Protein AF-0000000065962288 (afdb_homodimer)

Nearest PDB structures (foldseek):
  1vpa-assembly1_B  TM=9.932E-01  e=1.302E-38  Thermotoga maritima
  5mrq-assembly1_A-2  TM=8.349E-01  e=9.292E-19  Arabidopsis thaliana
  2ycm-assembly1_A-2  TM=8.277E-01  e=3.302E-18  Arabidopsis thaliana
  4nal-assembly1_A-2  TM=8.279E-01  e=3.038E-17  Arabidopsis thaliana
  5mro-assembly1_A  TM=8.290E-01  e=4.444E-17  Arabidopsis thaliana

Secondary structure (DSSP, 8-state):
-EEEEEEE----GGGT-SS-GGGSEETTEETTHHHHHHHHH-SS--EEEEEE-GGGHHHHHHH---TTEEEEEE--SSHHHHHHHHHHHTTTT--SEEEEEETT-----HHHHHHHHHHHHHHSEEEEEEE--S-EEEEETTEEEEEP-TTEEEEEEEEEEEHHHHHHHTSS----SSSHHHHHTTTPPPEEEE--GGG----SHHHHHHHHHHHTTHHHH-/-EEEEEEE----GGGT-SS-GGGSEETTEETTHHHHHHHHH-SS--EEEEEE-GGGHHHHHHH---TTEEEEEE--SSHHHHHHHHHHHTTTT--SEEEEEETT-----HHHHHHHHHHHHHHSEEEEEEE--S-EEEEETTEEEEEP-TTEEEEEEEEEEEHHHHHHHTSS----SSSHHHHHTTTPPPEEEE--GGG----SHHHHHHHHHHHTTHHHH-

Solvent-accessible surface area (backbone atoms only — not comparable to full-atom values): 23326 Å² total; per-residue (Å²): 94,31,32,32,40,39,45,48,33,67,64,41,72,68,46,71,50,94,58,34,54,39,65,37,72,43,84,89,36,36,31,34,52,46,29,45,50,34,51,70,70,31,90,75,41,63,29,34,35,40,26,24,30,73,92,46,42,65,61,48,60,73,69,58,82,57,93,41,56,73,45,80,40,62,30,41,98,42,70,38,45,24,52,50,42,51,51,58,72,36,58,86,71,58,41,56,30,34,34,42,31,49,21,42,26,31,52,46,46,55,66,58,54,53,52,20,47,56,41,10,72,72,56,42,20,15,27,23,23,31,81,51,81,49,54,34,33,32,54,54,100,84,38,78,42,80,45,86,43,78,50,28,28,34,45,41,59,46,30,17,26,27,35,68,54,50,52,58,38,56,65,56,95,64,83,52,98,51,74,62,58,47,37,40,73,72,71,45,56,67,38,78,37,82,52,55,75,65,39,46,66,57,58,45,60,67,38,50,59,56,50,41,59,49,50,74,48,36,86,78,68,96,95,30,32,31,40,39,44,50,33,64,66,41,72,71,45,72,49,94,58,34,54,40,66,37,71,44,86,89,36,36,30,34,50,47,29,44,50,36,49,71,69,32,91,75,41,64,30,34,34,39,26,23,30,72,92,45,42,64,62,48,59,73,67,59,81,58,91,40,56,75,46,79,40,61,30,43,96,43,70,37,45,25,52,51,43,52,50,58,72,36,58,84,71,57,40,55,30,35,35,42,30,50,20,42,27,31,52,47,45,55,68,57,55,52,51,21,46,55,41,9,72,73,56,40,20,14,28,24,24,30,80,50,82,49,54,33,32,32,55,52,99,85,39,79,41,80,46,87,41,78,49,28,27,34,46,42,58,47,28,17,26,26,35,68,55,50,53,58,37,55,65,56,94,64,83,50,99,51,74,62,58,48,36,40,73,72,72,44,59,68,38,79,37,83,53,54,74,64,40,46,67,58,58,45,59,68,37,49,59,57,50,43,59,49,48,74,48,36,86,78,68,95

InterPro domains:
  IPR001228 2-C-methyl-D-erythritol 4-phosphate cytidylyltransferase [MF_00108] (1-215)
  IPR001228 2-C-methyl-D-erythritol 4-phosphate cytidylyltransferase [TIGR00453] (4-214)
  IPR018294 4-diphosphocytidyl-2C-methyl-D-erythritol synthase, conserved site [PS01295] (98-105)
  IPR029044 Nucleotide-diphospho-sugar transferases [G3DSA:3.90.550.10] (1-222)
  IPR029044 Nucleotide-diphospho-sugar transferases [SSF53448] (2-215)
  IPR034683 Cytidylyltransferase IspD/TarI [PF01128] (3-215)
  IPR034683 Cytidylyltransferase IspD/TarI [cd02516] (2-211)

Structure (mmCIF, N/CA/C/O backbone):
data_AF-0000000065962288-model_v1
#
loop_
_entity.id
_entity.type
_entity.pdbx_description
1 polymer '2-C-methyl-D-erythritol 4-phosphate cytidylyltransferase'
#
loop_
_atom_site.group_PDB
_atom_site.id
_atom_site.type_symbol
_atom_site.label_atom_id
_atom_site.label_alt_id
_atom_site.label_comp_id
_atom_site.label_asym_id
_atom_site.label_entity_id
_atom_site.label_seq_id
_atom_site.pdbx_PDB_ins_code
_atom_site.Cartn_x
_atom_site.Cartn_y
_atom_site.Cartn_z
_atom_site.occupancy
_atom_site.B_iso_or_equiv
_atom_site.auth_seq_id
_atom_site.auth_comp_id
_atom_site.auth_asym_id
_atom_site.auth_atom_id
_atom_site.pdbx_PDB_model_num
ATOM 1 N N . MET A 1 1 ? -0.831 25.578 21.453 1 96.56 1 MET A N 1
ATOM 2 C CA . MET A 1 1 ? -1.935 25.203 20.578 1 96.56 1 MET A CA 1
ATOM 3 C C . MET A 1 1 ? -1.447 24.328 19.422 1 96.56 1 MET A C 1
ATOM 5 O O . MET A 1 1 ? -0.372 24.562 18.875 1 96.56 1 MET A O 1
ATOM 9 N N . ASN A 1 2 ? -2.105 23.156 19.188 1 98.81 2 ASN A N 1
ATOM 10 C CA . ASN A 1 2 ? -1.83 22.312 18.031 1 98.81 2 ASN A CA 1
ATOM 11 C C . ASN A 1 2 ? -2.85 22.531 16.922 1 98.81 2 ASN A C 1
ATOM 13 O O . ASN A 1 2 ? -4.055 22.391 17.141 1 98.81 2 ASN A O 1
ATOM 17 N N . VAL A 1 3 ? -2.357 22.891 15.734 1 98.94 3 VAL A N 1
ATOM 18 C CA . VAL A 1 3 ? -3.25 23.172 14.617 1 98.94 3 VAL A CA 1
ATOM 19 C C . VAL A 1 3 ? -3.025 22.156 13.508 1 98.94 3 VAL A C 1
ATOM 21 O O . VAL A 1 3 ? -1.883 21.844 13.164 1 98.94 3 VAL A O 1
ATOM 24 N N . ALA A 1 4 ? -4.09 21.594 13 1 98.94 4 ALA A N 1
ATOM 25 C CA . ALA A 1 4 ? -3.992 20.719 11.844 1 98.94 4 ALA A CA 1
ATOM 26 C C . ALA A 1 4 ? -4.211 21.469 10.547 1 98.94 4 ALA A C 1
ATOM 28 O O . ALA A 1 4 ? -5.082 22.344 10.469 1 98.94 4 ALA A O 1
ATOM 29 N N . ILE A 1 5 ? -3.398 21.219 9.586 1 98.94 5 ILE A N 1
ATOM 30 C CA . ILE A 1 5 ? -3.564 21.688 8.219 1 98.94 5 ILE A CA 1
ATOM 31 C C . ILE A 1 5 ? -4.02 20.547 7.328 1 98.94 5 ILE A C 1
ATOM 33 O O . ILE A 1 5 ? -3.285 19.578 7.125 1 98.94 5 ILE A O 1
ATOM 37 N N . LEU A 1 6 ? -5.238 20.578 6.859 1 98.94 6 LEU A N 1
ATOM 38 C CA . LEU A 1 6 ? -5.77 19.594 5.926 1 98.94 6 LEU A CA 1
ATOM 39 C C . LEU A 1 6 ? -5.625 20.078 4.484 1 98.94 6 LEU A C 1
ATOM 41 O O . LEU A 1 6 ? -6.289 21.031 4.074 1 98.94 6 LEU A O 1
ATOM 45 N N . LEU A 1 7 ? -4.75 19.438 3.746 1 98.75 7 LEU A N 1
ATOM 46 C CA . LEU A 1 7 ? -4.473 19.812 2.365 1 98.75 7 LEU A CA 1
ATOM 47 C C . LEU A 1 7 ? -5.5 19.203 1.418 1 98.75 7 LEU A C 1
ATOM 49 O O . LEU A 1 7 ? -5.531 17.984 1.236 1 98.75 7 LEU A O 1
ATOM 53 N N . ALA A 1 8 ? -6.309 20.031 0.79 1 98 8 ALA A N 1
ATOM 54 C CA . ALA A 1 8 ? -7.367 19.578 -0.114 1 98 8 ALA A CA 1
ATOM 55 C C . ALA A 1 8 ? -7.414 20.438 -1.373 1 98 8 ALA A C 1
ATOM 57 O O . ALA A 1 8 ? -8.484 20.688 -1.925 1 98 8 ALA A O 1
ATOM 58 N N . ALA A 1 9 ? -6.25 20.906 -1.785 1 96.88 9 ALA A N 1
ATOM 59 C CA . ALA A 1 9 ? -6.234 21.859 -2.895 1 96.88 9 ALA A CA 1
ATOM 60 C C . ALA A 1 9 ? -5.805 21.172 -4.191 1 96.88 9 ALA A C 1
ATOM 62 O O . ALA A 1 9 ? -5.824 21.797 -5.258 1 96.88 9 ALA A O 1
ATOM 63 N N . GLY A 1 10 ? -5.398 19.906 -4.062 1 91.69 10 GLY A N 1
ATOM 64 C CA . GLY A 1 10 ? -4.867 19.219 -5.234 1 91.69 10 GLY A CA 1
ATOM 65 C C . GLY A 1 10 ? -5.898 19.031 -6.332 1 91.69 10 GLY A C 1
ATOM 66 O O . GLY A 1 10 ? -7.078 18.812 -6.055 1 91.69 10 GLY A O 1
ATOM 67 N N . LYS A 1 11 ? -5.453 18.984 -7.59 1 83.62 11 LYS A N 1
ATOM 68 C CA . LYS A 1 11 ? -6.344 18.906 -8.75 1 83.62 11 LYS A CA 1
ATOM 69 C C . LYS A 1 11 ? -6.73 17.469 -9.047 1 83.62 11 LYS A C 1
ATOM 71 O O . LYS A 1 11 ? -7.75 17.203 -9.688 1 83.62 11 LYS A O 1
ATOM 76 N N . GLY A 1 12 ? -5.992 16.547 -8.562 1 77.69 12 GLY A N 1
ATOM 77 C CA . GLY A 1 12 ? -6.309 15.141 -8.773 1 77.69 12 GLY A CA 1
ATOM 78 C C . GLY A 1 12 ? -6.215 14.719 -10.227 1 77.69 12 GLY A C 1
ATOM 79 O O . GLY A 1 12 ? -7.059 13.969 -10.719 1 77.69 12 GLY A O 1
ATOM 80 N N . GLU A 1 13 ? -5.254 15.156 -10.914 1 76.38 13 GLU A N 1
ATOM 81 C CA . GLU A 1 13 ? -5.16 14.961 -12.359 1 76.38 13 GLU A CA 1
ATOM 82 C C . GLU A 1 13 ? -4.988 13.492 -12.711 1 76.38 13 GLU A C 1
ATOM 84 O O . GLU A 1 13 ? -5.484 13.031 -13.742 1 76.38 13 GLU A O 1
ATOM 89 N N . ARG A 1 14 ? -4.539 12.648 -11.883 1 75.12 14 ARG A N 1
ATOM 90 C CA . ARG A 1 14 ? -4.242 11.25 -12.156 1 75.12 14 ARG A CA 1
ATOM 91 C C . ARG A 1 14 ? -5.516 10.406 -12.148 1 75.12 14 ARG A C 1
ATOM 93 O O . ARG A 1 14 ? -5.539 9.305 -12.688 1 75.12 14 ARG A O 1
ATOM 100 N N . LEU A 1 15 ? -6.574 10.867 -11.578 1 79.06 15 LEU A N 1
ATOM 101 C CA . LEU A 1 15 ? -7.824 10.117 -11.508 1 79.06 15 LEU A CA 1
ATOM 102 C C . LEU A 1 15 ? -8.672 10.359 -12.75 1 79.06 15 LEU A C 1
ATOM 104 O O . LEU A 1 15 ? -9.609 9.602 -13.031 1 79.06 15 LEU A O 1
ATOM 108 N N . GLY A 1 16 ? -8.344 11.414 -13.477 1 73.19 16 GLY A N 1
ATOM 109 C CA . GLY A 1 16 ? -9.055 11.719 -14.703 1 73.19 16 GLY A CA 1
ATOM 110 C C . GLY A 1 16 ? -10.5 12.125 -14.477 1 73.19 16 GLY A C 1
ATOM 111 O O . GLY A 1 16 ? -11.32 12.07 -15.391 1 73.19 16 GLY A O 1
ATOM 112 N N . GLU A 1 17 ? -10.828 12.43 -13.25 1 76.06 17 GLU A N 1
ATOM 113 C CA . GLU A 1 17 ? -12.203 12.836 -12.945 1 76.06 17 GLU A CA 1
ATOM 114 C C . GLU A 1 17 ? -12.398 14.328 -13.172 1 76.06 17 GLU A C 1
ATOM 116 O O . GLU A 1 17 ? -11.438 15.102 -13.133 1 76.06 17 GLU A O 1
ATOM 121 N N . LYS A 1 18 ? -13.578 14.703 -13.492 1 78.94 18 LYS A N 1
ATOM 122 C CA . LYS A 1 18 ? -13.93 16.109 -13.656 1 78.94 18 LYS A CA 1
ATOM 123 C C . LYS A 1 18 ? -13.828 16.859 -12.328 1 78.94 18 LYS A C 1
ATOM 125 O O . LYS A 1 18 ? -13.391 18.016 -12.297 1 78.94 18 LYS A O 1
ATOM 130 N N . VAL A 1 19 ? -14.164 16.188 -11.273 1 87.88 19 VAL A N 1
ATOM 131 C CA . VAL A 1 19 ? -14.117 16.703 -9.906 1 87.88 19 VAL A CA 1
ATOM 132 C C . VAL A 1 19 ? -12.836 16.234 -9.219 1 87.88 19 VAL A C 1
ATOM 134 O O . VAL A 1 19 ? -12.469 15.062 -9.305 1 87.88 19 VAL A O 1
ATOM 137 N N . PRO A 1 20 ? -12.156 17.25 -8.609 1 91.62 20 PRO A N 1
ATOM 138 C CA . PRO A 1 20 ? -10.992 16.812 -7.832 1 91.62 20 PRO A CA 1
ATOM 139 C C . PRO A 1 20 ? -11.328 15.703 -6.836 1 91.62 20 PRO A C 1
ATOM 141 O O . PRO A 1 20 ? -12.414 15.703 -6.246 1 91.62 20 PRO A O 1
ATOM 144 N N . LYS A 1 21 ? -10.391 14.812 -6.586 1 92.31 21 LYS A N 1
ATOM 145 C CA . LYS A 1 21 ? -10.688 13.57 -5.883 1 92.31 21 LYS A CA 1
ATOM 146 C C . LYS A 1 21 ? -11.156 13.844 -4.453 1 92.31 21 LYS A C 1
ATOM 148 O O . LYS A 1 21 ? -12.023 13.141 -3.936 1 92.31 21 LYS A O 1
ATOM 153 N N . GLN A 1 22 ? -10.562 14.859 -3.799 1 93.94 22 GLN A N 1
ATOM 154 C CA . GLN A 1 22 ? -10.891 15.141 -2.404 1 93.94 22 GLN A CA 1
ATOM 155 C C . GLN A 1 22 ? -12.344 15.586 -2.256 1 93.94 22 GLN A C 1
ATOM 157 O O . GLN A 1 22 ? -12.875 15.609 -1.146 1 93.94 22 GLN A O 1
ATOM 162 N N . PHE A 1 23 ? -13.008 15.859 -3.404 1 94.69 23 PHE A N 1
ATOM 163 C CA . PHE A 1 23 ? -14.391 16.328 -3.354 1 94.69 23 PHE A CA 1
ATOM 164 C C . PHE A 1 23 ? -15.336 15.289 -3.957 1 94.69 23 PHE A C 1
ATOM 166 O O . PHE A 1 23 ? -16.531 15.531 -4.07 1 94.69 23 PHE A O 1
ATOM 173 N N . LEU A 1 24 ? -14.789 14.156 -4.336 1 94.25 24 LEU A N 1
ATOM 174 C CA . LEU A 1 24 ? -15.625 13.047 -4.777 1 94.25 24 LEU A CA 1
ATOM 175 C C . LEU A 1 24 ? -16.422 12.469 -3.609 1 94.25 24 LEU A C 1
ATOM 177 O O . LEU A 1 24 ? -15.891 12.32 -2.504 1 94.25 24 LEU A O 1
ATOM 181 N N . GLU A 1 25 ? -17.641 12.172 -3.898 1 94.19 25 GLU A N 1
ATOM 182 C CA . GLU A 1 25 ? -18.469 11.547 -2.877 1 94.19 25 GLU A CA 1
ATOM 183 C C . GLU A 1 25 ? -18.203 10.039 -2.791 1 94.19 25 GLU A C 1
ATOM 185 O O . GLU A 1 25 ? -18.281 9.336 -3.799 1 94.19 25 GLU A O 1
ATOM 190 N N . VAL A 1 26 ? -17.891 9.648 -1.606 1 94.81 26 VAL A N 1
ATOM 191 C CA . VAL A 1 26 ? -17.656 8.242 -1.29 1 94.81 26 VAL A CA 1
ATOM 192 C C . VAL A 1 26 ? -18.531 7.824 -0.106 1 94.81 26 VAL A C 1
ATOM 194 O O . VAL A 1 26 ? -18.25 8.188 1.039 1 94.81 26 VAL A O 1
ATOM 197 N N . GLU A 1 27 ? -19.516 7.02 -0.35 1 95.44 27 GLU A N 1
ATOM 198 C CA . GLU A 1 27 ? -20.469 6.527 0.647 1 95.44 27 GLU A CA 1
ATOM 199 C C . GLU A 1 27 ? -21.078 7.68 1.438 1 95.44 27 GLU A C 1
ATOM 201 O O . GLU A 1 27 ? -21.062 7.672 2.67 1 95.44 27 GLU A O 1
ATOM 206 N N . GLY A 1 28 ? -21.469 8.766 0.765 1 94.5 28 GLY A N 1
ATOM 207 C CA . GLY A 1 28 ? -22.281 9.82 1.338 1 94.5 28 GLY A CA 1
ATOM 208 C C . GLY A 1 28 ? -21.469 10.992 1.86 1 94.5 28 GLY A C 1
ATOM 209 O O . GLY A 1 28 ? -22.031 11.977 2.342 1 94.5 28 GLY A O 1
ATOM 210 N N . ARG A 1 29 ? -20.172 10.914 1.775 1 95.75 29 ARG A N 1
ATOM 211 C CA . ARG A 1 29 ? -19.297 11.992 2.217 1 95.75 29 ARG A CA 1
ATOM 212 C C . ARG A 1 29 ? -18.219 12.289 1.172 1 95.75 29 ARG A C 1
ATOM 214 O O . ARG A 1 29 ? -17.797 11.391 0.447 1 95.75 29 ARG A O 1
ATOM 221 N N . MET A 1 30 ? -17.922 13.508 1.105 1 96.56 30 MET A N 1
ATOM 222 C CA . MET A 1 30 ? -16.766 13.828 0.27 1 96.56 30 MET A CA 1
ATOM 223 C C . MET A 1 30 ? -15.477 13.266 0.879 1 96.56 30 MET A C 1
ATOM 225 O O . MET A 1 30 ? -15.359 13.164 2.102 1 96.56 30 MET A O 1
ATOM 229 N N . LEU A 1 31 ? -14.586 12.922 0.06 1 96.88 31 LEU A N 1
ATOM 230 C CA . LEU A 1 31 ? -13.367 12.242 0.486 1 96.88 31 LEU A CA 1
ATOM 231 C C . LEU A 1 31 ? -12.664 13.023 1.588 1 96.88 31 LEU A C 1
ATOM 233 O O . LEU A 1 31 ? -12.156 12.438 2.549 1 96.88 31 LEU A O 1
ATOM 237 N N . PHE A 1 32 ? -12.555 14.414 1.52 1 97.88 32 PHE A N 1
ATOM 238 C CA . PHE A 1 32 ? -11.812 15.219 2.482 1 97.88 32 PHE A CA 1
ATOM 239 C C . PHE A 1 32 ? -12.523 15.242 3.83 1 97.88 32 PHE A C 1
ATOM 241 O O . PHE A 1 32 ? -11.93 15.594 4.848 1 97.88 32 PHE A O 1
ATOM 248 N N . GLU A 1 33 ? -13.797 14.844 3.889 1 97.5 33 GLU A N 1
ATOM 249 C CA . GLU A 1 33 ? -14.578 14.906 5.121 1 97.5 33 GLU A CA 1
ATOM 250 C C . GLU A 1 33 ? -14.172 13.805 6.094 1 97.5 33 GLU A C 1
ATOM 252 O O . GLU A 1 33 ? -14.344 13.945 7.305 1 97.5 33 GLU A O 1
ATOM 257 N N . TYR A 1 34 ? -13.648 12.734 5.566 1 97.75 34 TYR A N 1
ATOM 258 C CA . TYR A 1 34 ? -13.266 11.617 6.418 1 97.75 34 TYR A CA 1
ATOM 259 C C . TYR A 1 34 ? -12.102 11.992 7.328 1 97.75 34 TYR A C 1
ATOM 261 O O . TYR A 1 34 ? -12.227 11.93 8.555 1 97.75 34 TYR A O 1
ATOM 269 N N . PRO A 1 35 ? -11.016 12.453 6.762 1 98.19 35 PRO A N 1
ATOM 270 C CA . PRO A 1 35 ? -9.938 12.867 7.664 1 98.19 35 PRO A CA 1
ATOM 271 C C . PRO A 1 35 ? -10.281 14.117 8.469 1 98.19 35 PRO A C 1
ATOM 273 O O . PRO A 1 35 ? -9.797 14.281 9.594 1 98.19 35 PRO A O 1
ATOM 276 N N . LEU A 1 36 ? -11.133 14.984 7.918 1 98.38 36 LEU A N 1
ATOM 277 C CA . LEU A 1 36 ? -11.578 16.156 8.672 1 98.38 36 LEU A CA 1
ATOM 278 C C . LEU A 1 36 ? -12.273 15.734 9.961 1 98.38 36 LEU A C 1
ATOM 280 O O . LEU A 1 36 ? -12.016 16.297 11.023 1 98.38 36 LEU A O 1
ATOM 284 N N . LYS A 1 37 ? -13.156 14.781 9.844 1 97.56 37 LYS A N 1
ATOM 285 C CA . LYS A 1 37 ? -13.859 14.305 11.031 1 97.56 37 LYS A CA 1
ATOM 286 C C . LYS A 1 37 ? -12.883 13.812 12.094 1 97.56 37 LYS A C 1
ATOM 288 O O . LYS A 1 37 ? -13.047 14.109 13.273 1 97.56 37 LYS A O 1
ATOM 293 N N . ALA A 1 38 ? -11.891 13.039 11.68 1 97.75 38 ALA A N 1
ATOM 294 C CA . ALA A 1 38 ? -10.883 12.539 12.617 1 97.75 38 ALA A CA 1
ATOM 295 C C . ALA A 1 38 ? -10.156 13.68 13.312 1 97.75 38 ALA A C 1
ATOM 297 O O . ALA A 1 38 ? -9.898 13.625 14.516 1 97.75 38 ALA A O 1
ATOM 298 N N . LEU A 1 39 ? -9.828 14.727 12.547 1 98.62 39 LEU A N 1
ATOM 299 C CA . LEU A 1 39 ? -9.125 15.883 13.086 1 98.62 39 LEU A CA 1
ATOM 300 C C . LEU A 1 39 ? -10.008 16.656 14.055 1 98.62 39 LEU A C 1
ATOM 302 O O . LEU A 1 39 ? -9.562 17.047 15.133 1 98.62 39 LEU A O 1
ATOM 306 N N . LEU A 1 40 ? -11.273 16.797 13.688 1 98.31 40 LEU A N 1
ATOM 307 C CA . LEU A 1 40 ? -12.211 17.562 14.516 1 98.31 40 LEU A CA 1
ATOM 308 C C . LEU A 1 40 ? -12.523 16.797 15.805 1 98.31 40 LEU A C 1
ATOM 310 O O . LEU A 1 40 ? -12.75 17.422 16.844 1 98.31 40 LEU A O 1
ATOM 314 N N . ASP A 1 41 ? -12.508 15.5 15.742 1 97 41 ASP A N 1
ATOM 315 C CA . ASP A 1 41 ? -12.844 14.664 16.891 1 97 41 ASP A CA 1
ATOM 316 C C . ASP A 1 41 ? -11.625 14.477 17.797 1 97 41 ASP A C 1
ATOM 318 O O . ASP A 1 41 ? -11.75 13.961 18.906 1 97 41 ASP A O 1
ATOM 322 N N . SER A 1 42 ? -10.5 14.875 17.312 1 97.81 42 SER A N 1
ATOM 323 C CA . SER A 1 42 ? -9.266 14.648 18.062 1 97.81 42 SER A CA 1
ATOM 324 C C . SER A 1 42 ? -9.188 15.555 19.297 1 97.81 42 SER A C 1
ATOM 326 O O . SER A 1 42 ? -9.516 16.734 19.219 1 97.81 42 SER A O 1
ATOM 328 N N . ASN A 1 43 ? -8.633 14.984 20.406 1 97.25 43 ASN A N 1
ATOM 329 C CA . ASN A 1 43 ? -8.484 15.75 21.641 1 97.25 43 ASN A CA 1
ATOM 330 C C . ASN A 1 43 ? -7.16 16.516 21.672 1 97.25 43 ASN A C 1
ATOM 332 O O . ASN A 1 43 ? -6.969 17.406 22.5 1 97.25 43 ASN A O 1
ATOM 336 N N . VAL A 1 44 ? -6.312 16.219 20.703 1 98.44 44 VAL A N 1
ATOM 337 C CA . VAL A 1 44 ? -4.988 16.844 20.766 1 98.44 44 VAL A CA 1
ATOM 338 C C . VAL A 1 44 ? -4.852 17.891 19.656 1 98.44 44 VAL A C 1
ATOM 340 O O . VAL A 1 44 ? -3.812 18.547 19.547 1 98.44 44 VAL A O 1
ATOM 343 N N . ILE A 1 45 ? -5.859 18.016 18.859 1 98.75 45 ILE A N 1
ATOM 344 C CA . ILE A 1 45 ? -5.922 19.078 17.844 1 98.75 45 ILE A CA 1
ATOM 345 C C . ILE A 1 45 ? -6.859 20.188 18.328 1 98.75 45 ILE A C 1
ATOM 347 O O . ILE A 1 45 ? -8.039 19.938 18.594 1 98.75 45 ILE A O 1
ATOM 351 N N . ASP A 1 46 ? -6.324 21.328 18.375 1 98.81 46 ASP A N 1
ATOM 352 C CA . ASP A 1 46 ? -7.098 22.438 18.906 1 98.81 46 ASP A CA 1
ATOM 353 C C . ASP A 1 46 ? -7.875 23.156 17.812 1 98.81 46 ASP A C 1
ATOM 355 O O . ASP A 1 46 ? -8.938 23.734 18.062 1 98.81 46 ASP A O 1
ATOM 359 N N . ALA A 1 47 ? -7.332 23.172 16.641 1 98.81 47 ALA A N 1
ATOM 360 C CA . ALA A 1 47 ? -7.945 23.875 15.516 1 98.81 47 ALA A CA 1
ATOM 361 C C . ALA A 1 47 ? -7.523 23.266 14.188 1 98.81 47 ALA A C 1
ATOM 363 O O . ALA A 1 47 ? -6.523 22.547 14.117 1 98.81 47 ALA A O 1
ATOM 364 N N . VAL A 1 48 ? -8.328 23.516 13.125 1 98.88 48 VAL A N 1
ATOM 365 C CA . VAL A 1 48 ? -8.086 22.953 11.805 1 98.88 48 VAL A CA 1
ATOM 366 C C . VAL A 1 48 ? -8.133 24.062 10.75 1 98.88 48 VAL A C 1
ATOM 368 O O . VAL A 1 48 ? -9.023 24.906 10.781 1 98.88 48 VAL A O 1
ATOM 371 N N . VAL A 1 49 ? -7.152 24.125 9.93 1 98.88 49 VAL A N 1
ATOM 372 C CA . VAL A 1 49 ? -7.137 24.938 8.719 1 98.88 49 VAL A CA 1
ATOM 373 C C . VAL A 1 49 ? -7.301 24.031 7.496 1 98.88 49 VAL A C 1
ATOM 375 O O . VAL A 1 49 ? -6.562 23.062 7.328 1 98.88 49 VAL A O 1
ATOM 378 N N . ILE A 1 50 ? -8.273 24.297 6.668 1 98.81 50 ILE A N 1
ATOM 379 C CA . ILE A 1 50 ? -8.492 23.531 5.438 1 98.81 50 ILE A CA 1
ATOM 380 C C . ILE A 1 50 ? -7.949 24.328 4.246 1 98.81 50 ILE A C 1
ATOM 382 O O . ILE A 1 50 ? -8.281 25.5 4.07 1 98.81 50 ILE A O 1
ATOM 386 N N . VAL A 1 51 ? -7.09 23.734 3.482 1 98.88 51 VAL A N 1
ATOM 387 C CA . VAL A 1 51 ? -6.527 24.359 2.295 1 98.88 51 VAL A CA 1
ATOM 388 C C . VAL A 1 51 ? -7.219 23.828 1.044 1 98.88 51 VAL A C 1
ATOM 390 O O . VAL A 1 51 ? -7.191 22.625 0.779 1 98.88 51 VAL A O 1
ATOM 393 N N . VAL A 1 52 ? -7.852 24.688 0.294 1 98.12 52 VAL A N 1
ATOM 394 C CA . VAL A 1 52 ? -8.641 24.25 -0.856 1 98.12 52 VAL A CA 1
ATOM 395 C C . VAL A 1 52 ? -8.328 25.141 -2.057 1 98.12 52 VAL A C 1
ATOM 397 O O . VAL A 1 52 ? -7.812 26.25 -1.896 1 98.12 52 VAL A O 1
ATOM 400 N N . SER A 1 53 ? -8.594 24.609 -3.227 1 96.5 53 SER A N 1
ATOM 401 C CA . SER A 1 53 ? -8.453 25.438 -4.414 1 96.5 53 SER A CA 1
ATOM 402 C C . SER A 1 53 ? -9.531 26.516 -4.457 1 96.5 53 SER A C 1
ATOM 404 O O . SER A 1 53 ? -10.602 26.359 -3.865 1 96.5 53 SER A O 1
ATOM 406 N N . ARG A 1 54 ? -9.258 27.531 -5.152 1 95.62 54 ARG A N 1
ATOM 407 C CA . ARG A 1 54 ? -10.156 28.688 -5.234 1 95.62 54 ARG A CA 1
ATOM 408 C C . ARG A 1 54 ? -11.547 28.266 -5.703 1 95.62 54 ARG A C 1
ATOM 410 O O . ARG A 1 54 ? -12.547 28.703 -5.133 1 95.62 54 ARG A O 1
ATOM 417 N N . ASP A 1 55 ? -11.617 27.391 -6.617 1 93.94 55 ASP A N 1
ATOM 418 C CA . ASP A 1 55 ? -12.859 27 -7.266 1 93.94 55 ASP A CA 1
ATOM 419 C C . ASP A 1 55 ? -13.773 26.25 -6.293 1 93.94 55 ASP A C 1
ATOM 421 O O . ASP A 1 55 ? -14.984 26.156 -6.512 1 93.94 55 ASP A O 1
ATOM 425 N N . TRP A 1 56 ? -13.211 25.828 -5.199 1 94.88 56 TRP A N 1
ATOM 426 C CA . TRP A 1 56 ? -13.992 24.984 -4.301 1 94.88 56 TRP A CA 1
ATOM 427 C C . TRP A 1 56 ? -14.164 25.656 -2.939 1 94.88 56 TRP A C 1
ATOM 429 O O . TRP A 1 56 ? -14.781 25.078 -2.037 1 94.88 56 TRP A O 1
ATOM 439 N N . MET A 1 57 ? -13.695 26.828 -2.752 1 96.06 57 MET A N 1
ATOM 440 C CA . MET A 1 57 ? -13.695 27.516 -1.469 1 96.06 57 MET A CA 1
ATOM 441 C C . MET A 1 57 ? -15.117 27.703 -0.948 1 96.06 57 MET A C 1
ATOM 443 O O . MET A 1 57 ? -15.406 27.375 0.2 1 96.06 57 MET A O 1
ATOM 447 N N . ASP A 1 58 ? -15.977 28.141 -1.823 1 95.56 58 ASP A N 1
ATOM 448 C CA . ASP A 1 58 ? -17.344 28.422 -1.409 1 95.56 58 ASP A CA 1
ATOM 449 C C . ASP A 1 58 ? -18.062 27.156 -0.955 1 95.56 58 ASP A C 1
ATOM 451 O O . ASP A 1 58 ? -18.781 27.156 0.049 1 95.56 58 ASP A O 1
ATOM 455 N N . ARG A 1 59 ? -17.828 26.156 -1.68 1 94.19 59 ARG A N 1
ATOM 456 C CA . ARG A 1 59 ? -18.469 24.875 -1.355 1 94.19 59 ARG A CA 1
ATOM 457 C C . ARG A 1 59 ? -18.016 24.375 0.008 1 94.19 59 ARG A C 1
ATOM 459 O O . ARG A 1 59 ? -18.828 23.891 0.802 1 94.19 59 ARG A O 1
ATOM 466 N N . VAL A 1 60 ? -16.75 24.5 0.272 1 96.81 60 VAL A N 1
ATOM 467 C CA . VAL A 1 60 ? -16.203 24 1.525 1 96.81 60 VAL A CA 1
ATOM 468 C C . VAL A 1 60 ? -16.656 24.875 2.684 1 96.81 60 VAL A C 1
ATOM 470 O O . VAL A 1 60 ? -17.031 24.375 3.748 1 96.81 60 VAL A O 1
ATOM 473 N N . VAL A 1 61 ? -16.703 26.172 2.498 1 95.56 61 VAL A N 1
ATOM 474 C CA . VAL A 1 61 ? -17.141 27.109 3.521 1 95.56 61 VAL A CA 1
ATOM 475 C C . VAL A 1 61 ? -18.594 26.797 3.92 1 95.56 61 VAL A C 1
ATOM 477 O O . VAL A 1 61 ? -18.938 26.828 5.105 1 95.56 61 VAL A O 1
ATOM 480 N N . GLU A 1 62 ? -19.359 26.422 2.938 1 94.31 62 GLU A N 1
ATOM 481 C CA . GLU A 1 62 ? -20.766 26.141 3.178 1 94.31 62 GLU A CA 1
ATOM 482 C C . GLU A 1 62 ? -20.938 24.797 3.898 1 94.31 62 GLU A C 1
ATOM 484 O O . GLU A 1 62 ? -21.859 24.641 4.699 1 94.31 62 GLU A O 1
ATOM 489 N N . LYS A 1 63 ? -20.062 23.953 3.688 1 93.12 63 LYS A N 1
ATOM 490 C CA . LYS A 1 63 ? -20.234 22.578 4.137 1 93.12 63 LYS A CA 1
ATOM 491 C C . LYS A 1 63 ? -19.641 22.391 5.535 1 93.12 63 LYS A C 1
ATOM 493 O O . LYS A 1 63 ? -20.156 21.578 6.32 1 93.12 63 LYS A O 1
ATOM 498 N N . VAL A 1 64 ? -18.641 23.125 5.785 1 94.69 64 VAL A N 1
ATOM 499 C CA . VAL A 1 64 ? -17.875 22.859 7 1 94.69 64 VAL A CA 1
ATOM 500 C C . VAL A 1 64 ? -18.219 23.906 8.062 1 94.69 64 VAL A C 1
ATOM 502 O O . VAL A 1 64 ? -17.953 25.094 7.867 1 94.69 64 VAL A O 1
ATOM 505 N N . LYS A 1 65 ? -18.812 23.469 9.094 1 93.19 65 LYS A N 1
ATOM 506 C CA . LYS A 1 65 ? -19.141 24.312 10.242 1 93.19 65 LYS A CA 1
ATOM 507 C C . LYS A 1 65 ? -18.781 23.609 11.555 1 93.19 65 LYS A C 1
ATOM 509 O O . LYS A 1 65 ? -19.438 22.625 11.93 1 93.19 65 LYS A O 1
ATOM 514 N N . HIS A 1 66 ? -17.875 24.078 12.156 1 96.06 66 HIS A N 1
ATOM 515 C CA . HIS A 1 66 ? -17.406 23.516 13.414 1 96.06 66 HIS A CA 1
ATOM 516 C C . HIS A 1 66 ? -16.562 24.531 14.188 1 96.06 66 HIS A C 1
ATOM 518 O O . HIS A 1 66 ? -15.867 25.359 13.586 1 96.06 66 HIS A O 1
ATOM 524 N N . GLU A 1 67 ? -16.547 24.484 15.453 1 96.88 67 GLU A N 1
ATOM 525 C CA . GLU A 1 67 ? -15.867 25.453 16.297 1 96.88 67 GLU A CA 1
ATOM 526 C C . GLU A 1 67 ? -14.352 25.375 16.141 1 96.88 67 GLU A C 1
ATOM 528 O O . GLU A 1 67 ? -13.648 26.375 16.312 1 96.88 67 GLU A O 1
ATOM 533 N N . LYS A 1 68 ? -13.844 24.219 15.711 1 98.19 68 LYS A N 1
ATOM 534 C CA . LYS A 1 68 ? -12.406 24.031 15.602 1 98.19 68 LYS A CA 1
ATOM 535 C C . LYS A 1 68 ? -11.883 24.547 14.266 1 98.19 68 LYS A C 1
ATOM 537 O O . LYS A 1 68 ? -10.672 24.625 14.047 1 98.19 68 LYS A O 1
ATOM 542 N N . ILE A 1 69 ? -12.797 24.938 13.383 1 98.44 69 ILE A N 1
ATOM 543 C CA . ILE A 1 69 ? -12.336 25.422 12.094 1 98.44 69 ILE A CA 1
ATOM 544 C C . ILE A 1 69 ? -11.797 26.844 12.25 1 98.44 69 ILE A C 1
ATOM 546 O O . ILE A 1 69 ? -12.57 27.781 12.484 1 98.44 69 ILE A O 1
ATOM 550 N N . LEU A 1 70 ? -10.57 26.984 12.078 1 97.62 70 LEU A N 1
ATOM 551 C CA . LEU A 1 70 ? -9.898 28.266 12.219 1 97.62 70 LEU A CA 1
ATOM 552 C C . LEU A 1 70 ? -10.016 29.094 10.945 1 97.62 70 LEU A C 1
ATOM 554 O O . LEU A 1 70 ? -10.047 30.312 10.992 1 97.62 70 LEU A O 1
ATOM 558 N N . GLY A 1 71 ? -9.961 28.359 9.789 1 97.19 71 GLY A N 1
ATOM 559 C CA . GLY A 1 71 ? -10.094 29.047 8.516 1 97.19 71 GLY A CA 1
ATOM 560 C C . GLY A 1 71 ? -9.984 28.109 7.324 1 97.19 71 GLY A C 1
ATOM 561 O O . GLY A 1 71 ? -9.586 26.953 7.465 1 97.19 71 GLY A O 1
ATOM 562 N N . ILE A 1 72 ? -10.484 28.609 6.207 1 98.19 72 ILE A N 1
ATOM 563 C CA . ILE A 1 72 ? -10.336 28 4.895 1 98.19 72 ILE A CA 1
ATOM 564 C C . ILE A 1 72 ? -9.438 28.859 4.012 1 98.19 72 ILE A C 1
ATOM 566 O O . ILE A 1 72 ? -9.734 30.047 3.785 1 98.19 72 ILE A O 1
ATOM 570 N N . VAL A 1 73 ? -8.336 28.266 3.625 1 98.31 73 VAL A N 1
ATOM 571 C CA . VAL A 1 73 ? -7.273 29.016 2.959 1 98.31 73 VAL A CA 1
ATOM 572 C C . VAL A 1 73 ? -7.145 28.547 1.511 1 98.31 73 VAL A C 1
ATOM 574 O O . VAL A 1 73 ? -7.312 27.359 1.217 1 98.31 73 VAL A O 1
ATOM 577 N N . GLU A 1 74 ? -6.879 29.5 0.62 1 98.19 74 GLU A N 1
ATOM 578 C CA . GLU A 1 74 ? -6.633 29.141 -0.774 1 98.19 74 GLU A CA 1
ATOM 579 C C . GLU A 1 74 ? -5.273 28.469 -0.941 1 98.19 74 GLU A C 1
ATOM 581 O O . GLU A 1 74 ? -4.262 28.984 -0.45 1 98.19 74 GLU A O 1
ATOM 586 N N . GLY A 1 75 ? -5.32 27.297 -1.562 1 97.88 75 GLY A N 1
ATOM 587 C CA . GLY A 1 75 ? -4.078 26.609 -1.841 1 97.88 75 GLY A CA 1
ATOM 588 C C . GLY A 1 75 ? -3.322 27.172 -3.025 1 97.88 75 GLY A C 1
ATOM 589 O O . GLY A 1 75 ? -3.793 28.125 -3.67 1 97.88 75 GLY A O 1
ATOM 590 N N . GLY A 1 76 ? -2.078 26.719 -3.188 1 96.38 76 GLY A N 1
ATOM 591 C CA . GLY A 1 76 ? -1.273 27.094 -4.336 1 96.38 76 GLY A CA 1
ATOM 592 C C . GLY A 1 76 ? -1.334 26.094 -5.469 1 96.38 76 GLY A C 1
ATOM 593 O O . GLY A 1 76 ? -2.217 25.234 -5.496 1 96.38 76 GLY A O 1
ATOM 594 N N . LYS A 1 77 ? -0.437 26.281 -6.445 1 94.31 77 LYS A N 1
ATOM 595 C CA . LYS A 1 77 ? -0.356 25.406 -7.609 1 94.31 77 LYS A CA 1
ATOM 596 C C . LYS A 1 77 ? 0.246 24.062 -7.242 1 94.31 77 LYS A C 1
ATOM 598 O O . LYS A 1 77 ? 0.04 23.062 -7.949 1 94.31 77 LYS A O 1
ATOM 603 N N . THR A 1 78 ? 0.979 24.047 -6.168 1 95.69 78 THR A N 1
ATOM 604 C CA . THR A 1 78 ? 1.656 22.844 -5.727 1 95.69 78 THR A CA 1
ATOM 605 C C . THR A 1 78 ? 1.34 22.547 -4.262 1 95.69 78 THR A C 1
ATOM 607 O O . THR A 1 78 ? 0.796 23.391 -3.557 1 95.69 78 THR A O 1
ATOM 610 N N . ARG A 1 79 ? 1.657 21.344 -3.873 1 96.25 79 ARG A N 1
ATOM 611 C CA . ARG A 1 79 ? 1.472 20.953 -2.479 1 96.25 79 ARG A CA 1
ATOM 612 C C . ARG A 1 79 ? 2.256 21.875 -1.548 1 96.25 79 ARG A C 1
ATOM 614 O O . ARG A 1 79 ? 1.73 22.328 -0.531 1 96.25 79 ARG A O 1
ATOM 621 N N . SER A 1 80 ? 3.492 22.156 -1.933 1 97.88 80 SER A N 1
ATOM 622 C CA . SER A 1 80 ? 4.359 23 -1.114 1 97.88 80 SER A CA 1
ATOM 623 C C . SER A 1 80 ? 3.799 24.406 -0.986 1 97.88 80 SER A C 1
ATOM 625 O O . SER A 1 80 ? 3.814 24.984 0.1 1 97.88 80 SER A O 1
ATOM 627 N N . GLN A 1 81 ? 3.311 24.891 -2.072 1 97.81 81 GLN A N 1
ATOM 628 C CA . GLN A 1 81 ? 2.717 26.219 -2.035 1 97.81 81 GLN A CA 1
ATOM 629 C C . GLN A 1 81 ? 1.482 26.234 -1.137 1 97.81 81 GLN A C 1
ATOM 631 O O . GLN A 1 81 ? 1.238 27.234 -0.438 1 97.81 81 GLN A O 1
ATOM 636 N N . SER A 1 82 ? 0.719 25.172 -1.166 1 98.38 82 SER A N 1
ATOM 637 C CA . SER A 1 82 ? -0.449 25.078 -0.299 1 98.38 82 SER A CA 1
ATOM 638 C C . SER A 1 82 ? -0.048 25.078 1.173 1 98.38 82 SER A C 1
ATOM 640 O O . SER A 1 82 ? -0.669 25.766 1.987 1 98.38 82 SER A O 1
ATOM 642 N N . VAL A 1 83 ? 1.003 24.344 1.484 1 98.69 83 VAL A N 1
ATOM 643 C CA . VAL A 1 83 ? 1.504 24.312 2.855 1 98.69 83 VAL A CA 1
ATOM 644 C C . VAL A 1 83 ? 1.974 25.703 3.258 1 98.69 83 VAL A C 1
ATOM 646 O O . VAL A 1 83 ? 1.643 26.188 4.344 1 98.69 83 VAL A O 1
ATOM 649 N N . ARG A 1 84 ? 2.697 26.406 2.373 1 98.56 84 ARG A N 1
ATOM 650 C CA . ARG A 1 84 ? 3.201 27.734 2.648 1 98.56 84 ARG A CA 1
ATOM 651 C C . ARG A 1 84 ? 2.053 28.719 2.891 1 98.56 84 ARG A C 1
ATOM 653 O O . ARG A 1 84 ? 2.125 29.562 3.791 1 98.56 84 ARG A O 1
ATOM 660 N N . ASN A 1 85 ? 1.005 28.609 2.109 1 98.44 85 ASN A N 1
ATOM 661 C CA . ASN A 1 85 ? -0.151 29.469 2.289 1 98.44 85 ASN A CA 1
ATOM 662 C C . ASN A 1 85 ? -0.802 29.266 3.654 1 98.44 85 ASN A C 1
ATOM 664 O O . ASN A 1 85 ? -1.207 30.234 4.309 1 98.44 85 ASN A O 1
ATOM 668 N N . ALA A 1 86 ? -0.903 28.031 4.059 1 98.81 86 ALA A N 1
ATOM 669 C CA . ALA A 1 86 ? -1.464 27.734 5.371 1 98.81 86 ALA A CA 1
ATOM 670 C C . ALA A 1 86 ? -0.579 28.281 6.488 1 98.81 86 ALA A C 1
ATOM 672 O O . ALA A 1 86 ? -1.078 28.828 7.469 1 98.81 86 ALA A O 1
ATOM 673 N N . LEU A 1 87 ? 0.738 28.109 6.309 1 98.69 87 LEU A N 1
ATOM 674 C CA . LEU A 1 87 ? 1.675 28.609 7.309 1 98.69 87 LEU A CA 1
ATOM 675 C C . LEU A 1 87 ? 1.593 30.125 7.418 1 98.69 87 LEU A C 1
ATOM 677 O O . LEU A 1 87 ? 1.667 30.688 8.516 1 98.69 87 LEU A O 1
ATOM 681 N N . LYS A 1 88 ? 1.458 30.781 6.309 1 98.38 88 LYS A N 1
ATOM 682 C CA . LYS A 1 88 ? 1.303 32.219 6.297 1 98.38 88 LYS A CA 1
ATOM 683 C C . LYS A 1 88 ? 0.036 32.656 7.035 1 98.38 88 LYS A C 1
ATOM 685 O O . LYS A 1 88 ? 0.055 33.594 7.812 1 98.38 88 LYS A O 1
ATOM 690 N N . PHE A 1 89 ? -1.032 31.953 6.785 1 98.56 89 PHE A N 1
ATOM 691 C CA . PHE A 1 89 ? -2.299 32.219 7.457 1 98.56 89 PHE A CA 1
ATOM 692 C C . PHE A 1 89 ? -2.139 32.094 8.969 1 98.56 89 PHE A C 1
ATOM 694 O O . PHE A 1 89 ? -2.775 32.844 9.727 1 98.56 89 PHE A O 1
ATOM 701 N N . LEU A 1 90 ? -1.215 31.219 9.438 1 98.62 90 LEU A N 1
ATOM 702 C CA . LEU A 1 90 ? -1.05 30.922 10.852 1 98.62 90 LEU A CA 1
ATOM 703 C C . LEU A 1 90 ? 0.006 31.812 11.484 1 98.62 90 LEU A C 1
ATOM 705 O O . LEU A 1 90 ? 0.33 31.672 12.664 1 98.62 90 LEU A O 1
ATOM 709 N N . GLU A 1 91 ? 0.502 32.719 10.758 1 97.75 91 GLU A N 1
ATOM 710 C CA . GLU A 1 91 ? 1.652 33.531 11.18 1 97.75 91 GLU A CA 1
ATOM 711 C C . GLU A 1 91 ? 1.357 34.281 12.477 1 97.75 91 GLU A C 1
ATOM 713 O O . GLU A 1 91 ? 2.236 34.438 13.328 1 97.75 91 GLU A O 1
ATOM 718 N N . ASN A 1 92 ? 0.166 34.75 12.617 1 96.62 92 ASN A N 1
ATOM 719 C CA . ASN A 1 92 ? -0.183 35.531 13.797 1 96.62 92 ASN A CA 1
ATOM 720 C C . ASN A 1 92 ? -0.593 34.625 14.961 1 96.62 92 ASN A C 1
ATOM 722 O O . ASN A 1 92 ? -0.558 35.062 16.109 1 96.62 92 ASN A O 1
ATOM 726 N N . ILE A 1 93 ? -1.04 33.469 14.672 1 96.44 93 ILE A N 1
ATOM 727 C CA . ILE A 1 93 ? -1.446 32.5 15.695 1 96.44 93 ILE A CA 1
ATOM 728 C C . ILE A 1 93 ? -0.214 31.797 16.266 1 96.44 93 ILE A C 1
ATOM 730 O O . ILE A 1 93 ? -0.13 31.578 17.469 1 96.44 93 ILE A O 1
ATOM 734 N N . LYS A 1 94 ? 0.797 31.484 15.398 1 96.81 94 LYS A N 1
ATOM 735 C CA . LYS A 1 94 ? 2.059 30.828 15.742 1 96.81 94 LYS A CA 1
ATOM 736 C C . LYS A 1 94 ? 1.826 29.625 16.656 1 96.81 94 LYS A C 1
ATOM 738 O O . LYS A 1 94 ? 2.316 29.594 17.781 1 96.81 94 LYS A O 1
ATOM 743 N N . PRO A 1 95 ? 1.082 28.656 16.188 1 98.56 95 PRO A N 1
ATOM 744 C CA . PRO A 1 95 ? 0.852 27.453 17 1 98.56 95 PRO A CA 1
ATOM 745 C C . PRO A 1 95 ? 2.148 26.766 17.406 1 98.56 95 PRO A C 1
ATOM 747 O O . PRO A 1 95 ? 3.184 26.953 16.766 1 98.56 95 PRO A O 1
ATOM 750 N N . SER A 1 96 ? 2.117 26.047 18.547 1 98.69 96 SER A N 1
ATOM 751 C CA . SER A 1 96 ? 3.281 25.281 18.969 1 98.69 96 SER A CA 1
ATOM 752 C C . SER A 1 96 ? 3.629 24.203 17.953 1 98.69 96 SER A C 1
ATOM 754 O O . SER A 1 96 ? 4.789 24.062 17.562 1 98.69 96 SER A O 1
ATOM 756 N N . TYR A 1 97 ? 2.635 23.453 17.516 1 98.88 97 TYR A N 1
ATOM 757 C CA . TYR A 1 97 ? 2.822 22.406 16.531 1 98.88 97 TYR A CA 1
ATOM 758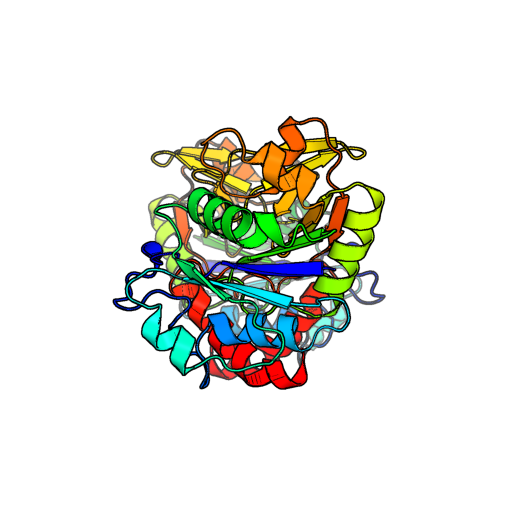 C C . TYR A 1 97 ? 1.766 22.484 15.43 1 98.88 97 TYR A C 1
ATOM 760 O O . TYR A 1 97 ? 0.645 22.938 15.672 1 98.88 97 TYR A O 1
ATOM 768 N N . VAL A 1 98 ? 2.191 22.094 14.242 1 98.88 98 VAL A N 1
ATOM 769 C CA . VAL A 1 98 ? 1.283 21.938 13.109 1 98.88 98 VAL A CA 1
ATOM 770 C C . VAL A 1 98 ? 1.284 20.484 12.648 1 98.88 98 VAL A C 1
ATOM 772 O O . VAL A 1 98 ? 2.336 19.844 12.602 1 98.88 98 VAL A O 1
ATOM 775 N N . LEU A 1 99 ? 0.136 19.953 12.477 1 98.94 99 LEU A N 1
ATOM 776 C CA . LEU A 1 99 ? -0.048 18.625 11.883 1 98.94 99 LEU A CA 1
ATOM 777 C C . LEU A 1 99 ? -0.561 18.75 10.445 1 98.94 99 LEU A C 1
ATOM 779 O O . LEU A 1 99 ? -1.643 19.297 10.211 1 98.94 99 LEU A O 1
ATOM 783 N N . VAL A 1 100 ? 0.242 18.297 9.477 1 98.94 100 VAL A N 1
ATOM 784 C CA . VAL A 1 100 ? -0.12 18.375 8.062 1 98.94 100 VAL A CA 1
ATOM 785 C C . VAL A 1 100 ? -0.664 17.031 7.59 1 98.94 100 VAL A C 1
ATOM 787 O O . VAL A 1 100 ? -0.012 15.992 7.758 1 98.94 100 VAL A O 1
ATOM 790 N N . HIS A 1 101 ? -1.815 17 7.023 1 98.88 101 HIS A N 1
ATOM 791 C CA . HIS A 1 101 ? -2.422 15.766 6.527 1 98.88 101 HIS A CA 1
ATOM 792 C C . HIS A 1 101 ? -3.008 15.961 5.133 1 98.88 101 HIS A C 1
ATOM 794 O O . HIS A 1 101 ? -3.611 17 4.852 1 98.88 101 HIS A O 1
ATOM 800 N N . ASP A 1 102 ? -2.793 15.031 4.277 1 98.31 102 ASP A N 1
ATOM 801 C CA . ASP A 1 102 ? -3.363 15.016 2.932 1 98.31 102 ASP A CA 1
ATOM 802 C C . ASP A 1 102 ? -4.816 14.547 2.955 1 98.31 102 ASP A C 1
ATOM 804 O O . ASP A 1 102 ? -5.102 13.422 3.377 1 98.31 102 ASP A O 1
ATOM 808 N N . ALA A 1 103 ? -5.688 15.328 2.373 1 98.12 103 ALA A N 1
ATOM 809 C CA . ALA A 1 103 ? -7.086 14.922 2.275 1 98.12 103 ALA A CA 1
ATOM 810 C C . ALA A 1 103 ? -7.238 13.672 1.414 1 98.12 103 ALA A C 1
ATOM 812 O O . ALA A 1 103 ? -8.227 12.953 1.529 1 98.12 103 ALA A O 1
ATOM 813 N N . ALA A 1 104 ? -6.254 13.414 0.649 1 97 104 ALA A N 1
ATOM 814 C CA . ALA A 1 104 ? -6.258 12.25 -0.233 1 97 104 ALA A CA 1
ATOM 815 C C . ALA A 1 104 ? -6.023 10.961 0.556 1 97 104 ALA A C 1
ATOM 817 O O . ALA A 1 104 ? -6.16 9.867 0.017 1 97 104 ALA A O 1
ATOM 818 N N . ARG A 1 105 ? -5.645 11.055 1.787 1 98 105 ARG A N 1
ATOM 819 C CA . ARG A 1 105 ? -5.578 9.938 2.719 1 98 105 ARG A CA 1
ATOM 820 C C . ARG A 1 105 ? -6.762 9.953 3.68 1 98 105 ARG A C 1
ATOM 822 O O . ARG A 1 105 ? -6.621 10.344 4.84 1 98 105 ARG A O 1
ATOM 829 N N . PRO A 1 106 ? -7.902 9.461 3.262 1 98.06 106 PRO A N 1
ATOM 830 C CA . PRO A 1 106 ? -9.164 9.742 3.951 1 98.06 106 PRO A CA 1
ATOM 831 C C . PRO A 1 106 ? -9.266 9.031 5.297 1 98.06 106 PRO A C 1
ATOM 833 O O . PRO A 1 106 ? -9.953 9.516 6.203 1 98.06 106 PRO A O 1
ATOM 836 N N . PHE A 1 107 ? -8.57 7.938 5.5 1 97.75 107 PHE A N 1
ATOM 837 C CA . PHE A 1 107 ? -8.891 7.102 6.652 1 97.75 107 PHE A CA 1
ATOM 838 C C . PHE A 1 107 ? -7.824 7.246 7.734 1 97.75 107 PHE A C 1
ATOM 840 O O . PHE A 1 107 ? -7.152 6.273 8.086 1 97.75 107 PHE A O 1
ATOM 847 N N . LEU A 1 108 ? -7.805 8.453 8.203 1 97.44 108 LEU A N 1
ATOM 848 C CA . LEU A 1 108 ? -6.898 8.852 9.273 1 97.44 108 LEU A CA 1
ATOM 849 C C . LEU A 1 108 ? -7.406 8.359 10.625 1 97.44 108 LEU A C 1
ATOM 851 O O . LEU A 1 108 ? -8.547 8.641 11.008 1 97.44 108 LEU A O 1
ATOM 855 N N . ARG A 1 109 ? -6.586 7.617 11.281 1 96 109 ARG A N 1
ATOM 856 C CA . ARG A 1 109 ? -6.957 7.113 12.602 1 96 109 ARG A CA 1
ATOM 857 C C . ARG A 1 109 ? -6.508 8.07 13.703 1 96 109 ARG A C 1
ATOM 859 O O . ARG A 1 109 ? -5.422 8.648 13.625 1 96 109 ARG A O 1
ATOM 866 N N . LYS A 1 110 ? -7.316 8.203 14.742 1 96.12 110 LYS A N 1
ATOM 867 C CA . LYS A 1 110 ? -7.043 9.109 15.859 1 96.12 110 LYS A CA 1
ATOM 868 C C . LYS A 1 110 ? -5.719 8.758 16.531 1 96.12 110 LYS A C 1
ATOM 870 O O . LYS A 1 110 ? -4.957 9.648 16.922 1 96.12 110 LYS A O 1
ATOM 875 N N . LYS A 1 111 ? -5.449 7.465 16.641 1 96.19 111 LYS A N 1
ATOM 876 C CA . LYS A 1 111 ? -4.223 7.043 17.312 1 96.19 111 LYS A CA 1
ATOM 877 C C . LYS A 1 111 ? -2.99 7.574 16.578 1 96.19 111 LYS A C 1
ATOM 879 O O . LYS A 1 111 ? -1.992 7.926 17.219 1 96.19 111 LYS A O 1
ATOM 884 N N . HIS A 1 112 ? -3.064 7.648 15.266 1 97.81 112 HIS A N 1
ATOM 885 C CA . HIS A 1 112 ? -1.934 8.125 14.477 1 97.81 112 HIS A CA 1
ATOM 886 C C . HIS A 1 112 ? -1.71 9.625 14.688 1 97.81 112 HIS A C 1
ATOM 888 O O . HIS A 1 112 ? -0.568 10.086 14.695 1 97.81 112 HIS A O 1
ATOM 894 N N . ILE A 1 113 ? -2.803 10.398 14.906 1 98.69 113 ILE A N 1
ATOM 895 C CA . ILE A 1 113 ? -2.711 11.82 15.211 1 98.69 113 ILE A CA 1
ATOM 896 C C . ILE A 1 113 ? -1.95 12.023 16.516 1 98.69 113 ILE A C 1
ATOM 898 O O . ILE A 1 113 ? -0.982 12.781 16.578 1 98.69 113 ILE A O 1
ATOM 902 N N . GLU A 1 114 ? -2.354 11.242 17.516 1 98.56 114 GLU A N 1
ATOM 903 C CA . GLU A 1 114 ? -1.771 11.359 18.844 1 98.56 114 GLU A CA 1
ATOM 904 C C . GLU A 1 114 ? -0.302 10.945 18.844 1 98.56 114 GLU A C 1
ATOM 906 O O . GLU A 1 114 ? 0.545 11.641 19.406 1 98.56 114 GLU A O 1
ATOM 911 N N . GLU A 1 115 ? -0.003 9.867 18.203 1 98.56 115 GLU A N 1
ATOM 912 C CA . GLU A 1 115 ? 1.351 9.32 18.219 1 98.56 115 GLU A CA 1
ATOM 913 C C . GLU A 1 115 ? 2.318 10.227 17.469 1 98.56 115 GLU A C 1
ATOM 915 O O . GLU A 1 115 ? 3.436 10.477 17.922 1 98.56 115 GLU A O 1
ATOM 920 N N . VAL A 1 116 ? 1.887 10.734 16.328 1 98.81 116 VAL A N 1
ATOM 921 C CA . VAL A 1 116 ? 2.75 11.586 15.516 1 98.81 116 VAL A CA 1
ATOM 922 C C . VAL A 1 116 ? 3.021 12.898 16.25 1 98.81 116 VAL A C 1
ATOM 924 O O . VAL A 1 116 ? 4.156 13.375 16.281 1 98.81 116 VAL A O 1
ATOM 927 N N . LEU A 1 117 ? 2.002 13.469 16.891 1 98.75 117 LEU A N 1
ATOM 928 C CA . LEU A 1 117 ? 2.178 14.703 17.641 1 98.75 117 LEU A CA 1
ATOM 929 C C . LEU A 1 117 ? 3.107 14.484 18.828 1 98.75 117 LEU A C 1
ATOM 931 O O . LEU A 1 117 ? 3.986 15.312 19.094 1 98.75 117 LEU A O 1
ATOM 935 N N . LYS A 1 118 ? 2.865 13.391 19.531 1 98.56 118 LYS A N 1
ATOM 936 C CA . LYS A 1 118 ? 3.705 13.07 20.672 1 98.56 118 LYS A CA 1
ATOM 937 C C . LYS A 1 118 ? 5.172 12.961 20.281 1 98.56 118 LYS A C 1
ATOM 939 O O . LYS A 1 118 ? 6.047 13.531 20.938 1 98.56 118 LYS A O 1
ATOM 944 N N . LYS A 1 119 ? 5.449 12.297 19.203 1 98.44 119 LYS A N 1
ATOM 945 C CA . LYS A 1 119 ? 6.824 12.117 18.75 1 98.44 119 LYS A CA 1
ATOM 946 C C . LYS A 1 119 ? 7.418 13.438 18.266 1 98.44 119 LYS A C 1
ATOM 948 O O . LYS A 1 119 ? 8.609 13.695 18.453 1 98.44 119 LYS A O 1
ATOM 953 N N . ALA A 1 120 ? 6.582 14.227 17.594 1 98.44 120 ALA A N 1
ATOM 954 C CA . ALA A 1 120 ? 7.047 15.539 17.156 1 98.44 120 ALA A CA 1
ATOM 955 C C . ALA A 1 120 ? 7.453 16.406 18.344 1 98.44 120 ALA A C 1
ATOM 957 O O . ALA A 1 120 ? 8.367 17.234 18.234 1 98.44 120 ALA A O 1
ATOM 958 N N . GLN A 1 121 ? 6.762 16.234 19.438 1 97.12 121 GLN A N 1
ATOM 959 C CA . GLN A 1 121 ? 7.078 17 20.625 1 97.12 121 GLN A CA 1
ATOM 960 C C . GLN A 1 121 ? 8.445 16.609 21.188 1 97.12 121 GLN A C 1
ATOM 962 O O . GLN A 1 121 ? 9.086 17.406 21.875 1 97.12 121 GLN A O 1
ATOM 967 N N . GLU A 1 122 ? 8.922 15.461 20.797 1 95.5 122 GLU A N 1
ATOM 968 C CA . GLU A 1 122 ? 10.227 14.992 21.25 1 95.5 122 GLU A CA 1
ATOM 969 C C . GLU A 1 122 ? 11.344 15.523 20.359 1 95.5 122 GLU A C 1
ATOM 971 O O . GLU A 1 122 ? 12.398 15.93 20.844 1 95.5 122 GLU A O 1
ATOM 976 N N . THR A 1 123 ? 11.18 15.547 19.062 1 93.81 123 THR A N 1
ATOM 977 C CA . THR A 1 123 ? 12.281 15.812 18.141 1 93.81 123 THR A CA 1
ATOM 978 C C . THR A 1 123 ? 12.023 17.078 17.344 1 93.81 123 THR A C 1
ATOM 980 O O . THR A 1 123 ? 12.93 17.594 16.688 1 93.81 123 THR A O 1
ATOM 983 N N . GLY A 1 124 ? 10.797 17.562 17.406 1 97.56 124 GLY A N 1
ATOM 984 C CA . GLY A 1 124 ? 10.398 18.719 16.609 1 97.56 124 GLY A CA 1
ATOM 985 C C . GLY A 1 124 ? 9.727 18.328 15.297 1 97.56 124 GLY A C 1
ATOM 986 O O . GLY A 1 124 ? 9.133 19.172 14.633 1 97.56 124 GLY A O 1
ATOM 987 N N . ALA A 1 125 ? 9.898 17.062 14.922 1 98.5 125 ALA A N 1
ATOM 988 C CA . ALA A 1 125 ? 9.375 16.594 13.641 1 98.5 125 ALA A CA 1
ATOM 989 C C . ALA A 1 125 ? 9.086 15.102 13.672 1 98.5 125 ALA A C 1
ATOM 991 O O . ALA A 1 125 ? 9.898 14.312 14.164 1 98.5 125 ALA A O 1
ATOM 992 N N . ALA A 1 126 ? 7.934 14.742 13.148 1 98.75 126 ALA A N 1
ATOM 993 C CA . ALA A 1 126 ? 7.555 13.336 13.086 1 98.75 126 ALA A CA 1
ATOM 994 C C . ALA A 1 126 ? 6.652 13.062 11.883 1 98.75 126 ALA A C 1
ATOM 996 O O . ALA A 1 126 ? 5.941 13.953 11.422 1 98.75 126 ALA A O 1
ATOM 997 N N . THR A 1 127 ? 6.742 11.883 11.398 1 98.75 127 THR A N 1
ATOM 998 C CA . THR A 1 127 ? 5.906 11.484 10.266 1 98.75 127 THR A CA 1
ATOM 999 C C . THR A 1 127 ? 5.34 10.086 10.477 1 98.75 127 THR A C 1
ATOM 1001 O O . THR A 1 127 ? 5.949 9.258 11.156 1 98.75 127 THR A O 1
ATOM 1004 N N . LEU A 1 128 ? 4.16 9.914 10 1 98.69 128 LEU A N 1
ATOM 1005 C CA . LEU A 1 128 ? 3.635 8.57 9.805 1 98.69 128 LEU A CA 1
ATOM 1006 C C . LEU A 1 128 ? 4.297 7.898 8.609 1 98.69 128 LEU A C 1
ATOM 1008 O O . LEU A 1 128 ? 4.551 8.539 7.586 1 98.69 128 LEU A O 1
ATOM 1012 N N . ALA A 1 129 ? 4.668 6.645 8.703 1 98.31 129 ALA A N 1
ATOM 1013 C CA . ALA A 1 129 ? 5.246 5.898 7.586 1 98.31 129 ALA A CA 1
ATOM 1014 C C . ALA A 1 129 ? 4.926 4.41 7.699 1 98.31 129 ALA A C 1
ATOM 1016 O O . ALA A 1 129 ? 4.742 3.889 8.805 1 98.31 129 ALA A O 1
ATOM 1017 N N . LEU A 1 130 ? 4.84 3.797 6.566 1 97.62 130 LEU A N 1
ATOM 1018 C CA . LEU A 1 130 ? 4.535 2.373 6.492 1 97.62 130 LEU A CA 1
ATOM 1019 C C . LEU A 1 130 ? 5.754 1.58 6.035 1 97.62 130 LEU A C 1
ATOM 1021 O O . LEU A 1 130 ? 6.348 1.885 4.996 1 97.62 130 LEU A O 1
ATOM 1025 N N . LYS A 1 131 ? 6.129 0.554 6.828 1 95.81 131 LYS A N 1
ATOM 1026 C CA . LYS A 1 131 ? 7.246 -0.297 6.43 1 95.81 131 LYS A CA 1
ATOM 1027 C C . LYS A 1 131 ? 6.953 -1.003 5.109 1 95.81 131 LYS A C 1
ATOM 1029 O O . LYS A 1 131 ? 5.867 -1.559 4.922 1 95.81 131 LYS A O 1
ATOM 1034 N N . ASN A 1 132 ? 7.891 -0.969 4.188 1 95.81 132 ASN A N 1
ATOM 1035 C CA . ASN A 1 132 ? 7.719 -1.585 2.875 1 95.81 132 ASN A CA 1
ATOM 1036 C C . ASN A 1 132 ? 8.227 -3.023 2.861 1 95.81 132 ASN A C 1
ATOM 1038 O O . ASN A 1 132 ? 9.344 -3.295 3.303 1 95.81 132 ASN A O 1
ATOM 1042 N N . SER A 1 133 ? 7.402 -3.902 2.363 1 92.38 133 SER A N 1
ATOM 1043 C CA . SER A 1 133 ? 7.828 -5.297 2.264 1 92.38 133 SER A CA 1
ATOM 1044 C C . SER A 1 133 ? 7.898 -5.746 0.808 1 92.38 133 SER A C 1
ATOM 1046 O O . SER A 1 133 ? 8.453 -6.805 0.507 1 92.38 133 SER A O 1
ATOM 1048 N N . ASP A 1 134 ? 7.398 -4.984 -0.067 1 96.19 134 ASP A N 1
ATOM 1049 C CA . ASP A 1 134 ? 7.363 -5.34 -1.482 1 96.19 134 ASP A CA 1
ATOM 1050 C C . ASP A 1 134 ? 8.727 -5.125 -2.137 1 96.19 134 ASP A C 1
ATOM 1052 O O . ASP A 1 134 ? 9.484 -4.234 -1.735 1 96.19 134 ASP A O 1
ATOM 1056 N N . THR A 1 135 ? 9.047 -5.938 -3.068 1 97 135 THR A N 1
ATOM 1057 C CA . THR A 1 135 ? 10.141 -5.613 -3.975 1 97 135 THR A CA 1
ATOM 1058 C C . THR A 1 135 ? 9.867 -4.301 -4.703 1 97 135 THR A C 1
ATOM 1060 O O . THR A 1 135 ? 8.742 -4.039 -5.121 1 97 135 THR A O 1
ATOM 1063 N N . LEU A 1 136 ? 10.906 -3.479 -4.812 1 97.75 136 LEU A N 1
ATOM 1064 C CA . LEU A 1 136 ? 10.781 -2.201 -5.504 1 97.75 136 LEU A CA 1
ATOM 1065 C C . LEU A 1 136 ? 11.547 -2.219 -6.824 1 97.75 136 LEU A C 1
ATOM 1067 O O . LEU A 1 136 ? 12.695 -2.668 -6.871 1 97.75 136 LEU A O 1
ATOM 1071 N N . ILE A 1 137 ? 10.859 -1.772 -7.859 1 97.81 137 ILE A N 1
ATOM 1072 C CA . ILE A 1 137 ? 11.539 -1.626 -9.141 1 97.81 137 ILE A CA 1
ATOM 1073 C C . ILE A 1 137 ? 11.328 -0.213 -9.68 1 97.81 137 ILE A C 1
ATOM 1075 O O . ILE A 1 137 ? 10.312 0.425 -9.383 1 97.81 137 ILE A O 1
ATOM 1079 N N . ARG A 1 138 ? 12.297 0.284 -10.32 1 97.25 138 ARG A N 1
ATOM 1080 C CA . ARG A 1 138 ? 12.18 1.517 -11.094 1 97.25 138 ARG A CA 1
ATOM 1081 C C . ARG A 1 138 ? 12.016 1.219 -12.578 1 97.25 138 ARG A C 1
ATOM 1083 O O . ARG A 1 138 ? 12.82 0.486 -13.164 1 97.25 138 ARG A O 1
ATOM 1090 N N . LEU A 1 139 ? 10.938 1.633 -13.117 1 96 139 LEU A N 1
ATOM 1091 C CA . LEU A 1 139 ? 10.664 1.442 -14.539 1 96 139 LEU A CA 1
ATOM 1092 C C . LEU A 1 139 ? 10.977 2.709 -15.328 1 96 139 LEU A C 1
ATOM 1094 O O . LEU A 1 139 ? 10.43 3.777 -15.039 1 96 139 LEU A O 1
ATOM 1098 N N . ASP A 1 140 ? 12 2.617 -16.203 1 90.69 140 ASP A N 1
ATOM 1099 C CA . ASP A 1 140 ? 12.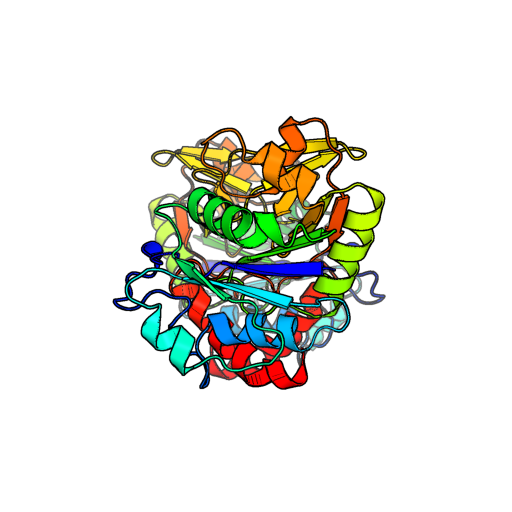359 3.682 -17.141 1 90.69 140 ASP A CA 1
ATOM 1100 C C . ASP A 1 140 ? 12.352 3.18 -18.578 1 90.69 140 ASP A C 1
ATOM 1102 O O . ASP A 1 140 ? 13.25 2.449 -19 1 90.69 140 ASP A O 1
ATOM 1106 N N . ASP A 1 141 ? 11.523 3.711 -19.469 1 84.38 141 ASP A N 1
ATOM 1107 C CA . ASP A 1 141 ? 11.422 3.328 -20.859 1 84.38 141 ASP A CA 1
ATOM 1108 C C . ASP A 1 141 ? 11.547 1.815 -21.031 1 84.38 141 ASP A C 1
ATOM 1110 O O . ASP A 1 141 ? 12.375 1.341 -21.812 1 84.38 141 ASP A O 1
ATOM 1114 N N . SER A 1 142 ? 11.055 0.876 -20.281 1 79.69 142 SER A N 1
ATOM 1115 C CA . SER A 1 142 ? 10.938 -0.577 -20.344 1 79.69 142 SER A CA 1
ATOM 1116 C C . SER A 1 142 ? 12.117 -1.255 -19.656 1 79.69 142 SER A C 1
ATOM 1118 O O . SER A 1 142 ? 12.227 -2.482 -19.656 1 79.69 142 SER A O 1
ATOM 1120 N N . ARG A 1 143 ? 12.953 -0.395 -19.203 1 91.25 143 ARG A N 1
ATOM 1121 C CA . ARG A 1 143 ? 14.047 -0.96 -18.422 1 91.25 143 ARG A CA 1
ATOM 1122 C C . ARG A 1 143 ? 13.695 -1.003 -16.938 1 91.25 143 ARG A C 1
ATOM 1124 O O . ARG A 1 143 ? 13.094 -0.068 -16.406 1 91.25 143 ARG A O 1
ATOM 1131 N N . ILE A 1 144 ? 14.062 -2.143 -16.328 1 95.75 144 ILE A N 1
ATOM 1132 C CA . ILE A 1 144 ? 13.75 -2.342 -14.914 1 95.75 144 ILE A CA 1
ATOM 1133 C C . ILE A 1 144 ? 15.039 -2.289 -14.094 1 95.75 144 ILE A C 1
ATOM 1135 O O . ILE A 1 144 ? 16.047 -2.9 -14.461 1 95.75 144 ILE A O 1
ATOM 1139 N N . GLU A 1 145 ? 15.008 -1.449 -13.117 1 96.06 145 GLU A N 1
ATOM 1140 C CA . GLU A 1 145 ? 16.047 -1.421 -12.094 1 96.06 145 GLU A CA 1
ATOM 1141 C C . GLU A 1 145 ? 15.484 -1.82 -10.727 1 96.06 145 GLU A C 1
ATOM 1143 O O . GLU A 1 145 ? 14.469 -1.282 -10.289 1 96.06 145 GLU A O 1
ATOM 1148 N N . TYR A 1 146 ? 16.125 -2.793 -10.148 1 95.94 146 TYR A N 1
ATOM 1149 C CA . TYR A 1 146 ? 15.695 -3.217 -8.82 1 95.94 146 TYR A CA 1
ATOM 1150 C C . TYR A 1 146 ? 16.281 -2.303 -7.746 1 95.94 146 TYR A C 1
ATOM 1152 O O . TYR A 1 146 ? 17.484 -2.033 -7.738 1 95.94 146 TYR A O 1
ATOM 1160 N N . VAL A 1 147 ? 15.438 -1.79 -6.875 1 95.25 147 VAL A N 1
ATOM 1161 C CA . VAL A 1 147 ? 15.82 -0.9 -5.781 1 95.25 147 VAL A CA 1
ATOM 1162 C C . VAL A 1 147 ? 15.898 -1.688 -4.477 1 95.25 147 VAL A C 1
ATOM 1164 O O . VAL A 1 147 ? 14.969 -2.414 -4.121 1 95.25 147 VAL A O 1
ATOM 1167 N N . PRO A 1 148 ? 17.062 -1.607 -3.766 1 93.06 148 PRO A N 1
ATOM 1168 C CA . PRO A 1 148 ? 17.156 -2.303 -2.48 1 93.06 148 PRO A CA 1
ATOM 1169 C C . PRO A 1 148 ? 16.016 -1.922 -1.522 1 93.06 148 PRO A C 1
ATOM 1171 O O . PRO A 1 148 ? 15.773 -0.735 -1.298 1 93.06 148 PRO A O 1
ATOM 1174 N N . ARG A 1 149 ? 15.391 -2.879 -0.97 1 91 149 ARG A N 1
ATOM 1175 C CA . ARG A 1 149 ? 14.172 -2.617 -0.217 1 91 149 ARG A CA 1
ATOM 1176 C C . ARG A 1 149 ? 14.438 -2.627 1.284 1 91 149 ARG A C 1
ATOM 1178 O O . ARG A 1 149 ? 13.531 -2.379 2.084 1 91 149 ARG A O 1
ATOM 1185 N N . GLU A 1 150 ? 15.617 -2.934 1.667 1 91.62 150 GLU A N 1
ATOM 1186 C CA . GLU A 1 150 ? 15.93 -3.037 3.088 1 91.62 150 GLU A CA 1
ATOM 1187 C C . GLU A 1 150 ? 15.805 -1.683 3.781 1 91.62 150 GLU A C 1
ATOM 1189 O O . GLU A 1 150 ? 16.422 -0.702 3.35 1 91.62 150 GLU A O 1
ATOM 1194 N N . GLY A 1 151 ? 14.977 -1.624 4.859 1 95.19 151 GLY A N 1
ATOM 1195 C CA . GLY A 1 151 ? 14.859 -0.416 5.66 1 95.19 151 GLY A CA 1
ATOM 1196 C C . GLY A 1 151 ? 13.984 0.643 5.016 1 95.19 151 GLY A C 1
ATOM 1197 O O . GLY A 1 151 ? 13.953 1.788 5.473 1 95.19 151 GLY A O 1
ATOM 1198 N N . ILE A 1 152 ? 13.32 0.234 3.924 1 97.25 152 ILE A N 1
ATOM 1199 C CA . ILE A 1 152 ? 12.523 1.215 3.191 1 97.25 152 ILE A CA 1
ATOM 1200 C C . ILE A 1 152 ? 11.156 1.372 3.855 1 97.25 152 ILE A C 1
ATOM 1202 O O . ILE A 1 152 ? 10.539 0.384 4.25 1 97.25 152 ILE A O 1
ATOM 1206 N N . TYR A 1 153 ? 10.781 2.633 4 1 97.75 153 TYR A N 1
ATOM 1207 C CA . TYR A 1 153 ? 9.453 3.02 4.453 1 97.75 153 TYR A CA 1
ATOM 1208 C C . TYR A 1 153 ? 8.758 3.896 3.418 1 97.75 153 TYR A C 1
ATOM 1210 O O . TYR A 1 153 ? 9.414 4.633 2.68 1 97.75 153 TYR A O 1
ATOM 1218 N N . ARG A 1 154 ? 7.488 3.76 3.342 1 97.88 154 ARG A N 1
ATOM 1219 C CA . ARG A 1 154 ? 6.645 4.648 2.553 1 97.88 154 ARG A CA 1
ATOM 1220 C C . ARG A 1 154 ? 6.031 5.738 3.426 1 97.88 154 ARG A C 1
ATOM 1222 O O . ARG A 1 154 ? 5.219 5.453 4.309 1 97.88 154 ARG A O 1
ATOM 1229 N N . VAL A 1 155 ? 6.371 6.926 3.162 1 98.44 155 VAL A N 1
ATOM 1230 C CA . VAL A 1 155 ? 5.949 8.039 4.008 1 98.44 155 VAL A CA 1
ATOM 1231 C C . VAL A 1 155 ? 4.457 8.305 3.807 1 98.44 155 VAL A C 1
ATOM 1233 O O . VAL A 1 155 ? 3.967 8.289 2.674 1 98.44 155 VAL A O 1
ATOM 1236 N N . GLN A 1 156 ? 3.762 8.398 4.883 1 98.5 156 GLN A N 1
ATOM 1237 C CA . GLN A 1 156 ? 2.35 8.766 4.918 1 98.5 156 GLN A CA 1
ATOM 1238 C C . GLN A 1 156 ? 2.143 10.094 5.633 1 98.5 156 GLN A C 1
ATOM 1240 O O . GLN A 1 156 ? 3.105 10.812 5.906 1 98.5 156 GLN A O 1
ATOM 1245 N N . THR A 1 157 ? 0.993 10.562 5.668 1 98.62 157 THR A N 1
ATOM 1246 C CA . THR A 1 157 ? 0.542 11.625 6.562 1 98.62 157 THR A CA 1
ATOM 1247 C C . THR A 1 157 ? -0.502 11.094 7.543 1 98.62 157 THR A C 1
ATOM 1249 O O . THR A 1 157 ? -1.143 10.07 7.285 1 98.62 157 THR A O 1
ATOM 1252 N N . PRO A 1 158 ? -0.525 11.734 8.719 1 98.75 158 PRO A N 1
ATOM 1253 C CA . PRO A 1 158 ? -0.102 13.086 9.094 1 98.75 158 PRO A CA 1
ATOM 1254 C C . PRO A 1 158 ? 1.394 13.172 9.391 1 98.75 158 PRO A C 1
ATOM 1256 O O . PRO A 1 158 ? 2.051 12.148 9.586 1 98.75 158 PRO A O 1
ATOM 1259 N N . GLN A 1 159 ? 1.827 14.312 9.25 1 98.94 159 GLN A N 1
ATOM 1260 C CA . GLN A 1 159 ? 3.154 14.734 9.688 1 98.94 159 GLN A CA 1
ATOM 1261 C C . GLN A 1 159 ? 3.068 15.914 10.648 1 98.94 159 GLN A C 1
ATOM 1263 O O . GLN A 1 159 ? 2.236 16.812 10.477 1 98.94 159 GLN A O 1
ATOM 1268 N N . ALA A 1 160 ? 3.848 15.891 11.633 1 98.94 160 ALA A N 1
ATOM 1269 C CA . ALA A 1 160 ? 3.785 16.953 12.633 1 98.94 160 ALA A CA 1
ATOM 1270 C C . ALA A 1 160 ? 5.141 17.641 12.797 1 98.94 160 ALA A C 1
ATOM 1272 O O . ALA A 1 160 ? 6.18 16.984 12.781 1 98.94 160 ALA A O 1
ATOM 1273 N N . PHE A 1 161 ? 5.047 18.922 12.984 1 98.88 161 PHE A N 1
ATOM 1274 C CA . PHE A 1 161 ? 6.238 19.75 13.117 1 98.88 161 PHE A CA 1
ATOM 1275 C C . PHE A 1 161 ? 5.996 20.891 14.109 1 98.88 161 PHE A C 1
ATOM 1277 O O . PHE A 1 161 ? 4.875 21.375 14.227 1 98.88 161 PHE A O 1
ATOM 1284 N N . SER A 1 162 ? 7.066 21.297 14.828 1 98.75 162 SER A N 1
ATOM 1285 C CA . SER A 1 162 ? 6.949 22.641 15.398 1 98.75 162 SER A CA 1
ATOM 1286 C C . SER A 1 162 ? 6.695 23.672 14.32 1 98.75 162 SER A C 1
ATOM 1288 O O . SER A 1 162 ? 7.27 23.609 13.227 1 98.75 162 SER A O 1
ATOM 1290 N N . TYR A 1 163 ? 5.836 24.625 14.664 1 98.69 163 TYR A N 1
ATOM 1291 C CA . TYR A 1 163 ? 5.465 25.656 13.688 1 98.69 163 TYR A CA 1
ATOM 1292 C C . TYR A 1 163 ? 6.699 26.359 13.141 1 98.69 163 TYR A C 1
ATOM 1294 O O . TYR A 1 163 ? 6.867 26.469 11.922 1 98.69 163 TYR A O 1
ATOM 1302 N N . ASP A 1 164 ? 7.562 26.719 14.016 1 98.19 164 ASP A N 1
ATOM 1303 C CA . ASP A 1 164 ? 8.75 27.469 13.633 1 98.19 164 ASP A CA 1
ATOM 1304 C C . ASP A 1 164 ? 9.656 26.656 12.711 1 98.19 164 ASP A C 1
ATOM 1306 O O . ASP A 1 164 ? 10.211 27.188 11.75 1 98.19 164 ASP A O 1
ATOM 1310 N N . LEU A 1 165 ? 9.766 25.422 13.023 1 98.19 165 LEU A N 1
ATOM 1311 C CA . LEU A 1 165 ? 10.617 24.531 12.234 1 98.19 165 LEU A CA 1
ATOM 1312 C C . LEU A 1 165 ? 10.086 24.391 10.812 1 98.19 165 LEU A C 1
ATOM 1314 O O . LEU A 1 165 ? 10.836 24.5 9.844 1 98.19 165 LEU A O 1
ATOM 1318 N N . LEU A 1 166 ? 8.773 24.141 10.688 1 98.69 166 LEU A N 1
ATOM 1319 C CA . LEU A 1 166 ? 8.195 23.953 9.359 1 98.69 166 LEU A CA 1
ATOM 1320 C C . LEU A 1 166 ? 8.25 25.266 8.562 1 98.69 166 LEU A C 1
ATOM 1322 O O . LEU A 1 166 ? 8.531 25.25 7.359 1 98.69 166 LEU A O 1
ATOM 1326 N N . LYS A 1 167 ? 7.98 26.359 9.242 1 98.38 167 LYS A N 1
ATOM 1327 C CA . LYS A 1 167 ? 8.062 27.656 8.586 1 98.38 167 LYS A CA 1
ATOM 1328 C C . LYS A 1 167 ? 9.461 27.906 8.031 1 98.38 167 LYS A C 1
ATOM 1330 O O . LYS A 1 167 ? 9.617 28.328 6.883 1 98.38 167 LYS A O 1
ATOM 1335 N N . ARG A 1 168 ? 10.43 27.609 8.812 1 97.88 168 ARG A N 1
ATOM 1336 C CA . ARG A 1 168 ? 11.82 27.766 8.375 1 97.88 168 ARG A CA 1
ATOM 1337 C C . ARG A 1 168 ? 12.125 26.859 7.195 1 97.88 168 ARG A C 1
ATOM 1339 O O . ARG A 1 168 ? 12.797 27.266 6.242 1 97.88 168 ARG A O 1
ATOM 1346 N N . ALA A 1 169 ? 11.656 25.625 7.266 1 98.12 169 ALA A N 1
ATOM 1347 C CA . ALA A 1 169 ? 11.922 24.656 6.215 1 98.12 169 ALA A CA 1
ATOM 1348 C C . ALA A 1 169 ? 11.328 25.109 4.883 1 98.12 169 ALA A C 1
ATOM 1350 O O . ALA A 1 169 ? 11.836 24.75 3.816 1 98.12 169 ALA A O 1
ATOM 1351 N N . HIS A 1 170 ? 10.25 25.891 4.945 1 97.69 170 HIS A N 1
ATOM 1352 C CA . HIS A 1 170 ? 9.562 26.328 3.734 1 97.69 170 HIS A CA 1
ATOM 1353 C C . HIS A 1 170 ? 9.961 27.75 3.357 1 97.69 170 HIS A C 1
ATOM 1355 O O . HIS A 1 170 ? 9.32 28.359 2.502 1 97.69 170 HIS A O 1
ATOM 1361 N N . SER A 1 171 ? 10.961 28.234 4.012 1 95.06 171 SER A N 1
ATOM 1362 C CA . SER A 1 171 ? 11.398 29.594 3.73 1 95.06 171 SER A CA 1
ATOM 1363 C C . SER A 1 171 ? 11.953 29.719 2.316 1 95.06 171 SER A C 1
ATOM 1365 O O . SER A 1 171 ? 11.805 30.75 1.669 1 95.06 171 SER A O 1
ATOM 1367 N N . GLU A 1 172 ? 12.586 28.531 1.939 1 86.75 172 GLU A N 1
ATOM 1368 C CA . GLU A 1 172 ? 13 28.484 0.542 1 86.75 172 GLU A CA 1
ATOM 1369 C C . GLU A 1 172 ? 11.867 28 -0.36 1 86.75 172 GLU A C 1
ATOM 1371 O O . GLU A 1 172 ? 11.18 27.031 -0.036 1 86.75 172 GLU A O 1
ATOM 1376 N N . GLU A 1 173 ? 11.516 28.797 -1.339 1 90.62 173 GLU A N 1
ATOM 1377 C CA . GLU A 1 173 ? 10.398 28.484 -2.221 1 90.62 173 GLU A CA 1
ATOM 1378 C C . GLU A 1 173 ? 10.758 27.359 -3.188 1 90.62 173 GLU A C 1
ATOM 1380 O O . GLU A 1 173 ? 10.82 27.578 -4.398 1 90.62 173 GLU A O 1
ATOM 1385 N N . LYS A 1 174 ? 10.922 26.172 -2.615 1 94.31 174 LYS A N 1
ATOM 1386 C CA . LYS A 1 174 ? 11.133 24.953 -3.373 1 94.31 174 LYS A CA 1
ATOM 1387 C C . LYS A 1 174 ? 9.938 24.016 -3.24 1 94.31 174 LYS A C 1
ATOM 1389 O O . LYS A 1 174 ? 9.102 24.188 -2.35 1 94.31 174 LYS A O 1
ATOM 1394 N N . GLU A 1 175 ? 9.844 23.141 -4.16 1 95.75 175 GLU A N 1
ATOM 1395 C CA . GLU A 1 175 ? 8.734 22.203 -4.184 1 95.75 175 GLU A CA 1
ATOM 1396 C C . GLU A 1 175 ? 9.156 20.844 -3.643 1 95.75 175 GLU A C 1
ATOM 1398 O O . GLU A 1 175 ? 10.25 20.359 -3.951 1 95.75 175 GLU A O 1
ATOM 1403 N N . TRP A 1 176 ? 8.344 20.328 -2.777 1 94.12 176 TRP A N 1
ATOM 1404 C CA . TRP A 1 176 ? 8.625 19.062 -2.121 1 94.12 176 TRP A CA 1
ATOM 1405 C C . TRP A 1 176 ? 7.414 18.141 -2.197 1 94.12 176 TRP A C 1
ATOM 1407 O O . TRP A 1 176 ? 6.27 18.594 -2.17 1 94.12 176 TRP A O 1
ATOM 1417 N N . ALA A 1 177 ? 7.637 16.781 -2.277 1 90.44 177 ALA A N 1
ATOM 1418 C CA . ALA A 1 177 ? 6.562 15.789 -2.287 1 90.44 177 ALA A CA 1
ATOM 1419 C C . ALA A 1 177 ? 6.004 15.57 -0.884 1 90.44 177 ALA A C 1
ATOM 1421 O O . ALA A 1 177 ? 4.863 15.133 -0.726 1 90.44 177 ALA A O 1
ATOM 1422 N N . ASP A 1 178 ? 6.816 15.883 0.064 1 92.31 178 ASP A N 1
ATOM 1423 C CA . ASP A 1 178 ? 6.473 15.742 1.476 1 92.31 178 ASP A CA 1
ATOM 1424 C C . ASP A 1 178 ? 7.207 16.781 2.324 1 92.31 178 ASP A C 1
ATOM 1426 O O . ASP A 1 178 ? 8.234 17.312 1.908 1 92.31 178 ASP A O 1
ATOM 1430 N N . ASP A 1 179 ? 6.691 16.953 3.496 1 98.06 179 ASP A N 1
ATOM 1431 C CA . ASP A 1 179 ? 7.227 18.062 4.281 1 98.06 179 ASP A CA 1
ATOM 1432 C C . ASP A 1 179 ? 8.43 17.609 5.113 1 98.06 179 ASP A C 1
ATOM 1434 O O . ASP A 1 179 ? 9.164 18.438 5.652 1 98.06 179 ASP A O 1
ATOM 1438 N N . THR A 1 180 ? 8.664 16.312 5.242 1 97.75 180 THR A N 1
ATOM 1439 C CA . THR A 1 180 ? 9.766 15.852 6.082 1 97.75 180 THR A CA 1
ATOM 1440 C C . THR A 1 180 ? 11.109 16.156 5.426 1 97.75 180 THR A C 1
ATOM 1442 O O . THR A 1 180 ? 12.102 16.406 6.113 1 97.75 180 THR A O 1
ATOM 1445 N N . GLU A 1 181 ? 11.148 16.172 4.082 1 96.44 181 GLU A N 1
ATOM 1446 C CA . GLU A 1 181 ? 12.414 16.312 3.377 1 96.44 181 GLU A CA 1
ATOM 1447 C C . GLU A 1 181 ? 13.031 17.688 3.617 1 96.44 181 GLU A C 1
ATOM 1449 O O . GLU A 1 181 ? 14.195 17.797 4.02 1 96.44 181 GLU A O 1
ATOM 1454 N N . PRO A 1 182 ? 12.281 18.812 3.398 1 97.25 182 PRO A N 1
ATOM 1455 C CA . PRO A 1 182 ? 12.875 20.109 3.678 1 97.25 182 PRO A CA 1
ATOM 1456 C C . PRO A 1 182 ? 13.25 20.281 5.148 1 97.25 182 PRO A C 1
ATOM 1458 O O . PRO A 1 182 ? 14.227 20.969 5.465 1 97.25 182 PRO A O 1
ATOM 1461 N N . VAL A 1 183 ? 12.523 19.703 6.098 1 97.88 183 VAL A N 1
ATOM 1462 C CA . VAL A 1 183 ? 12.852 19.781 7.52 1 97.88 183 VAL A CA 1
ATOM 1463 C C . VAL A 1 183 ? 14.125 18.984 7.801 1 97.88 183 VAL A C 1
ATOM 1465 O O . VAL A 1 183 ? 15 19.453 8.531 1 97.88 183 VAL A O 1
ATOM 1468 N N . HIS A 1 184 ? 14.18 17.812 7.203 1 96.81 184 HIS A N 1
ATOM 1469 C CA . HIS A 1 184 ? 15.359 16.969 7.336 1 96.81 184 HIS A CA 1
ATOM 1470 C C . HIS A 1 184 ? 16.609 17.688 6.84 1 96.81 184 HIS A C 1
ATOM 1472 O O . HIS A 1 184 ? 17.688 17.562 7.426 1 96.81 184 HIS A O 1
ATOM 1478 N N . ARG A 1 185 ? 16.516 18.453 5.824 1 94.88 185 ARG A N 1
ATOM 1479 C CA . ARG A 1 185 ? 17.641 19.156 5.215 1 94.88 185 ARG A CA 1
ATOM 1480 C C . ARG A 1 185 ? 18.172 20.25 6.152 1 94.88 185 ARG A C 1
ATOM 1482 O O . ARG A 1 185 ? 19.297 20.719 5.988 1 94.88 185 ARG A O 1
ATOM 1489 N N . LEU A 1 186 ? 17.391 20.641 7.129 1 95.81 186 LEU A N 1
ATOM 1490 C CA . LEU A 1 186 ? 17.812 21.609 8.133 1 95.81 186 LEU A CA 1
ATOM 1491 C C . LEU A 1 186 ? 18.641 20.922 9.219 1 95.81 186 LEU A C 1
ATOM 1493 O O . LEU A 1 186 ? 19.078 21.578 10.172 1 95.81 186 LEU A O 1
ATOM 1497 N N . GLY A 1 187 ? 18.781 19.641 9.133 1 94.81 187 GLY A N 1
ATOM 1498 C CA . GLY A 1 187 ? 19.562 18.891 10.109 1 94.81 187 GLY A CA 1
ATOM 1499 C C . GLY A 1 187 ? 18.719 18.375 11.266 1 94.81 187 GLY A C 1
ATOM 1500 O O . GLY A 1 187 ? 19.266 17.922 12.273 1 94.81 187 GLY A O 1
ATOM 1501 N N . VAL A 1 188 ? 17.422 18.422 11.102 1 95.25 188 VAL A N 1
ATOM 1502 C CA . VAL A 1 188 ? 16.516 18 12.164 1 95.25 188 VAL A CA 1
ATOM 1503 C C . VAL A 1 188 ? 16.234 16.5 12.031 1 95.25 188 VAL A C 1
ATOM 1505 O O . VAL A 1 188 ? 16 16 10.93 1 95.25 188 VAL A O 1
ATOM 1508 N N . LYS A 1 189 ? 16.281 15.82 13.164 1 95.25 189 LYS A N 1
ATOM 1509 C CA . LYS A 1 189 ? 15.906 14.414 13.195 1 95.25 189 LYS A CA 1
ATOM 1510 C C . LYS A 1 189 ? 14.398 14.242 13.023 1 95.25 189 LYS A C 1
ATOM 1512 O O . LYS A 1 189 ? 13.609 14.898 13.711 1 95.25 189 LYS A O 1
ATOM 1517 N N . ILE A 1 190 ? 14.031 13.391 12.078 1 97.62 190 ILE A N 1
ATOM 1518 C CA . ILE A 1 190 ? 12.625 13.094 11.859 1 97.62 190 ILE A CA 1
ATOM 1519 C C . ILE A 1 190 ? 12.242 11.805 12.578 1 97.62 190 ILE A C 1
ATOM 1521 O O . ILE A 1 190 ? 12.797 10.742 12.297 1 97.62 190 ILE A O 1
ATOM 1525 N N . SER A 1 191 ? 11.367 11.867 13.523 1 97.62 191 SER A N 1
ATOM 1526 C CA . SER A 1 191 ? 10.828 10.664 14.148 1 97.62 191 SER A CA 1
ATOM 1527 C C . SER A 1 191 ? 9.836 9.961 13.234 1 97.62 191 SER A C 1
ATOM 1529 O O . SER A 1 191 ? 9.031 10.609 12.562 1 97.62 191 SER A O 1
ATOM 1531 N N . VAL A 1 192 ? 9.945 8.641 13.188 1 97.81 192 VAL A N 1
ATOM 1532 C CA . VAL A 1 192 ? 9.062 7.867 12.328 1 97.81 192 VAL A CA 1
ATOM 1533 C C . VAL A 1 192 ? 8.094 7.055 13.188 1 97.81 192 VAL A C 1
ATOM 1535 O O . VAL A 1 192 ? 8.516 6.285 14.055 1 97.81 192 VAL A O 1
ATOM 1538 N N . VAL A 1 193 ? 6.828 7.32 13 1 98 193 VAL A N 1
ATOM 1539 C CA . VAL A 1 193 ? 5.754 6.57 13.641 1 98 193 VAL A CA 1
ATOM 1540 C C . VAL A 1 193 ? 5.184 5.543 12.664 1 98 193 VAL A C 1
ATOM 1542 O O . VAL A 1 193 ? 4.91 5.863 11.508 1 98 193 VAL A O 1
ATOM 1545 N N . GLU A 1 194 ? 5.016 4.328 13.094 1 96.75 194 GLU A N 1
ATOM 1546 C CA . GLU A 1 194 ? 4.52 3.268 12.227 1 96.75 194 GLU A CA 1
ATOM 1547 C C . GLU A 1 194 ? 3.043 3.469 11.891 1 96.75 194 GLU A C 1
ATOM 1549 O O . GLU A 1 194 ? 2.209 3.586 12.797 1 96.75 194 GLU A O 1
ATOM 1554 N N . GLY A 1 195 ? 2.756 3.586 10.594 1 97.25 195 GLY A N 1
ATOM 1555 C CA . GLY A 1 195 ? 1.387 3.682 10.109 1 97.25 195 GLY A CA 1
ATOM 1556 C C . GLY A 1 195 ? 0.792 2.34 9.734 1 97.25 195 GLY A C 1
ATOM 1557 O O . GLY A 1 195 ? 1.233 1.298 10.219 1 97.25 195 GLY A O 1
ATOM 1558 N N . ASP A 1 196 ? -0.308 2.387 9.023 1 96 196 ASP A N 1
ATOM 1559 C CA . ASP A 1 196 ? -0.951 1.153 8.578 1 96 196 ASP A CA 1
ATOM 1560 C C . ASP A 1 196 ? -1.545 1.314 7.184 1 96 196 ASP A C 1
ATOM 1562 O O . ASP A 1 196 ? -1.454 2.389 6.586 1 96 196 ASP A O 1
ATOM 1566 N N . LEU A 1 197 ? -2.127 0.271 6.707 1 96.81 197 LEU A N 1
ATOM 1567 C CA . LEU A 1 197 ? -2.557 0.206 5.312 1 96.81 197 LEU A CA 1
ATOM 1568 C C . LEU A 1 197 ? -3.826 1.024 5.098 1 96.81 197 LEU A C 1
ATOM 1570 O O . LEU A 1 197 ? -4.184 1.333 3.959 1 96.81 197 LEU A O 1
ATOM 1574 N N . PHE A 1 198 ? -4.527 1.413 6.152 1 96.31 198 PHE A N 1
ATOM 1575 C CA . PHE A 1 198 ? -5.723 2.236 5.996 1 96.31 198 PHE A CA 1
ATOM 1576 C C . PHE A 1 198 ? -5.355 3.629 5.496 1 96.31 198 PHE A C 1
ATOM 1578 O O . PHE A 1 198 ? -6.121 4.25 4.754 1 96.31 198 PHE A O 1
ATOM 1585 N N . CYS A 1 199 ? -4.188 4.035 5.848 1 96.94 199 CYS A N 1
ATOM 1586 C CA . CYS A 1 199 ? -3.799 5.418 5.586 1 96.94 199 CYS A CA 1
ATOM 1587 C C . CYS A 1 199 ? -3.154 5.551 4.211 1 96.94 199 CYS A C 1
ATOM 1589 O O . CYS A 1 199 ? -2.18 6.289 4.047 1 96.94 199 CYS A O 1
ATOM 1591 N N . PHE A 1 200 ? -3.635 4.73 3.221 1 97.25 200 PHE A N 1
ATOM 1592 C CA . PHE A 1 200 ? -3.145 4.855 1.854 1 97.25 200 PHE A CA 1
ATOM 1593 C C . PHE A 1 200 ? -3.631 6.152 1.22 1 97.25 200 PHE A C 1
ATOM 1595 O O . PHE A 1 200 ? -4.594 6.762 1.696 1 97.25 200 PHE A O 1
ATOM 1602 N N . LYS A 1 201 ? -2.938 6.672 0.263 1 97 201 LYS A N 1
ATOM 1603 C CA . LYS A 1 201 ? -3.314 7.852 -0.507 1 97 201 LYS A CA 1
ATOM 1604 C C . LYS A 1 201 ? -4.16 7.473 -1.721 1 97 201 LYS A C 1
ATOM 1606 O O . LYS A 1 201 ? -3.781 6.586 -2.492 1 97 201 LYS A O 1
ATOM 1611 N N . VAL A 1 202 ? -5.332 7.992 -1.868 1 96.94 202 VAL A N 1
ATOM 1612 C CA . VAL A 1 202 ? -6.094 7.84 -3.104 1 96.94 202 VAL A CA 1
ATOM 1613 C C . VAL A 1 202 ? -5.441 8.656 -4.215 1 96.94 202 VAL A C 1
ATOM 1615 O O . VAL A 1 202 ? -5.512 9.891 -4.211 1 96.94 202 VAL A O 1
ATOM 1618 N N . THR A 1 203 ? -4.797 7.992 -5.129 1 93.44 203 THR A N 1
ATOM 1619 C CA . THR A 1 203 ? -4.039 8.664 -6.18 1 93.44 203 THR A CA 1
ATOM 1620 C C . THR A 1 203 ? -4.547 8.25 -7.559 1 93.44 203 THR A C 1
ATOM 1622 O O . THR A 1 203 ? -4.66 9.086 -8.461 1 93.44 203 THR A O 1
ATOM 1625 N N . PHE A 1 204 ? -4.859 6.945 -7.676 1 90.56 204 PHE A N 1
ATOM 1626 C CA . PHE A 1 204 ? -5.309 6.398 -8.953 1 90.56 204 PHE A CA 1
ATOM 1627 C C . PHE A 1 204 ? -6.766 5.965 -8.867 1 90.56 204 PHE A C 1
ATOM 1629 O O . PHE A 1 204 ? -7.301 5.766 -7.777 1 90.56 204 PHE A O 1
ATOM 1636 N N . LYS A 1 205 ? -7.375 5.859 -10.031 1 89.69 205 LYS A N 1
ATOM 1637 C CA . LYS A 1 205 ? -8.789 5.52 -10.102 1 89.69 205 LYS A CA 1
ATOM 1638 C C . LYS A 1 205 ? -9.078 4.203 -9.383 1 89.69 205 LYS A C 1
ATOM 1640 O O . LYS A 1 205 ? -10.086 4.074 -8.68 1 89.69 205 LYS A O 1
ATOM 1645 N N . SER A 1 206 ? -8.172 3.316 -9.492 1 90.81 206 SER A N 1
ATOM 1646 C CA . SER A 1 206 ? -8.344 1.995 -8.898 1 90.81 206 SER A CA 1
ATOM 1647 C C . SER A 1 206 ? -8.367 2.07 -7.375 1 90.81 206 SER A C 1
ATOM 1649 O O . SER A 1 206 ? -8.914 1.189 -6.711 1 90.81 206 SER A O 1
ATOM 1651 N N . ASP A 1 207 ? -7.82 3.119 -6.809 1 95.19 207 ASP A N 1
ATOM 1652 C CA . ASP A 1 207 ? -7.754 3.26 -5.355 1 95.19 207 ASP A CA 1
ATOM 1653 C C . ASP A 1 207 ? -9.141 3.514 -4.766 1 95.19 207 ASP A C 1
ATOM 1655 O O . ASP A 1 207 ? -9.383 3.227 -3.592 1 95.19 207 ASP A O 1
ATOM 1659 N N . LEU A 1 208 ? -10.031 4.078 -5.629 1 95 208 LEU A N 1
ATOM 1660 C CA . LEU A 1 208 ? -11.344 4.492 -5.16 1 95 208 LEU A CA 1
ATOM 1661 C C . LEU A 1 208 ? -12.195 3.285 -4.777 1 95 208 LEU A C 1
ATOM 1663 O O . LEU A 1 208 ? -13.039 3.373 -3.883 1 95 208 LEU A O 1
ATOM 1667 N N . GLU A 1 209 ? -11.93 2.213 -5.434 1 94.31 209 GLU A N 1
ATOM 1668 C CA . GLU A 1 209 ? -12.695 1.014 -5.117 1 94.31 209 GLU A CA 1
ATOM 1669 C C . GLU A 1 209 ? -12.461 0.57 -3.676 1 94.31 209 GLU A C 1
ATOM 1671 O O . GLU A 1 209 ? -13.414 0.285 -2.943 1 94.31 209 GLU A O 1
ATOM 1676 N N . LEU A 1 210 ? -11.234 0.555 -3.301 1 96.44 210 LEU A N 1
ATOM 1677 C CA . LEU A 1 210 ? -10.914 0.194 -1.923 1 96.44 210 LEU A CA 1
ATOM 1678 C C . LEU A 1 210 ? -11.43 1.25 -0.951 1 96.44 210 LEU A C 1
ATOM 1680 O O . LEU A 1 210 ? -11.969 0.916 0.107 1 96.44 210 LEU A O 1
ATOM 1684 N N . ALA A 1 211 ? -11.297 2.51 -1.326 1 96.88 211 ALA A N 1
ATOM 1685 C CA . ALA A 1 211 ? -11.773 3.598 -0.478 1 96.88 211 ALA A CA 1
ATOM 1686 C C . ALA A 1 211 ? -13.266 3.465 -0.202 1 96.88 211 ALA A C 1
ATOM 1688 O O . ALA A 1 211 ? -13.719 3.646 0.933 1 96.88 211 ALA A O 1
ATOM 1689 N N . ARG A 1 212 ? -14.016 3.123 -1.239 1 95.81 212 ARG A N 1
ATOM 1690 C CA . ARG A 1 212 ? -15.453 2.959 -1.095 1 95.81 212 ARG A CA 1
ATOM 1691 C C . ARG A 1 212 ? -15.781 1.809 -0.148 1 95.81 212 ARG A C 1
ATOM 1693 O O . ARG A 1 212 ? -16.688 1.923 0.685 1 95.81 212 ARG A O 1
ATOM 1700 N N . LEU A 1 213 ? -15.062 0.792 -0.278 1 95.56 213 LEU A N 1
ATOM 1701 C CA . LEU A 1 213 ? -15.289 -0.37 0.574 1 95.56 213 LEU A CA 1
ATOM 1702 C C . LEU A 1 213 ? -15.023 -0.031 2.037 1 95.56 213 LEU A C 1
ATOM 1704 O O . LEU A 1 213 ? -15.828 -0.371 2.91 1 95.56 213 LEU A O 1
ATOM 1708 N N . ILE A 1 214 ? -13.898 0.625 2.326 1 96.75 214 ILE A N 1
ATOM 1709 C CA . ILE A 1 214 ? -13.523 0.98 3.689 1 96.75 214 ILE A CA 1
ATOM 1710 C C . ILE A 1 214 ? -14.531 1.98 4.258 1 96.75 214 ILE A C 1
ATOM 1712 O O . ILE A 1 214 ? -14.938 1.87 5.414 1 96.75 214 ILE A O 1
ATOM 1716 N N . ALA A 1 215 ? -14.953 2.908 3.416 1 96.81 215 ALA A N 1
ATOM 1717 C CA . ALA A 1 215 ? -15.859 3.977 3.83 1 96.81 215 ALA A CA 1
ATOM 1718 C C . ALA A 1 215 ? -17.172 3.406 4.375 1 96.81 215 ALA A C 1
ATOM 1720 O O . ALA A 1 215 ? -17.75 3.957 5.312 1 96.81 215 ALA A O 1
ATOM 1721 N N . LYS A 1 216 ? -17.547 2.281 3.85 1 93.75 216 LYS A N 1
ATOM 1722 C CA . LYS A 1 216 ? -18.797 1.647 4.27 1 93.75 216 LYS A CA 1
ATOM 1723 C C . LYS A 1 216 ? -18.734 1.257 5.746 1 93.75 216 LYS A C 1
ATOM 1725 O O . LYS A 1 216 ? -19.766 1.23 6.426 1 93.75 216 LYS A O 1
ATOM 1730 N N . GLU A 1 217 ? -17.516 1.008 6.25 1 92.56 217 GLU A N 1
ATOM 1731 C CA . GLU A 1 217 ? -17.359 0.48 7.602 1 92.56 217 GLU A CA 1
ATOM 1732 C C . GLU A 1 217 ? -16.594 1.454 8.484 1 92.56 217 GLU A C 1
ATOM 1734 O O . GLU A 1 217 ? -16.312 1.162 9.648 1 92.56 217 GLU A O 1
ATOM 1739 N N . TRP A 1 218 ? -16.219 2.6 7.988 1 90.94 218 TRP A N 1
ATOM 1740 C CA . TRP A 1 218 ? -15.242 3.473 8.625 1 90.94 218 TRP A CA 1
ATOM 1741 C C . TRP A 1 218 ? -15.773 4.016 9.945 1 90.94 218 TRP A C 1
ATOM 1743 O O . TRP A 1 218 ? -15.023 4.148 10.922 1 90.94 218 TRP A O 1
ATOM 1753 N N . GLU A 1 219 ? -17.062 4.238 10.031 1 84.94 219 GLU A N 1
ATOM 1754 C CA . GLU A 1 219 ? -17.641 4.75 11.273 1 84.94 219 GLU A CA 1
ATOM 1755 C C . GLU A 1 219 ? -17.469 3.742 12.414 1 84.94 219 GLU A C 1
ATOM 1757 O O . GLU A 1 219 ? -17.359 4.129 13.578 1 84.94 219 GLU A O 1
ATOM 1762 N N . ARG A 1 220 ? -17.297 2.494 11.969 1 80.75 220 ARG A N 1
ATOM 1763 C CA . ARG A 1 220 ? -17.188 1.432 12.961 1 80.75 220 ARG A CA 1
ATOM 1764 C C . ARG A 1 220 ? -15.734 1.201 13.352 1 80.75 220 ARG A C 1
ATOM 1766 O O . ARG A 1 220 ? -15.453 0.693 14.445 1 80.75 220 ARG A O 1
ATOM 1773 N N . ILE A 1 221 ? -14.844 1.597 12.531 1 78.12 221 ILE A N 1
ATOM 1774 C CA . ILE A 1 221 ? -13.445 1.239 12.703 1 78.12 221 ILE A CA 1
ATOM 1775 C C . ILE A 1 221 ? -12.664 2.443 13.227 1 78.12 221 ILE A C 1
ATOM 1777 O O . ILE A 1 221 ? -11.688 2.287 13.961 1 78.12 221 ILE A O 1
ATOM 1781 N N . ALA A 1 222 ? -13.008 3.645 12.891 1 73.94 222 ALA A N 1
ATOM 1782 C CA . ALA A 1 222 ? -12.258 4.875 13.141 1 73.94 222 ALA A CA 1
ATOM 1783 C C . ALA A 1 222 ? -12.133 5.141 14.641 1 73.94 222 ALA A C 1
ATOM 1785 O O . ALA A 1 222 ? -13.023 4.789 15.414 1 73.94 222 ALA A O 1
ATOM 1786 N N . MET B 1 1 ? -0.423 -26 -21.172 1 96.56 1 MET B N 1
ATOM 1787 C CA . MET B 1 1 ? -1.043 -26 -19.844 1 96.56 1 MET B CA 1
ATOM 1788 C C . MET B 1 1 ? -0.477 -24.891 -18.984 1 96.56 1 MET B C 1
ATOM 1790 O O . MET B 1 1 ? 0.726 -24.625 -19 1 96.56 1 MET B O 1
ATOM 1794 N N . ASN B 1 2 ? -1.347 -24.062 -18.344 1 98.81 2 ASN B N 1
ATOM 1795 C CA . ASN B 1 2 ? -0.932 -23.062 -17.375 1 98.81 2 ASN B CA 1
ATOM 1796 C C . ASN B 1 2 ? -1.148 -23.562 -15.945 1 98.81 2 ASN B C 1
ATOM 1798 O O . ASN B 1 2 ? -2.264 -23.922 -15.57 1 98.81 2 ASN B O 1
ATOM 1802 N N . VAL B 1 3 ? -0.07 -23.562 -15.156 1 98.94 3 VAL B N 1
ATOM 1803 C CA . VAL B 1 3 ? -0.159 -24.062 -13.781 1 98.94 3 VAL B CA 1
ATOM 1804 C C . VAL B 1 3 ? 0.126 -22.922 -12.805 1 98.94 3 VAL B C 1
ATOM 1806 O O . VAL B 1 3 ? 1.074 -22.156 -12.992 1 98.94 3 VAL B O 1
ATOM 1809 N N . ALA B 1 4 ? -0.711 -22.781 -11.82 1 98.94 4 ALA B N 1
ATOM 1810 C CA . ALA B 1 4 ? -0.458 -21.812 -10.758 1 98.94 4 ALA B CA 1
ATOM 1811 C C . ALA B 1 4 ? 0.263 -22.469 -9.578 1 98.94 4 ALA B C 1
ATOM 1813 O O . ALA B 1 4 ? -0.049 -23.609 -9.203 1 98.94 4 ALA B O 1
ATOM 1814 N N . ILE B 1 5 ? 1.252 -21.812 -9.078 1 98.94 5 ILE B N 1
ATOM 1815 C CA . ILE B 1 5 ? 1.935 -22.172 -7.84 1 98.94 5 ILE B CA 1
ATOM 1816 C C . ILE B 1 5 ? 1.527 -21.203 -6.727 1 98.94 5 ILE B C 1
ATOM 1818 O O . ILE B 1 5 ? 1.825 -20.016 -6.789 1 98.94 5 ILE B O 1
ATOM 1822 N N . LEU B 1 6 ? 0.779 -21.672 -5.766 1 98.94 6 LEU B N 1
ATOM 1823 C CA . LEU B 1 6 ? 0.392 -20.891 -4.602 1 98.94 6 LEU B CA 1
ATOM 1824 C C . LEU B 1 6 ? 1.355 -21.125 -3.441 1 98.94 6 LEU B C 1
ATOM 1826 O O . LEU B 1 6 ? 1.39 -22.219 -2.867 1 98.94 6 LEU B O 1
ATOM 1830 N N . LEU B 1 7 ? 2.137 -20.109 -3.117 1 98.75 7 LEU B N 1
ATOM 1831 C CA . LEU B 1 7 ? 3.139 -20.203 -2.061 1 98.75 7 LEU B CA 1
ATOM 1832 C C . LEU B 1 7 ? 2.512 -19.953 -0.693 1 98.75 7 LEU B C 1
ATOM 1834 O O . LEU B 1 7 ? 2.08 -18.844 -0.4 1 98.75 7 LEU B O 1
ATOM 1838 N N . ALA B 1 8 ? 2.482 -20.969 0.15 1 98 8 ALA B N 1
ATOM 1839 C CA . ALA B 1 8 ? 1.877 -20.891 1.477 1 98 8 ALA B CA 1
ATOM 1840 C C . ALA B 1 8 ? 2.756 -21.562 2.523 1 98 8 ALA B C 1
ATOM 1842 O O . ALA B 1 8 ? 2.248 -22.156 3.479 1 98 8 ALA B O 1
ATOM 1843 N N . ALA B 1 9 ? 4.059 -21.484 2.307 1 96.88 9 ALA B N 1
ATOM 1844 C CA . ALA B 1 9 ? 4.953 -22.234 3.186 1 96.88 9 ALA B CA 1
ATOM 1845 C C . ALA B 1 9 ? 5.621 -21.312 4.207 1 96.88 9 ALA B C 1
ATOM 1847 O O . ALA B 1 9 ? 6.34 -21.781 5.094 1 96.88 9 ALA B O 1
ATOM 1848 N N . GLY B 1 10 ? 5.379 -20.016 4.035 1 91.75 10 GLY B N 1
ATOM 1849 C CA . GLY B 1 10 ? 6.066 -19.062 4.898 1 91.75 10 GLY B CA 1
ATOM 1850 C C . GLY B 1 10 ? 5.676 -19.188 6.359 1 91.75 10 GLY B C 1
ATOM 1851 O O . GLY B 1 10 ? 4.523 -19.5 6.676 1 91.75 10 GLY B O 1
ATOM 1852 N N . LYS B 1 11 ? 6.59 -18.828 7.266 1 83.62 11 LYS B N 1
ATOM 1853 C CA . LYS B 1 11 ? 6.379 -18.984 8.703 1 83.62 11 LYS B CA 1
ATOM 1854 C C . LYS B 1 11 ? 5.633 -17.797 9.281 1 83.62 11 LYS B C 1
ATOM 1856 O O . LYS B 1 11 ? 5.004 -17.906 10.336 1 83.62 11 LYS B O 1
ATOM 1861 N N . GLY B 1 12 ? 5.641 -16.703 8.609 1 77.62 12 GLY B N 1
ATOM 1862 C CA . GLY B 1 12 ? 4.93 -15.531 9.078 1 77.62 12 GLY B CA 1
ATOM 1863 C C . GLY B 1 12 ? 5.504 -14.953 10.359 1 77.62 12 GLY B C 1
ATOM 1864 O O . GLY B 1 12 ? 4.754 -14.555 11.258 1 77.62 12 GLY B O 1
ATOM 1865 N N . GLU B 1 13 ? 6.746 -14.891 10.492 1 76.25 13 GLU B N 1
ATOM 1866 C CA . GLU B 1 13 ? 7.406 -14.531 11.742 1 76.25 13 GLU B CA 1
ATOM 1867 C C . GLU B 1 13 ? 7.117 -13.086 12.125 1 76.25 13 GLU B C 1
ATOM 1869 O O . GLU B 1 13 ? 7.008 -12.758 13.305 1 76.25 13 GLU B O 1
ATOM 1874 N N . ARG B 1 14 ? 6.773 -12.227 11.273 1 75 14 ARG B N 1
ATOM 1875 C CA . ARG B 1 14 ? 6.582 -10.797 11.516 1 75 14 ARG B CA 1
ATOM 1876 C C . ARG B 1 14 ? 5.23 -10.531 12.172 1 75 14 ARG B C 1
ATOM 1878 O O . ARG B 1 14 ? 5.02 -9.477 12.766 1 75 14 ARG B O 1
ATOM 1885 N N . LEU B 1 15 ? 4.301 -11.422 12.094 1 78.75 15 LEU B N 1
ATOM 1886 C CA . LEU B 1 15 ? 2.975 -11.242 12.672 1 78.75 15 LEU B CA 1
ATOM 1887 C C . LEU B 1 15 ? 2.953 -11.664 14.133 1 78.75 15 LEU B C 1
ATOM 1889 O O . LEU B 1 15 ? 2.033 -11.312 14.875 1 78.75 15 LEU B O 1
ATOM 1893 N N . GLY B 1 16 ? 3.967 -12.422 14.523 1 73.25 16 GLY B N 1
ATOM 1894 C CA . GLY B 1 16 ? 4.074 -12.852 15.914 1 73.25 16 GLY B CA 1
ATOM 1895 C C . GLY B 1 16 ? 2.975 -13.805 16.328 1 73.25 16 GLY B C 1
ATOM 1896 O O . GLY B 1 16 ? 2.715 -13.977 17.516 1 73.25 16 GLY B O 1
ATOM 1897 N N . GLU B 1 17 ? 2.268 -14.359 15.367 1 76.12 17 GLU B N 1
ATOM 1898 C CA . GLU B 1 17 ? 1.193 -15.297 15.688 1 76.12 17 GLU B CA 1
ATOM 1899 C C . GLU B 1 17 ? 1.727 -16.719 15.828 1 76.12 17 GLU B C 1
ATOM 1901 O O . GLU B 1 17 ? 2.777 -17.047 15.281 1 76.12 17 GLU B O 1
ATOM 1906 N N . LYS B 1 18 ? 1.086 -17.484 16.625 1 78.75 18 LYS B N 1
ATOM 1907 C CA . LYS B 1 18 ? 1.429 -18.891 16.781 1 78.75 18 LYS B CA 1
ATOM 1908 C C . LYS B 1 18 ? 1.2 -19.656 15.492 1 78.75 18 LYS B C 1
ATOM 1910 O O . LYS B 1 18 ? 1.987 -20.547 15.148 1 78.75 18 LYS B O 1
ATOM 1915 N N . VAL B 1 19 ? 0.189 -19.297 14.789 1 87.94 19 VAL B N 1
ATOM 1916 C CA . VAL B 1 19 ? -0.189 -19.891 13.516 1 87.94 19 VAL B CA 1
ATOM 1917 C C . VAL B 1 19 ? 0.335 -19.031 12.367 1 87.94 19 VAL B C 1
ATOM 1919 O O . VAL B 1 19 ? 0.205 -17.812 12.391 1 87.94 19 VAL B O 1
ATOM 1922 N N . PRO B 1 20 ? 1 -19.75 11.422 1 91.62 20 PRO B N 1
ATOM 1923 C CA . PRO B 1 20 ? 1.407 -18.984 10.242 1 91.62 20 PRO B CA 1
ATOM 1924 C C . PRO B 1 20 ? 0.253 -18.188 9.617 1 91.62 20 PRO B C 1
ATOM 1926 O O . PRO B 1 20 ? -0.882 -18.672 9.594 1 91.62 20 PRO B O 1
ATOM 1929 N N . LYS B 1 21 ? 0.539 -17.031 9.055 1 92.38 21 LYS B N 1
ATOM 1930 C CA . LYS B 1 21 ? -0.506 -16.078 8.688 1 92.38 21 LYS B CA 1
ATOM 1931 C C . LYS B 1 21 ? -1.422 -16.656 7.613 1 92.38 21 LYS B C 1
ATOM 1933 O O . LYS B 1 21 ? -2.629 -16.406 7.613 1 92.38 21 LYS B O 1
ATOM 1938 N N . GLN B 1 22 ? -0.849 -17.438 6.668 1 93.94 22 GLN B N 1
ATOM 1939 C CA . GLN B 1 22 ? -1.635 -17.953 5.555 1 93.94 22 GLN B CA 1
ATOM 1940 C C . GLN B 1 22 ? -2.688 -18.938 6.043 1 93.94 22 GLN B C 1
ATOM 1942 O O . GLN B 1 22 ? -3.611 -19.297 5.305 1 93.94 22 GLN B O 1
ATOM 1947 N N . PHE B 1 23 ? -2.588 -19.344 7.328 1 94.75 23 PHE B N 1
ATOM 1948 C CA . PHE B 1 23 ? -3.531 -20.312 7.867 1 94.75 23 PHE B CA 1
ATOM 1949 C C . PHE B 1 23 ? -4.414 -19.672 8.93 1 94.75 23 PHE B C 1
ATOM 1951 O O . PHE B 1 23 ? -5.23 -20.359 9.555 1 94.75 23 PHE B O 1
ATOM 1958 N N . LEU B 1 24 ? -4.254 -18.391 9.133 1 94.31 24 LEU B N 1
ATOM 1959 C CA . LEU B 1 24 ? -5.156 -17.656 10.016 1 94.31 24 LEU B CA 1
ATOM 1960 C C . LEU B 1 24 ? -6.551 -17.562 9.406 1 94.31 24 LEU B C 1
ATOM 1962 O O . LEU B 1 24 ? -6.688 -17.328 8.195 1 94.31 24 LEU B O 1
ATOM 1966 N N . GLU B 1 25 ? -7.508 -17.719 10.234 1 94.25 25 GLU B N 1
ATOM 1967 C CA . GLU B 1 25 ? -8.891 -17.578 9.781 1 94.25 25 GLU B CA 1
ATOM 1968 C C . GLU B 1 25 ? -9.312 -16.125 9.727 1 94.25 25 GLU B C 1
ATOM 1970 O O . GLU B 1 25 ? -9.188 -15.398 10.719 1 94.25 25 GLU B O 1
ATOM 1975 N N . VAL B 1 26 ? -9.766 -15.75 8.586 1 94.88 26 VAL B N 1
ATOM 1976 C CA . VAL B 1 26 ? -10.273 -14.414 8.336 1 94.88 26 VAL B CA 1
ATOM 1977 C C . VAL B 1 26 ? -11.672 -14.5 7.723 1 94.88 26 VAL B C 1
ATOM 1979 O O . VAL B 1 26 ? -11.828 -14.836 6.547 1 94.88 26 VAL B O 1
ATOM 1982 N N . GLU B 1 27 ? -12.68 -14.109 8.469 1 95.5 27 GLU B N 1
ATOM 1983 C CA . GLU B 1 27 ? -14.078 -14.141 8.07 1 95.5 27 GLU B CA 1
ATOM 1984 C C . GLU B 1 27 ? -14.477 -15.516 7.543 1 95.5 27 GLU B C 1
ATOM 1986 O O . GLU B 1 27 ? -15.031 -15.633 6.445 1 95.5 27 GLU B O 1
ATOM 1991 N N . GLY B 1 28 ? -14.031 -16.578 8.203 1 94.69 28 GLY B N 1
ATOM 1992 C CA . GLY B 1 28 ? -14.531 -17.922 7.973 1 94.69 28 GLY B CA 1
ATOM 1993 C C . GLY B 1 28 ? -13.664 -18.734 7.027 1 94.69 28 GLY B C 1
ATOM 1994 O O . GLY B 1 28 ? -13.938 -19.906 6.766 1 94.69 28 GLY B O 1
ATOM 1995 N N . ARG B 1 29 ? -12.625 -18.156 6.52 1 95.88 29 ARG B N 1
ATOM 1996 C CA . ARG B 1 29 ? -11.703 -18.844 5.625 1 95.88 29 ARG B CA 1
ATOM 1997 C C . ARG B 1 29 ? -10.258 -18.594 6.031 1 95.88 29 ARG B C 1
ATOM 1999 O O . ARG B 1 29 ? -9.93 -17.516 6.559 1 95.88 29 ARG B O 1
ATOM 2006 N N . MET B 1 30 ? -9.484 -19.578 5.816 1 96.62 30 MET B N 1
ATOM 2007 C CA . MET B 1 30 ? -8.055 -19.328 5.996 1 96.62 30 MET B CA 1
ATOM 2008 C C . MET B 1 30 ? -7.531 -18.375 4.926 1 96.62 30 MET B C 1
ATOM 2010 O O . MET B 1 30 ? -8.039 -18.359 3.801 1 96.62 30 MET B O 1
ATOM 2014 N N . LEU B 1 31 ? -6.574 -17.625 5.277 1 96.94 31 LEU B N 1
ATOM 2015 C CA . LEU B 1 31 ? -6.066 -16.578 4.406 1 96.94 31 LEU B CA 1
ATOM 2016 C C . LEU B 1 31 ? -5.699 -17.141 3.035 1 96.94 31 LEU B C 1
ATOM 2018 O O . LEU B 1 31 ? -5.965 -16.5 2.012 1 96.94 31 LEU B O 1
ATOM 2022 N N . PHE B 1 32 ? -5.043 -18.359 2.918 1 97.88 32 PHE B N 1
ATOM 2023 C CA . PHE B 1 32 ? -4.574 -18.891 1.649 1 97.88 32 PHE B CA 1
ATOM 2024 C C . PHE B 1 32 ? -5.746 -19.344 0.781 1 97.88 32 PHE B C 1
ATOM 2026 O O . PHE B 1 32 ? -5.594 -19.531 -0.427 1 97.88 32 PHE B O 1
ATOM 2033 N N . GLU B 1 33 ? -6.941 -19.484 1.353 1 97.62 33 GLU B N 1
ATOM 2034 C CA . GLU B 1 33 ? -8.102 -19.969 0.615 1 97.62 33 GLU B CA 1
ATOM 2035 C C . GLU B 1 33 ? -8.648 -18.906 -0.326 1 97.62 33 GLU B C 1
ATOM 2037 O O . GLU B 1 33 ? -9.289 -19.219 -1.33 1 97.62 33 GLU B O 1
ATOM 2042 N N . TYR B 1 34 ? -8.414 -17.656 0.005 1 97.88 34 TYR B N 1
ATOM 2043 C CA . TYR B 1 34 ? -8.938 -16.578 -0.811 1 97.88 34 TYR B CA 1
ATOM 2044 C C . TYR B 1 34 ? -8.281 -16.562 -2.186 1 97.88 34 TYR B C 1
ATOM 2046 O O . TYR B 1 34 ? -8.969 -16.672 -3.207 1 97.88 34 TYR B O 1
ATOM 2054 N N . PRO B 1 35 ? -6.98 -16.5 -2.23 1 98.25 35 PRO B N 1
ATOM 2055 C CA . PRO B 1 35 ? -6.371 -16.547 -3.562 1 98.25 35 PRO B CA 1
ATOM 2056 C C . PRO B 1 35 ? -6.523 -17.906 -4.234 1 98.25 35 PRO B C 1
ATOM 2058 O O . PRO B 1 35 ? -6.586 -17.984 -5.465 1 98.25 35 PRO B O 1
ATOM 2061 N N . LEU B 1 36 ? -6.605 -18.969 -3.441 1 98.5 36 LEU B N 1
ATOM 2062 C CA . LEU B 1 36 ? -6.844 -20.297 -4.016 1 98.5 36 LEU B CA 1
ATOM 2063 C C . LEU B 1 36 ? -8.156 -20.328 -4.793 1 98.5 36 LEU B C 1
ATOM 2065 O O . LEU B 1 36 ? -8.211 -20.844 -5.91 1 98.5 36 LEU B O 1
ATOM 2069 N N . LYS B 1 37 ? -9.18 -19.781 -4.195 1 97.69 37 LYS B N 1
ATOM 2070 C CA . LYS B 1 37 ? -10.477 -19.75 -4.867 1 97.69 37 LYS B CA 1
ATOM 2071 C C . LYS B 1 37 ? -10.375 -19.031 -6.207 1 97.69 37 LYS B C 1
ATOM 2073 O O . LYS B 1 37 ? -10.93 -19.484 -7.211 1 97.69 37 LYS B O 1
ATOM 2078 N N . ALA B 1 38 ? -9.695 -17.891 -6.227 1 97.94 38 ALA B N 1
ATOM 2079 C CA . ALA B 1 38 ? -9.523 -17.125 -7.465 1 97.94 38 ALA B CA 1
ATOM 2080 C C . ALA B 1 38 ? -8.812 -17.969 -8.523 1 97.94 38 ALA B C 1
ATOM 2082 O O . ALA B 1 38 ? -9.188 -17.938 -9.695 1 97.94 38 ALA B O 1
ATOM 2083 N N . LEU B 1 39 ? -7.785 -18.703 -8.102 1 98.69 39 LEU B N 1
ATOM 2084 C CA . LEU B 1 39 ? -7.016 -19.547 -9.016 1 98.69 39 LEU B CA 1
ATOM 2085 C C . LEU B 1 39 ? -7.859 -20.703 -9.539 1 98.69 39 LEU B C 1
ATOM 2087 O O . LEU B 1 39 ? -7.844 -21 -10.734 1 98.69 39 LEU B O 1
ATOM 2091 N N . LEU B 1 40 ? -8.648 -21.297 -8.648 1 98.38 40 LEU B N 1
ATOM 2092 C CA . LEU B 1 40 ? -9.477 -22.438 -9.023 1 98.38 40 LEU B CA 1
ATOM 2093 C C . LEU B 1 40 ? -10.609 -22 -9.938 1 98.38 40 LEU B C 1
ATOM 2095 O O . LEU B 1 40 ? -11.031 -22.75 -10.82 1 98.38 40 LEU B O 1
ATOM 2099 N N . ASP B 1 41 ? -11.078 -20.797 -9.766 1 97.19 41 ASP B N 1
ATOM 2100 C CA . ASP B 1 41 ? -12.195 -20.281 -10.555 1 97.19 41 ASP B CA 1
ATOM 2101 C C . ASP B 1 41 ? -11.719 -19.719 -11.891 1 97.19 41 ASP B C 1
ATOM 2103 O O . ASP B 1 41 ? -12.531 -19.406 -12.766 1 97.19 41 ASP B O 1
ATOM 2107 N N . SER B 1 42 ? -10.445 -19.594 -12.031 1 97.94 42 SER B N 1
ATOM 2108 C CA . SER B 1 42 ? -9.898 -18.969 -13.234 1 97.94 42 SER B CA 1
ATOM 2109 C C . SER B 1 42 ? -10.047 -19.891 -14.438 1 97.94 42 SER B C 1
ATOM 2111 O O . SER B 1 42 ? -9.82 -21.094 -14.336 1 97.94 42 SER B O 1
ATOM 2113 N N . ASN B 1 43 ? -10.328 -19.266 -15.617 1 97.31 43 ASN B N 1
ATOM 2114 C CA . ASN B 1 43 ? -10.477 -20.031 -16.859 1 97.31 43 ASN B CA 1
ATOM 2115 C C . ASN B 1 43 ? -9.133 -20.203 -17.562 1 97.31 43 ASN B C 1
ATOM 2117 O O . ASN B 1 43 ? -9.016 -21.031 -18.484 1 97.31 43 ASN B O 1
ATOM 2121 N N . VAL B 1 44 ? -8.125 -19.531 -17.062 1 98.44 44 VAL B N 1
ATOM 2122 C CA . VAL B 1 44 ? -6.859 -19.562 -17.781 1 98.44 44 VAL B CA 1
ATOM 2123 C C . VAL B 1 44 ? -5.832 -20.359 -16.984 1 98.44 44 VAL B C 1
ATOM 2125 O O . VAL B 1 44 ? -4.691 -20.531 -17.422 1 98.44 44 VAL B O 1
ATOM 2128 N N . ILE B 1 45 ? -6.203 -20.812 -15.82 1 98.75 45 ILE B N 1
ATOM 2129 C CA . ILE B 1 45 ? -5.375 -21.703 -15.016 1 98.75 45 ILE B CA 1
ATOM 2130 C C . ILE B 1 45 ? -5.902 -23.125 -15.109 1 98.75 45 ILE B C 1
ATOM 2132 O O . ILE B 1 45 ? -7.059 -23.391 -14.781 1 98.75 45 ILE B O 1
ATOM 2136 N N . ASP B 1 46 ? -5.059 -23.953 -15.508 1 98.75 46 ASP B N 1
ATOM 2137 C CA . ASP B 1 46 ? -5.48 -25.328 -15.742 1 98.75 46 ASP B CA 1
ATOM 2138 C C . ASP B 1 46 ? -5.312 -26.188 -14.477 1 98.75 46 ASP B C 1
ATOM 2140 O O . ASP B 1 46 ? -6.047 -27.156 -14.273 1 98.75 46 ASP B O 1
ATOM 2144 N N . ALA B 1 47 ? -4.344 -25.875 -13.703 1 98.81 47 ALA B N 1
ATOM 2145 C CA . ALA B 1 47 ? -4.039 -26.641 -12.5 1 98.81 47 ALA B CA 1
ATOM 2146 C C . ALA B 1 47 ? -3.338 -25.781 -11.461 1 98.81 47 ALA B C 1
ATOM 2148 O O . ALA B 1 47 ? -2.791 -24.719 -11.781 1 98.81 47 ALA B O 1
ATOM 2149 N N . VAL B 1 48 ? -3.393 -26.219 -10.18 1 98.88 48 VAL B N 1
ATOM 2150 C CA . VAL B 1 48 ? -2.812 -25.469 -9.07 1 98.88 48 VAL B CA 1
ATOM 2151 C C . VAL B 1 48 ? -1.936 -26.391 -8.227 1 98.88 48 VAL B C 1
ATOM 2153 O O . VAL B 1 48 ? -2.322 -27.531 -7.926 1 98.88 48 VAL B O 1
ATOM 2156 N N . VAL B 1 49 ? -0.755 -25.969 -7.957 1 98.88 49 VAL B N 1
ATOM 2157 C CA . VAL B 1 49 ? 0.13 -26.578 -6.969 1 98.88 49 VAL B CA 1
ATOM 2158 C C . VAL B 1 49 ? 0.198 -25.703 -5.723 1 98.88 49 VAL B C 1
ATOM 2160 O O . VAL B 1 49 ? 0.478 -24.5 -5.816 1 98.88 49 VAL B O 1
ATOM 2163 N N . ILE B 1 50 ? -0.088 -26.234 -4.574 1 98.81 50 ILE B N 1
ATOM 2164 C CA . ILE B 1 50 ? 0 -25.516 -3.316 1 98.81 50 ILE B CA 1
ATOM 2165 C C . ILE B 1 50 ? 1.284 -25.891 -2.586 1 98.81 50 ILE B C 1
ATOM 2167 O O . ILE B 1 50 ? 1.567 -27.078 -2.395 1 98.81 50 ILE B O 1
ATOM 2171 N N . VAL B 1 51 ? 2.092 -24.922 -2.244 1 98.88 51 VAL B N 1
ATOM 2172 C CA . VAL B 1 51 ? 3.334 -25.156 -1.516 1 98.88 51 VAL B CA 1
ATOM 2173 C C . VAL B 1 51 ? 3.143 -24.828 -0.04 1 98.88 51 VAL B C 1
ATOM 2175 O O . VAL B 1 51 ? 2.811 -23.688 0.301 1 98.88 51 VAL B O 1
ATOM 2178 N N . VAL B 1 52 ? 3.316 -25.781 0.83 1 98.12 52 VAL B N 1
ATOM 2179 C CA . VAL B 1 52 ? 3.041 -25.594 2.248 1 98.12 52 VAL B CA 1
ATOM 2180 C C . VAL B 1 52 ? 4.188 -26.156 3.082 1 98.12 52 VAL B C 1
ATOM 2182 O O . VAL B 1 52 ? 4.965 -26.984 2.596 1 98.12 52 VAL B O 1
ATOM 2185 N N . SER B 1 53 ? 4.305 -25.641 4.289 1 96.5 53 SER B N 1
ATOM 2186 C CA . SER B 1 53 ? 5.285 -26.234 5.195 1 96.5 53 SER B CA 1
ATOM 2187 C C . SER B 1 53 ? 4.867 -27.641 5.625 1 96.5 53 SER B C 1
ATOM 2189 O O . SER B 1 53 ? 3.682 -27.969 5.609 1 96.5 53 SER B O 1
ATOM 2191 N N . ARG B 1 54 ? 5.801 -28.375 6.016 1 95.56 54 ARG B N 1
ATOM 2192 C CA . ARG B 1 54 ? 5.578 -29.766 6.387 1 95.56 54 ARG B CA 1
ATOM 2193 C C . ARG B 1 54 ? 4.52 -29.891 7.477 1 95.56 54 ARG B C 1
ATOM 2195 O O . ARG B 1 54 ? 3.625 -30.734 7.391 1 95.56 54 ARG B O 1
ATOM 2202 N N . ASP B 1 55 ? 4.539 -29.016 8.406 1 93.94 55 ASP B N 1
ATOM 2203 C CA . ASP B 1 55 ? 3.682 -29.078 9.586 1 93.94 55 ASP B CA 1
ATOM 2204 C C . ASP B 1 55 ? 2.219 -28.859 9.219 1 93.94 55 ASP B C 1
ATOM 2206 O O . ASP B 1 55 ? 1.316 -29.219 9.969 1 93.94 55 ASP B O 1
ATOM 2210 N N . TRP B 1 56 ? 1.998 -28.359 8.031 1 94.94 56 TRP B N 1
ATOM 2211 C CA . TRP B 1 56 ? 0.633 -27.984 7.684 1 94.94 56 TRP B CA 1
ATOM 2212 C C . TRP B 1 56 ? 0.134 -28.797 6.492 1 94.94 56 TRP B C 1
ATOM 2214 O O . TRP B 1 56 ? -0.997 -28.609 6.035 1 94.94 56 TRP B O 1
ATOM 2224 N N . MET B 1 57 ? 0.885 -29.703 6 1 96 57 MET B N 1
ATOM 2225 C CA . MET B 1 57 ? 0.574 -30.469 4.797 1 96 57 MET B CA 1
ATOM 2226 C C . MET B 1 57 ? -0.723 -31.25 4.973 1 96 57 MET B C 1
ATOM 2228 O O . MET B 1 57 ? -1.619 -31.172 4.129 1 96 57 MET B O 1
ATOM 2232 N N . ASP B 1 58 ? -0.846 -31.891 6.086 1 95.5 58 ASP B N 1
ATOM 2233 C CA . ASP B 1 58 ? -2.012 -32.75 6.32 1 95.5 58 ASP B CA 1
ATOM 2234 C C . ASP B 1 58 ? -3.293 -31.906 6.371 1 95.5 58 ASP B C 1
ATOM 2236 O O . ASP B 1 58 ? -4.316 -32.312 5.805 1 95.5 58 ASP B O 1
ATOM 2240 N N . ARG B 1 59 ? -3.174 -30.828 7.004 1 94.19 59 ARG B N 1
ATOM 2241 C CA . ARG B 1 59 ? -4.336 -29.953 7.137 1 94.19 59 ARG B CA 1
ATOM 2242 C C . ARG B 1 59 ? -4.793 -29.438 5.773 1 94.19 59 ARG B C 1
ATOM 2244 O O . ARG B 1 59 ? -5.992 -29.406 5.488 1 94.19 59 ARG B O 1
ATOM 2251 N N . VAL B 1 60 ? -3.85 -29.094 4.957 1 96.75 60 VAL B N 1
ATOM 2252 C CA . VAL B 1 60 ? -4.18 -28.547 3.646 1 96.75 60 VAL B CA 1
ATOM 2253 C C . VAL B 1 60 ? -4.727 -29.641 2.744 1 96.75 60 VAL B C 1
ATOM 2255 O O . VAL B 1 60 ? -5.703 -29.438 2.023 1 96.75 60 VAL B O 1
ATOM 2258 N N . VAL B 1 61 ? -4.164 -30.812 2.809 1 95.44 61 VAL B N 1
ATOM 2259 C CA . VAL B 1 61 ? -4.617 -31.953 2.014 1 95.44 61 VAL B CA 1
ATOM 2260 C C . VAL B 1 61 ? -6.074 -32.281 2.348 1 95.44 61 VAL B C 1
ATOM 2262 O O . VAL B 1 61 ? -6.875 -32.562 1.452 1 95.44 61 VAL B O 1
ATOM 2265 N N . GLU B 1 62 ? -6.387 -32.156 3.602 1 94.19 62 GLU B N 1
ATOM 2266 C CA . GLU B 1 62 ? -7.738 -32.469 4.059 1 94.19 62 GLU B CA 1
ATOM 2267 C C . GLU B 1 62 ? -8.727 -31.375 3.637 1 94.19 62 GLU B C 1
ATOM 2269 O O . GLU B 1 62 ? -9.898 -31.672 3.371 1 94.19 62 GLU B O 1
ATOM 2274 N N . LYS B 1 63 ? -8.266 -30.25 3.504 1 93.06 63 LYS B N 1
ATOM 2275 C CA . LYS B 1 63 ? -9.141 -29.094 3.318 1 93.06 63 LYS B CA 1
ATOM 2276 C C . LYS B 1 63 ? -9.391 -28.828 1.838 1 93.06 63 LYS B C 1
ATOM 2278 O O . LYS B 1 63 ? -10.477 -28.375 1.461 1 93.06 63 LYS B O 1
ATOM 2283 N N . VAL B 1 64 ? -8.414 -29.141 1.072 1 94.5 64 VAL B N 1
ATOM 2284 C CA . VAL B 1 64 ? -8.477 -28.734 -0.324 1 94.5 64 VAL B CA 1
ATOM 2285 C C . VAL B 1 64 ? -8.82 -29.922 -1.207 1 94.5 64 VAL B C 1
ATOM 2287 O O . VAL B 1 64 ? -8.062 -30.891 -1.268 1 94.5 64 VAL B O 1
ATOM 2290 N N . LYS B 1 65 ? -9.945 -29.875 -1.792 1 92.94 65 LYS B N 1
ATOM 2291 C CA . LYS B 1 65 ? -10.383 -30.875 -2.748 1 92.94 65 LYS B CA 1
ATOM 2292 C C . LYS B 1 65 ? -10.992 -30.234 -3.992 1 92.94 65 LYS B C 1
ATOM 2294 O O . LYS B 1 65 ? -12.07 -29.641 -3.928 1 92.94 65 LYS B O 1
ATOM 2299 N N . HIS B 1 66 ? -10.336 -30.359 -4.992 1 96 66 HIS B N 1
ATOM 2300 C CA . HIS B 1 66 ? -10.758 -29.797 -6.27 1 96 66 HIS B CA 1
ATOM 2301 C C . HIS B 1 66 ? -10.047 -30.469 -7.434 1 96 66 HIS B C 1
ATOM 2303 O O . HIS B 1 66 ? -8.891 -30.891 -7.305 1 96 66 HIS B O 1
ATOM 2309 N N . GLU B 1 67 ? -10.641 -30.547 -8.555 1 96.81 67 GLU B N 1
ATOM 2310 C CA . GLU B 1 67 ? -10.102 -31.266 -9.711 1 96.81 67 GLU B CA 1
ATOM 2311 C C . GLU B 1 67 ? -8.852 -30.578 -10.242 1 96.81 67 GLU B C 1
ATOM 2313 O O . GLU B 1 67 ? -7.977 -31.234 -10.828 1 96.81 67 GLU B O 1
ATOM 2318 N N . LYS B 1 68 ? -8.703 -29.281 -9.992 1 98.19 68 LYS B N 1
ATOM 2319 C CA . LYS B 1 68 ? -7.57 -28.531 -10.531 1 98.19 68 LYS B CA 1
ATOM 2320 C C . LYS B 1 68 ? -6.34 -28.672 -9.641 1 98.19 68 LYS B C 1
ATOM 2322 O O . LYS B 1 68 ? -5.246 -28.234 -10.008 1 98.19 68 LYS B O 1
ATOM 2327 N N . ILE B 1 69 ? -6.512 -29.297 -8.484 1 98.44 69 ILE B N 1
ATOM 2328 C CA . ILE B 1 69 ? -5.359 -29.438 -7.602 1 98.44 69 ILE B CA 1
ATOM 2329 C C . ILE B 1 69 ? -4.445 -30.531 -8.125 1 98.44 69 ILE B C 1
ATOM 2331 O O . ILE B 1 69 ? -4.793 -31.719 -8.062 1 98.44 69 ILE B O 1
ATOM 2335 N N . LEU B 1 70 ? -3.334 -30.141 -8.555 1 97.62 70 LEU B N 1
ATOM 2336 C CA . LEU B 1 70 ? -2.357 -31.062 -9.117 1 97.62 70 LEU B CA 1
ATOM 2337 C C . LEU B 1 70 ? -1.543 -31.734 -8.016 1 97.62 70 LEU B C 1
ATOM 2339 O O . LEU B 1 70 ? -1.104 -32.875 -8.164 1 97.62 70 LEU B O 1
ATOM 2343 N N . GLY B 1 71 ? -1.269 -30.938 -6.953 1 97.19 71 GLY B N 1
ATOM 2344 C CA . GLY B 1 71 ? -0.519 -31.484 -5.836 1 97.19 71 GLY B CA 1
ATOM 2345 C C . GLY B 1 71 ? -0.243 -30.469 -4.742 1 97.19 71 GLY B C 1
ATOM 2346 O O . GLY B 1 71 ? -0.442 -29.266 -4.938 1 97.19 71 GLY B O 1
ATOM 2347 N N . ILE B 1 72 ? 0.065 -31.016 -3.574 1 98.12 72 ILE B N 1
ATOM 2348 C CA . ILE B 1 72 ? 0.544 -30.25 -2.426 1 98.12 72 ILE B CA 1
ATOM 2349 C C . ILE B 1 72 ? 2.004 -30.609 -2.146 1 98.12 72 ILE B C 1
ATOM 2351 O O . ILE B 1 72 ? 2.338 -31.766 -1.933 1 98.12 72 ILE B O 1
ATOM 2355 N N . VAL B 1 73 ? 2.832 -29.594 -2.25 1 98.31 73 VAL B N 1
ATOM 2356 C CA . VAL B 1 73 ? 4.277 -29.781 -2.227 1 98.31 73 VAL B CA 1
ATOM 2357 C C . VAL B 1 73 ? 4.859 -29.156 -0.959 1 98.31 73 VAL B C 1
ATOM 2359 O O . VAL B 1 73 ? 4.395 -28.109 -0.505 1 98.31 73 VAL B O 1
ATOM 2362 N N . GLU B 1 74 ? 5.844 -29.828 -0.381 1 98.19 74 GLU B N 1
ATOM 2363 C CA . GLU B 1 74 ? 6.535 -29.266 0.773 1 98.19 74 GLU B CA 1
ATOM 2364 C C . GLU B 1 74 ? 7.43 -28.094 0.364 1 98.19 74 GLU B C 1
ATOM 2366 O O . GLU B 1 74 ? 8.211 -28.219 -0.583 1 98.19 74 GLU B O 1
ATOM 2371 N N . GLY B 1 75 ? 7.219 -26.984 1.053 1 97.88 75 GLY B N 1
ATOM 2372 C CA . GLY B 1 75 ? 8.062 -25.828 0.799 1 97.88 75 GLY B CA 1
ATOM 2373 C C . GLY B 1 75 ? 9.43 -25.938 1.442 1 97.88 75 GLY B C 1
ATOM 2374 O O . GLY B 1 75 ? 9.719 -26.922 2.141 1 97.88 75 GLY B O 1
ATOM 2375 N N . GLY B 1 76 ? 10.32 -25 1.06 1 96.38 76 GLY B N 1
ATOM 2376 C CA . GLY B 1 76 ? 11.641 -24.922 1.669 1 96.38 76 GLY B CA 1
ATOM 2377 C C . GLY B 1 76 ? 11.711 -23.906 2.795 1 96.38 76 GLY B C 1
ATOM 2378 O O . GLY B 1 76 ? 10.68 -23.469 3.309 1 96.38 76 GLY B O 1
ATOM 2379 N N . LYS B 1 77 ? 12.938 -23.625 3.227 1 94.31 77 LYS B N 1
ATOM 2380 C CA . LYS B 1 77 ? 13.188 -22.672 4.305 1 94.31 77 LYS B CA 1
ATOM 2381 C C . LYS B 1 77 ? 12.969 -21.234 3.836 1 94.31 77 LYS B C 1
ATOM 2383 O O . LYS B 1 77 ? 12.734 -20.344 4.648 1 94.31 77 LYS B O 1
ATOM 2388 N N . THR B 1 78 ? 13.062 -21.062 2.551 1 95.69 78 THR B N 1
ATOM 2389 C CA . THR B 1 78 ? 12.93 -19.719 1.969 1 95.69 78 THR B CA 1
ATOM 2390 C C . THR B 1 78 ? 11.891 -19.734 0.85 1 95.69 78 THR B C 1
ATOM 2392 O O . THR B 1 78 ? 11.461 -20.797 0.393 1 95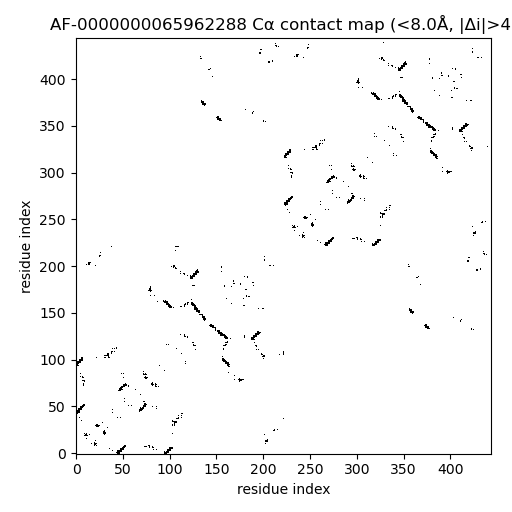.69 78 THR B O 1
ATOM 2395 N N . ARG B 1 79 ? 11.492 -18.547 0.482 1 96.31 79 ARG B N 1
ATOM 2396 C CA . ARG B 1 79 ? 10.547 -18.406 -0.626 1 96.31 79 ARG B CA 1
ATOM 2397 C C . ARG B 1 79 ? 11.109 -19.047 -1.898 1 96.31 79 ARG B C 1
ATOM 2399 O O . ARG B 1 79 ? 10.406 -19.766 -2.598 1 96.31 79 ARG B O 1
ATOM 2406 N N . SER B 1 80 ? 12.383 -18.766 -2.152 1 97.88 80 SER B N 1
ATOM 2407 C CA . SER B 1 80 ? 13.031 -19.281 -3.357 1 97.88 80 SER B CA 1
ATOM 2408 C C . SER B 1 80 ? 13.078 -20.797 -3.352 1 97.88 80 SER B C 1
ATOM 2410 O O . SER B 1 80 ? 12.828 -21.438 -4.375 1 97.88 80 SER B O 1
ATOM 2412 N N . GLN B 1 81 ? 13.375 -21.312 -2.213 1 97.81 81 GLN B N 1
ATOM 2413 C CA . GLN B 1 81 ? 13.406 -22.766 -2.105 1 97.81 81 GLN B CA 1
ATOM 2414 C C . GLN B 1 81 ? 12.023 -23.375 -2.336 1 97.81 81 GLN B C 1
ATOM 2416 O O . GLN B 1 81 ? 11.898 -24.438 -2.941 1 97.81 81 GLN B O 1
ATOM 2421 N N . SER B 1 82 ? 11.016 -22.703 -1.866 1 98.38 82 SER B N 1
ATOM 2422 C CA . SER B 1 82 ? 9.641 -23.156 -2.086 1 98.38 82 SER B CA 1
ATOM 2423 C C . SER B 1 82 ? 9.297 -23.156 -3.568 1 98.38 82 SER B C 1
ATOM 2425 O O . SER B 1 82 ? 8.695 -24.109 -4.07 1 98.38 82 SER B O 1
ATOM 2427 N N . VAL B 1 83 ? 9.688 -22.094 -4.25 1 98.69 83 VAL B N 1
ATOM 2428 C CA . VAL B 1 83 ? 9.453 -22.016 -5.688 1 98.69 83 VAL B CA 1
ATOM 2429 C C . VAL B 1 83 ? 10.195 -23.156 -6.398 1 98.69 83 VAL B C 1
ATOM 2431 O O . VAL B 1 83 ? 9.625 -23.844 -7.25 1 98.69 83 VAL B O 1
ATOM 2434 N N . ARG B 1 84 ? 11.445 -23.406 -6.02 1 98.56 84 ARG B N 1
ATOM 2435 C CA . ARG B 1 84 ? 12.25 -24.453 -6.625 1 98.56 84 ARG B CA 1
ATOM 2436 C C . ARG B 1 84 ? 11.609 -25.828 -6.41 1 98.56 84 ARG B C 1
ATOM 2438 O O . ARG B 1 84 ? 11.586 -26.656 -7.32 1 98.56 84 ARG B O 1
ATOM 2445 N N . ASN B 1 85 ? 11.094 -26.047 -5.223 1 98.44 85 ASN B N 1
ATOM 2446 C CA . ASN B 1 85 ? 10.43 -27.328 -4.938 1 98.44 85 ASN B CA 1
ATOM 2447 C C . ASN B 1 85 ? 9.203 -27.531 -5.82 1 98.44 85 ASN B C 1
ATOM 2449 O O . ASN B 1 85 ? 8.961 -28.641 -6.305 1 98.44 85 ASN B O 1
ATOM 2453 N N . ALA B 1 86 ? 8.461 -26.484 -6.008 1 98.81 86 ALA B N 1
ATOM 2454 C CA . ALA B 1 86 ? 7.289 -26.562 -6.879 1 98.81 86 ALA B CA 1
ATOM 2455 C C . ALA B 1 86 ? 7.699 -26.844 -8.328 1 98.81 86 ALA B C 1
ATOM 2457 O O . ALA B 1 86 ? 7.07 -27.641 -9.016 1 98.81 86 ALA B O 1
ATOM 2458 N N . LEU B 1 87 ? 8.766 -26.141 -8.758 1 98.69 87 LEU B N 1
ATOM 2459 C CA . LEU B 1 87 ? 9.25 -26.328 -10.117 1 98.69 87 LEU B CA 1
ATOM 2460 C C . LEU B 1 87 ? 9.734 -27.766 -10.328 1 98.69 87 LEU B C 1
ATOM 2462 O O . LEU B 1 87 ? 9.508 -28.359 -11.391 1 98.69 87 LEU B O 1
ATOM 2466 N N . LYS B 1 88 ? 10.391 -28.297 -9.352 1 98.38 88 LYS B N 1
ATOM 2467 C CA . LYS B 1 88 ? 10.844 -29.672 -9.414 1 98.38 88 LYS B CA 1
ATOM 2468 C C . LYS B 1 88 ? 9.664 -30.641 -9.523 1 98.38 88 LYS B C 1
ATOM 2470 O O . LYS B 1 88 ? 9.695 -31.578 -10.312 1 98.38 88 LYS B O 1
ATOM 2475 N N . PHE B 1 89 ? 8.648 -30.391 -8.742 1 98.56 89 PHE B N 1
ATOM 2476 C CA . PHE B 1 89 ? 7.438 -31.203 -8.789 1 98.56 89 PHE B CA 1
ATOM 2477 C C . PHE B 1 89 ? 6.824 -31.188 -10.18 1 98.56 89 PHE B C 1
ATOM 2479 O O . PHE B 1 89 ? 6.262 -32.188 -10.633 1 98.56 89 PHE B O 1
ATOM 2486 N N . LEU B 1 90 ? 7.004 -30.078 -10.93 1 98.62 90 LEU B N 1
ATOM 2487 C CA . LEU B 1 90 ? 6.367 -29.875 -12.227 1 98.62 90 LEU B CA 1
ATOM 2488 C C . LEU B 1 90 ? 7.277 -30.344 -13.359 1 98.62 90 LEU B C 1
ATOM 2490 O O . LEU B 1 90 ? 6.934 -30.203 -14.531 1 98.62 90 LEU B O 1
ATOM 2494 N N . GLU B 1 91 ? 8.367 -30.906 -13.039 1 97.75 91 GLU B N 1
ATOM 2495 C CA . GLU B 1 91 ? 9.398 -31.219 -14.023 1 97.75 91 GLU B CA 1
ATOM 2496 C C . GLU B 1 91 ? 8.875 -32.156 -15.109 1 97.75 91 GLU B C 1
ATOM 2498 O O . GLU B 1 91 ? 9.242 -32.031 -16.281 1 97.75 91 GLU B O 1
ATOM 2503 N N . ASN B 1 92 ? 8.055 -33.062 -14.727 1 96.56 92 ASN B N 1
ATOM 2504 C CA . ASN B 1 92 ? 7.543 -34.031 -15.688 1 96.56 92 ASN B CA 1
ATOM 2505 C C . ASN B 1 92 ? 6.332 -33.5 -16.438 1 96.56 92 ASN B C 1
ATOM 2507 O O . ASN B 1 92 ? 6.008 -33.969 -17.531 1 96.56 92 ASN B O 1
ATOM 2511 N N . ILE B 1 93 ? 5.645 -32.594 -15.867 1 96.38 93 ILE B N 1
ATOM 2512 C CA . ILE B 1 93 ? 4.473 -31.969 -16.484 1 96.38 93 ILE B CA 1
ATOM 2513 C C . ILE B 1 93 ? 4.922 -30.906 -17.484 1 96.38 93 ILE B C 1
ATOM 2515 O O . ILE B 1 93 ? 4.348 -30.797 -18.578 1 96.38 93 ILE B O 1
ATOM 2519 N N . LYS B 1 94 ? 5.988 -30.125 -17.156 1 96.75 94 LYS B N 1
ATOM 2520 C CA . LYS B 1 94 ? 6.582 -29.078 -17.969 1 96.75 94 LYS B CA 1
ATOM 2521 C C . LYS B 1 94 ? 5.508 -28.156 -18.547 1 96.75 94 LYS B C 1
ATOM 2523 O O . LYS B 1 94 ? 5.375 -28.047 -19.766 1 96.75 94 LYS B O 1
ATOM 2528 N N . PRO B 1 95 ? 4.738 -27.516 -17.688 1 98.56 95 PRO B N 1
ATOM 2529 C CA . PRO B 1 95 ? 3.707 -26.609 -18.203 1 98.56 95 PRO B CA 1
ATOM 2530 C C . PRO B 1 95 ? 4.277 -25.5 -19.078 1 98.56 95 PRO B C 1
ATOM 2532 O O . PRO B 1 95 ? 5.473 -25.203 -19 1 98.56 95 PRO B O 1
ATOM 2535 N N . SER B 1 96 ? 3.457 -24.969 -20 1 98.62 96 SER B N 1
ATOM 2536 C CA . SER B 1 96 ? 3.889 -23.859 -20.828 1 98.62 96 SER B CA 1
ATOM 2537 C C . SER B 1 96 ? 4.211 -22.625 -19.984 1 98.62 96 SER B C 1
ATOM 2539 O O . SER B 1 96 ? 5.258 -22 -20.156 1 98.62 96 SER B O 1
ATOM 2541 N N . TYR B 1 97 ? 3.312 -22.297 -19.078 1 98.88 97 TYR B N 1
ATOM 2542 C CA . TYR B 1 97 ? 3.496 -21.156 -18.188 1 98.88 97 TYR B CA 1
ATOM 2543 C C . TYR B 1 97 ? 3.189 -21.531 -16.734 1 98.88 97 TYR B C 1
ATOM 2545 O O . TYR B 1 97 ? 2.363 -22.422 -16.484 1 98.88 97 TYR B O 1
ATOM 2553 N N . VAL B 1 98 ? 3.918 -20.891 -15.836 1 98.88 98 VAL B N 1
ATOM 2554 C CA . VAL B 1 98 ? 3.65 -21 -14.406 1 98.88 98 VAL B CA 1
ATOM 2555 C C . VAL B 1 98 ? 3.291 -19.625 -13.852 1 98.88 98 VAL B C 1
ATOM 2557 O O . VAL B 1 98 ? 3.891 -18.609 -14.234 1 98.88 98 VAL B O 1
ATOM 2560 N N . LEU B 1 99 ? 2.242 -19.562 -13.125 1 98.94 99 LEU B N 1
ATOM 2561 C CA . LEU B 1 99 ? 1.846 -18.359 -12.383 1 98.94 99 LEU B CA 1
ATOM 2562 C C . LEU B 1 99 ? 2.137 -18.531 -10.898 1 98.94 99 LEU B C 1
ATOM 2564 O O . LEU B 1 99 ? 1.588 -19.422 -10.242 1 98.94 99 LEU B O 1
ATOM 2568 N N . VAL B 1 100 ? 3.045 -17.703 -10.359 1 98.94 100 VAL B N 1
ATOM 2569 C CA . VAL B 1 100 ? 3.434 -17.766 -8.953 1 98.94 100 VAL B CA 1
ATOM 2570 C C . VAL B 1 100 ? 2.684 -16.703 -8.156 1 98.94 100 VAL B C 1
ATOM 2572 O O . VAL B 1 100 ? 2.715 -15.523 -8.508 1 98.94 100 VAL B O 1
ATOM 2575 N N . HIS B 1 101 ? 2.016 -17.078 -7.121 1 98.88 101 HIS B N 1
ATOM 2576 C CA . HIS B 1 101 ? 1.276 -16.141 -6.285 1 98.88 101 HIS B CA 1
ATOM 2577 C C . HIS B 1 101 ? 1.527 -16.406 -4.805 1 98.88 101 HIS B C 1
ATOM 2579 O O . HIS B 1 101 ? 1.585 -17.562 -4.379 1 98.88 101 HIS B O 1
ATOM 2585 N N . ASP B 1 102 ? 1.727 -15.375 -4.051 1 98.38 102 ASP B N 1
ATOM 2586 C CA . ASP B 1 102 ? 1.885 -15.445 -2.604 1 98.38 102 ASP B CA 1
ATOM 2587 C C . ASP B 1 102 ? 0.532 -15.594 -1.908 1 98.38 102 ASP B C 1
ATOM 2589 O O . ASP B 1 102 ? -0.333 -14.727 -2.039 1 98.38 102 ASP B O 1
ATOM 2593 N N . ALA B 1 103 ? 0.412 -16.578 -1.073 1 98.19 103 ALA B N 1
ATOM 2594 C CA . ALA B 1 103 ? -0.817 -16.75 -0.303 1 98.19 103 ALA B CA 1
ATOM 2595 C C . ALA B 1 103 ? -1.033 -15.586 0.653 1 98.19 103 ALA B C 1
ATOM 2597 O O . ALA B 1 103 ? -2.16 -15.32 1.08 1 98.19 103 ALA B O 1
ATOM 2598 N N . ALA B 1 104 ? 0.004 -14.883 0.898 1 97 104 ALA B N 1
ATOM 2599 C CA . ALA B 1 104 ? -0.05 -13.727 1.791 1 97 104 ALA B CA 1
ATOM 2600 C C . ALA B 1 104 ? -0.735 -12.539 1.116 1 97 104 ALA B C 1
ATOM 2602 O O . ALA B 1 104 ? -1.037 -11.539 1.766 1 97 104 ALA B O 1
ATOM 2603 N N . ARG B 1 105 ? -0.965 -12.609 -0.151 1 98.06 105 ARG B N 1
ATOM 2604 C CA . ARG B 1 105 ? -1.786 -11.656 -0.891 1 98.06 105 ARG B CA 1
ATOM 2605 C C . ARG B 1 105 ? -3.16 -12.242 -1.198 1 98.06 105 ARG B C 1
ATOM 2607 O O . ARG B 1 105 ? -3.424 -12.664 -2.326 1 98.06 105 ARG B O 1
ATOM 2614 N N . PRO B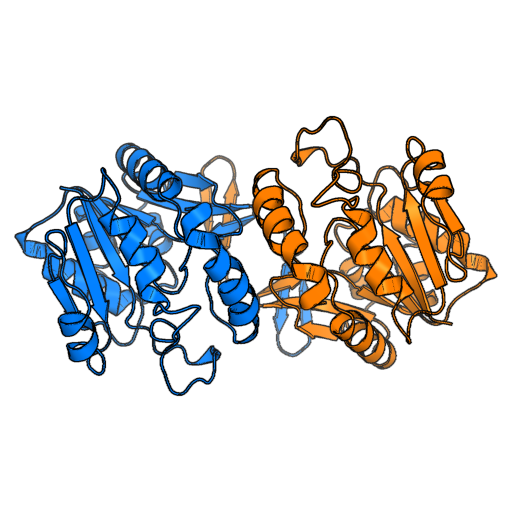 1 106 ? -4.066 -12.188 -0.256 1 98.12 106 PRO B N 1
ATOM 2615 C CA . PRO B 1 106 ? -5.281 -13 -0.318 1 98.12 106 PRO B CA 1
ATOM 2616 C C . PRO B 1 106 ? -6.254 -12.531 -1.393 1 98.12 106 PRO B C 1
ATOM 2618 O O . PRO B 1 106 ? -7.023 -13.328 -1.931 1 98.12 106 PRO B O 1
ATOM 2621 N N . PHE B 1 107 ? -6.219 -11.273 -1.784 1 97.81 107 PHE B N 1
ATOM 2622 C CA . PHE B 1 107 ? -7.324 -10.742 -2.576 1 97.81 107 PHE B CA 1
ATOM 2623 C C . PHE B 1 107 ? -6.914 -10.578 -4.035 1 97.81 107 PHE B C 1
ATOM 2625 O O . PHE B 1 107 ? -6.91 -9.461 -4.559 1 97.81 107 PHE B O 1
ATOM 2632 N N . LEU B 1 108 ? -6.652 -11.727 -4.578 1 97.62 108 LEU B N 1
ATOM 2633 C CA . LEU B 1 108 ? -6.27 -11.844 -5.98 1 97.62 108 LEU B CA 1
ATOM 2634 C C . LEU B 1 108 ? -7.488 -11.75 -6.891 1 97.62 108 LEU B C 1
ATOM 2636 O O . LEU B 1 108 ? -8.445 -12.516 -6.734 1 97.62 108 LEU B O 1
ATOM 2640 N N . ARG B 1 109 ? -7.449 -10.805 -7.781 1 96.31 109 ARG B N 1
ATOM 2641 C CA . ARG B 1 109 ? -8.555 -10.641 -8.727 1 96.31 109 ARG B CA 1
ATOM 2642 C C . ARG B 1 109 ? -8.312 -11.445 -9.992 1 96.31 109 ARG B C 1
ATOM 2644 O O . ARG B 1 109 ? -7.184 -11.539 -10.477 1 96.31 109 ARG B O 1
ATOM 2651 N N . LYS B 1 110 ? -9.375 -11.992 -10.555 1 96.38 110 LYS B N 1
ATOM 2652 C CA . LYS B 1 110 ? -9.305 -12.82 -11.75 1 96.38 110 LYS B CA 1
ATOM 2653 C C . LYS B 1 110 ? -8.695 -12.047 -12.922 1 96.38 110 LYS B C 1
ATOM 2655 O O . LYS B 1 110 ? -7.914 -12.602 -13.695 1 96.38 110 LYS B O 1
ATOM 2660 N N . LYS B 1 111 ? -9.055 -10.773 -13.016 1 96.44 111 LYS B N 1
ATOM 2661 C CA . LYS B 1 111 ? -8.547 -9.977 -14.125 1 96.44 111 LYS B CA 1
ATOM 2662 C C . LYS B 1 111 ? -7.02 -9.898 -14.094 1 96.44 111 LYS B C 1
AT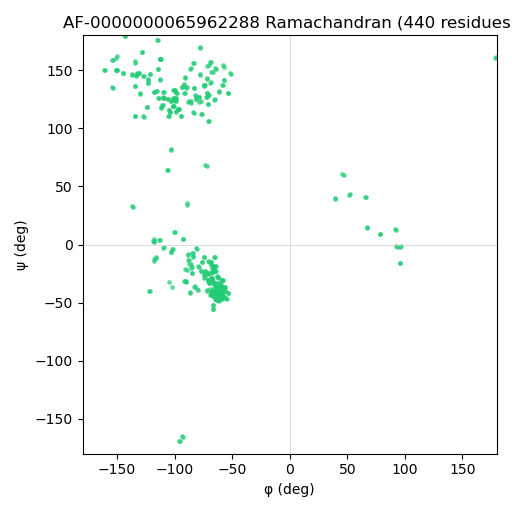OM 2664 O O . LYS B 1 111 ? -6.375 -9.883 -15.148 1 96.44 111 LYS B O 1
ATOM 2669 N N . HIS B 1 112 ? -6.449 -9.867 -12.898 1 97.88 112 HIS B N 1
ATOM 2670 C CA . HIS B 1 112 ? -4.996 -9.773 -12.773 1 97.88 112 HIS B CA 1
ATOM 2671 C C . HIS B 1 112 ? -4.324 -11.07 -13.211 1 97.88 112 HIS B C 1
ATOM 2673 O O . HIS B 1 112 ? -3.236 -11.047 -13.789 1 97.88 112 HIS B O 1
ATOM 2679 N N . ILE B 1 113 ? -4.984 -12.227 -12.977 1 98.69 113 ILE B N 1
ATOM 2680 C CA . ILE B 1 113 ? -4.488 -13.523 -13.43 1 98.69 113 ILE B CA 1
ATOM 2681 C C . ILE B 1 113 ? -4.402 -13.539 -14.953 1 98.69 113 ILE B C 1
ATOM 2683 O O . ILE B 1 113 ? -3.355 -13.859 -15.516 1 98.69 113 ILE B O 1
ATOM 2687 N N . GLU B 1 114 ? -5.484 -13.102 -15.57 1 98.56 114 GLU B N 1
ATOM 2688 C CA . GLU B 1 114 ? -5.586 -13.109 -17.031 1 98.56 114 GLU B CA 1
ATOM 2689 C C . GLU B 1 114 ? -4.578 -12.148 -17.656 1 98.56 114 GLU B C 1
ATOM 2691 O O . GLU B 1 114 ? -3.883 -12.516 -18.609 1 98.56 114 GLU B O 1
ATOM 2696 N N . GLU B 1 115 ? -4.473 -10.984 -17.125 1 98.62 115 GLU B N 1
ATOM 2697 C CA . GLU B 1 115 ? -3.615 -9.953 -17.703 1 98.62 115 GLU B CA 1
ATOM 2698 C C . GLU B 1 115 ? -2.141 -10.32 -17.562 1 98.62 115 GLU B C 1
ATOM 2700 O O . GLU B 1 115 ? -1.367 -10.156 -18.516 1 98.62 115 GLU B O 1
ATOM 2705 N N . VAL B 1 116 ? -1.771 -10.836 -16.422 1 98.81 116 VAL B N 1
ATOM 2706 C CA . VAL B 1 116 ? -0.375 -11.188 -16.172 1 98.81 116 VAL B CA 1
ATOM 2707 C C . VAL B 1 116 ? 0.024 -12.352 -17.078 1 98.81 116 VAL B C 1
ATOM 2709 O O . VAL B 1 116 ? 1.104 -12.344 -17.672 1 98.81 116 VAL B O 1
ATOM 2712 N N . LEU B 1 117 ? -0.845 -13.336 -17.219 1 98.75 117 LEU B N 1
ATOM 2713 C CA . LEU B 1 117 ? -0.562 -14.477 -18.094 1 98.75 117 LEU B CA 1
ATOM 2714 C C . LEU B 1 117 ? -0.452 -14.031 -19.547 1 98.75 117 LEU B C 1
ATOM 2716 O O . LEU B 1 117 ? 0.452 -14.469 -20.266 1 98.75 117 LEU B O 1
ATOM 2720 N N . LYS B 1 118 ? -1.4 -13.203 -19.953 1 98.56 118 LYS B N 1
ATOM 2721 C CA . LYS B 1 118 ? -1.385 -12.695 -21.312 1 98.56 118 LYS B CA 1
ATOM 2722 C C . LYS B 1 118 ? -0.071 -11.984 -21.625 1 98.56 118 LYS B C 1
ATOM 2724 O O . LYS B 1 118 ? 0.546 -12.227 -22.656 1 98.56 118 LYS B O 1
ATOM 2729 N N . LYS B 1 119 ? 0.376 -11.156 -20.75 1 98.44 119 LYS B N 1
ATOM 2730 C CA . LYS B 1 119 ? 1.611 -10.406 -20.953 1 98.44 119 LYS B CA 1
ATOM 2731 C C . LYS B 1 119 ? 2.826 -11.328 -20.938 1 98.44 119 LYS B C 1
ATOM 2733 O O . LYS B 1 119 ? 3.791 -11.117 -21.672 1 98.44 119 LYS B O 1
ATOM 2738 N N . ALA B 1 120 ? 2.781 -12.305 -20.031 1 98.44 120 ALA B N 1
ATOM 2739 C CA . ALA B 1 120 ? 3.869 -13.281 -19.984 1 98.44 120 ALA B CA 1
ATOM 2740 C C . ALA B 1 120 ? 3.988 -14.031 -21.312 1 98.44 120 ALA B C 1
ATOM 2742 O O . ALA B 1 120 ? 5.086 -14.414 -21.719 1 98.44 120 ALA B O 1
ATOM 2743 N N . GLN B 1 121 ? 2.867 -14.266 -21.922 1 97.19 121 GLN B N 1
ATOM 2744 C CA . GLN B 1 121 ? 2.865 -14.961 -23.203 1 97.19 121 GLN B CA 1
ATOM 2745 C C . GLN B 1 121 ? 3.549 -14.133 -24.297 1 97.19 121 GLN B C 1
ATOM 2747 O O . GLN B 1 121 ? 4.047 -14.68 -25.281 1 97.19 121 GLN B O 1
ATOM 2752 N N . GLU B 1 122 ? 3.646 -12.852 -24.047 1 95.5 122 GLU B N 1
ATOM 2753 C CA . GLU B 1 122 ? 4.289 -11.953 -25.016 1 95.5 122 GLU B CA 1
ATOM 2754 C C . GLU B 1 122 ? 5.801 -11.906 -24.797 1 95.5 122 GLU B C 1
ATOM 2756 O O . GLU B 1 122 ? 6.57 -11.922 -25.75 1 95.5 122 GLU B O 1
ATOM 2761 N N . THR B 1 123 ? 6.273 -11.867 -23.578 1 93.75 123 THR B N 1
ATOM 2762 C CA . THR B 1 123 ? 7.676 -11.57 -23.297 1 93.75 123 THR B CA 1
ATOM 2763 C C . THR B 1 123 ? 8.344 -12.758 -22.609 1 93.75 123 THR B C 1
ATOM 2765 O O . THR B 1 123 ? 9.57 -12.805 -22.5 1 93.75 123 THR B O 1
ATOM 2768 N N . GLY B 1 124 ? 7.527 -13.68 -22.141 1 97.56 124 GLY B N 1
ATOM 2769 C CA . GLY B 1 124 ? 8.031 -14.805 -21.359 1 97.56 124 GLY B CA 1
ATOM 2770 C C . GLY B 1 124 ? 7.949 -14.586 -19.875 1 97.56 124 GLY B C 1
ATOM 2771 O O . GLY B 1 124 ? 8.117 -15.523 -19.094 1 97.56 124 GLY B O 1
ATOM 2772 N N . ALA B 1 125 ? 7.75 -13.328 -19.484 1 98.5 125 ALA B N 1
ATOM 2773 C CA . ALA B 1 125 ? 7.742 -12.984 -18.062 1 98.5 125 ALA B CA 1
ATOM 2774 C C . ALA B 1 125 ? 6.906 -11.734 -17.812 1 98.5 125 ALA B C 1
ATOM 2776 O O . ALA B 1 125 ? 7.008 -10.75 -18.547 1 98.5 125 ALA B O 1
ATOM 2777 N N . ALA B 1 126 ? 6.086 -11.797 -16.781 1 98.69 126 ALA B N 1
ATOM 2778 C CA . ALA B 1 126 ? 5.258 -10.648 -16.406 1 98.69 126 ALA B CA 1
ATOM 2779 C C . ALA B 1 126 ? 4.98 -10.633 -14.906 1 98.69 126 ALA B C 1
ATOM 2781 O O . ALA B 1 126 ? 4.977 -11.688 -14.266 1 98.69 126 ALA B O 1
ATOM 2782 N N . THR B 1 127 ? 4.812 -9.477 -14.406 1 98.81 127 THR B N 1
ATOM 2783 C CA . THR B 1 127 ? 4.504 -9.328 -12.984 1 98.81 127 THR B CA 1
ATOM 2784 C C . THR B 1 127 ? 3.406 -8.289 -12.773 1 98.81 127 THR B C 1
ATOM 2786 O O . THR B 1 127 ? 3.252 -7.371 -13.578 1 98.81 127 THR B O 1
ATOM 2789 N N . LEU B 1 128 ? 2.627 -8.547 -11.781 1 98.69 128 LEU B N 1
ATOM 2790 C CA . LEU B 1 128 ? 1.768 -7.5 -11.234 1 98.69 128 LEU B CA 1
ATOM 2791 C C . LEU B 1 128 ? 2.578 -6.504 -10.414 1 98.69 128 LEU B C 1
ATOM 2793 O O . LEU B 1 128 ? 3.502 -6.895 -9.695 1 98.69 128 LEU B O 1
ATOM 2797 N N . ALA B 1 129 ? 2.34 -5.223 -10.539 1 98.38 129 ALA B N 1
ATOM 2798 C CA . ALA B 1 129 ? 3.018 -4.203 -9.75 1 98.38 129 ALA B CA 1
ATOM 2799 C C . ALA B 1 129 ? 2.127 -2.982 -9.547 1 98.38 129 ALA B C 1
ATOM 2801 O O . ALA B 1 129 ? 1.273 -2.684 -10.383 1 98.38 129 ALA B O 1
ATOM 2802 N N . LEU B 1 130 ? 2.33 -2.338 -8.445 1 97.69 130 LEU B N 1
ATOM 2803 C CA . LEU B 1 130 ? 1.565 -1.147 -8.094 1 97.69 130 LEU B CA 1
ATOM 2804 C C . LEU B 1 130 ? 2.436 0.102 -8.172 1 97.69 130 LEU B C 1
ATOM 2806 O O . LEU B 1 130 ? 3.504 0.162 -7.559 1 97.69 130 LEU B O 1
ATOM 2810 N N . LYS B 1 131 ? 1.973 1.107 -8.945 1 95.81 131 LYS B N 1
ATOM 2811 C CA . LYS B 1 131 ? 2.713 2.363 -9.023 1 95.81 131 LYS B CA 1
ATOM 2812 C C . LYS B 1 131 ? 2.811 3.027 -7.652 1 95.81 131 LYS B C 1
ATOM 2814 O O . LYS B 1 131 ? 1.813 3.133 -6.938 1 95.81 131 LYS B O 1
ATOM 2819 N N . ASN B 1 132 ? 3.998 3.443 -7.262 1 95.81 132 ASN B N 1
ATOM 2820 C CA . ASN B 1 132 ? 4.223 4.07 -5.965 1 95.81 132 ASN B CA 1
ATOM 2821 C C . ASN B 1 132 ? 4.07 5.59 -6.043 1 95.81 132 ASN B C 1
ATOM 2823 O O . ASN B 1 132 ? 4.641 6.23 -6.926 1 95.81 132 ASN B O 1
ATOM 2827 N N . SER B 1 133 ? 3.295 6.133 -5.133 1 92.31 133 SER B N 1
ATOM 2828 C CA . SER B 1 133 ? 3.133 7.582 -5.098 1 92.31 133 SER B CA 1
ATOM 2829 C C . SER B 1 133 ? 3.688 8.172 -3.805 1 92.31 133 SER B C 1
ATOM 2831 O O . SER B 1 133 ? 3.861 9.383 -3.695 1 92.31 133 SER B O 1
ATOM 2833 N N . ASP B 1 134 ? 3.986 7.359 -2.875 1 96.25 134 ASP B N 1
ATOM 2834 C CA . ASP B 1 134 ? 4.469 7.812 -1.573 1 96.25 134 ASP B CA 1
ATOM 2835 C C . ASP B 1 134 ? 5.941 8.211 -1.644 1 96.25 134 ASP B C 1
ATOM 2837 O O . ASP B 1 134 ? 6.707 7.645 -2.428 1 96.25 134 ASP B O 1
ATOM 2841 N N . THR B 1 135 ? 6.301 9.188 -0.892 1 97.06 135 THR B N 1
ATOM 2842 C CA . THR B 1 135 ? 7.719 9.414 -0.629 1 97.06 135 THR B CA 1
ATOM 2843 C C . THR B 1 135 ? 8.352 8.18 0.01 1 97.06 135 THR B C 1
ATOM 2845 O O . THR B 1 135 ? 7.742 7.539 0.87 1 97.06 135 THR B O 1
ATOM 2848 N N . LEU B 1 136 ? 9.547 7.836 -0.457 1 97.81 136 LEU B N 1
ATOM 2849 C CA . LEU B 1 136 ? 10.273 6.688 0.083 1 97.81 136 LEU B CA 1
ATOM 2850 C C . LEU B 1 136 ? 11.477 7.141 0.896 1 97.81 136 LEU B C 1
ATOM 2852 O O . LEU B 1 136 ? 12.242 8.008 0.457 1 97.81 136 LEU B O 1
ATOM 2856 N N . ILE B 1 137 ? 11.578 6.574 2.078 1 97.81 137 ILE B N 1
ATOM 2857 C CA . ILE B 1 137 ? 12.766 6.836 2.885 1 97.81 137 ILE B CA 1
ATOM 2858 C C . ILE B 1 137 ? 13.398 5.512 3.316 1 97.81 137 ILE B C 1
ATOM 2860 O O . ILE B 1 137 ? 12.711 4.5 3.451 1 97.81 137 ILE B O 1
ATOM 2864 N N . ARG B 1 138 ? 14.664 5.5 3.391 1 97.31 138 ARG B N 1
ATOM 2865 C CA . ARG B 1 138 ? 15.406 4.402 4 1 97.31 138 ARG B CA 1
ATOM 2866 C C . ARG B 1 138 ? 15.852 4.762 5.418 1 97.31 138 ARG B C 1
ATOM 2868 O O . ARG B 1 138 ? 16.469 5.801 5.637 1 97.31 138 ARG B O 1
ATOM 2875 N N . LEU B 1 139 ? 15.406 4.016 6.348 1 96.06 139 LEU B N 1
ATOM 2876 C CA . LEU B 1 139 ? 15.766 4.219 7.746 1 96.06 139 LEU B CA 1
ATOM 2877 C C . LEU B 1 139 ? 16.875 3.264 8.164 1 96.06 139 LEU B C 1
ATOM 2879 O O . LEU B 1 139 ? 16.734 2.045 8.047 1 96.06 139 LEU B O 1
ATOM 2883 N N . ASP B 1 140 ? 18.062 3.838 8.492 1 90.88 140 ASP B N 1
ATOM 2884 C CA . ASP B 1 140 ? 19.203 3.1 9.039 1 90.88 140 ASP B CA 1
ATOM 2885 C C . ASP B 1 140 ? 19.656 3.699 10.367 1 90.88 140 ASP B C 1
ATOM 2887 O O . ASP B 1 140 ? 20.281 4.762 10.391 1 90.88 140 ASP B O 1
ATOM 2891 N N . ASP B 1 141 ? 19.609 2.977 11.461 1 84.44 141 ASP B N 1
ATOM 2892 C CA . ASP B 1 141 ? 20.016 3.428 12.789 1 84.44 141 ASP B CA 1
ATOM 2893 C C . ASP B 1 141 ? 19.594 4.875 13.031 1 84.44 141 ASP B C 1
ATOM 2895 O O . ASP B 1 141 ? 20.422 5.715 13.391 1 84.44 141 ASP B O 1
ATOM 2899 N N . SER B 1 142 ? 18.5 5.469 12.703 1 79.94 142 SER B N 1
ATOM 2900 C CA . SER B 1 142 ? 17.859 6.758 12.961 1 79.94 142 SER B CA 1
ATOM 2901 C C . SER B 1 142 ? 18.203 7.77 11.875 1 79.94 142 SER B C 1
ATOM 2903 O O . SER B 1 142 ? 17.812 8.938 11.953 1 79.94 142 SER B O 1
ATOM 2905 N N . ARG B 1 143 ? 19.016 7.258 10.992 1 91.31 143 ARG B N 1
ATOM 2906 C CA . ARG B 1 143 ? 19.297 8.125 9.852 1 91.31 143 ARG B CA 1
ATOM 2907 C C . ARG B 1 143 ? 18.328 7.879 8.711 1 91.31 143 ARG B C 1
ATOM 2909 O O . ARG B 1 143 ? 17.953 6.734 8.43 1 91.31 143 ARG B O 1
ATOM 2916 N N . ILE B 1 144 ? 17.875 9.008 8.117 1 95.81 144 ILE B N 1
ATOM 2917 C CA . ILE B 1 144 ? 16.906 8.93 7.039 1 95.81 144 ILE B CA 1
ATOM 2918 C C . ILE B 1 144 ? 17.562 9.305 5.715 1 95.81 144 ILE B C 1
ATOM 2920 O O . ILE B 1 144 ? 18.297 10.297 5.641 1 95.81 144 ILE B O 1
ATOM 2924 N N . GLU B 1 145 ? 17.422 8.438 4.793 1 96.12 145 GLU B N 1
ATOM 2925 C CA . GLU B 1 145 ? 17.781 8.719 3.406 1 96.12 145 GLU B CA 1
ATOM 2926 C C . GLU B 1 145 ? 16.547 8.727 2.502 1 96.12 145 GLU B C 1
ATOM 2928 O O . GLU B 1 145 ? 15.758 7.785 2.52 1 96.12 145 GLU B O 1
ATOM 2933 N N . TYR B 1 146 ? 16.406 9.805 1.801 1 96.06 146 TYR B N 1
ATOM 2934 C CA . TYR B 1 146 ? 15.305 9.898 0.858 1 96.06 146 TYR B CA 1
ATOM 2935 C C . TYR B 1 146 ? 15.633 9.188 -0.447 1 96.06 146 TYR B C 1
ATOM 2937 O O . TYR B 1 146 ? 16.688 9.414 -1.034 1 96.06 146 TYR B O 1
ATOM 2945 N N . VAL B 1 147 ? 14.758 8.297 -0.885 1 95.31 147 VAL B N 1
ATOM 2946 C CA . VAL B 1 147 ? 14.922 7.523 -2.111 1 95.31 147 VAL B CA 1
ATOM 2947 C C . VAL B 1 147 ? 14.07 8.141 -3.225 1 95.31 147 VAL B C 1
ATOM 2949 O O . VAL B 1 147 ? 12.883 8.398 -3.037 1 95.31 147 VAL B O 1
ATOM 2952 N N . PRO B 1 148 ? 14.695 8.453 -4.395 1 93.06 148 PRO B N 1
ATOM 2953 C CA . PRO B 1 148 ? 13.906 8.992 -5.5 1 93.06 148 PRO B CA 1
ATOM 2954 C C . PRO B 1 148 ? 12.719 8.102 -5.859 1 93.06 148 PRO B C 1
ATOM 2956 O O . PRO B 1 148 ? 12.883 6.895 -6.055 1 93.06 148 PRO B O 1
ATOM 2959 N N . ARG B 1 149 ? 11.586 8.672 -5.965 1 90.94 149 ARG B N 1
ATOM 2960 C CA . ARG B 1 149 ? 10.367 7.883 -6.094 1 90.94 149 ARG B CA 1
ATOM 2961 C C . ARG B 1 149 ? 9.891 7.844 -7.539 1 90.94 149 ARG B C 1
ATOM 2963 O O . ARG B 1 149 ? 8.891 7.188 -7.855 1 90.94 149 ARG B O 1
ATOM 2970 N N . GLU B 1 150 ? 10.531 8.539 -8.398 1 91.56 150 GLU B N 1
ATOM 2971 C CA . GLU B 1 150 ? 10.086 8.617 -9.781 1 91.56 150 GLU B CA 1
ATOM 2972 C C . GLU B 1 150 ? 10.195 7.262 -10.477 1 91.56 150 GLU B C 1
ATOM 2974 O O . GLU B 1 150 ? 11.258 6.645 -10.477 1 91.56 150 GLU B O 1
ATOM 2979 N N . GLY B 1 151 ? 9.07 6.777 -11.047 1 95.19 151 GLY B N 1
ATOM 2980 C CA . GLY B 1 151 ? 9.078 5.547 -11.82 1 95.19 151 GLY B CA 1
ATOM 2981 C C . GLY B 1 151 ? 9.094 4.301 -10.953 1 95.19 151 GLY B C 1
ATOM 2982 O O . GLY B 1 151 ? 9.32 3.195 -11.453 1 95.19 151 GLY B O 1
ATOM 2983 N N . ILE B 1 152 ? 8.906 4.52 -9.641 1 97.25 152 ILE B N 1
ATOM 2984 C CA . ILE B 1 152 ? 9 3.385 -8.734 1 97.25 152 ILE B CA 1
ATOM 2985 C C . ILE B 1 152 ? 7.664 2.637 -8.703 1 97.25 152 ILE B C 1
ATOM 2987 O O . ILE B 1 152 ? 6.598 3.254 -8.672 1 97.25 152 ILE B O 1
ATOM 2991 N N . TYR B 1 153 ? 7.797 1.315 -8.789 1 97.69 153 TYR B N 1
ATOM 2992 C CA . TYR B 1 153 ? 6.68 0.393 -8.609 1 97.69 153 TYR B CA 1
ATOM 2993 C C . TYR B 1 153 ? 6.949 -0.578 -7.469 1 97.69 153 TYR B C 1
ATOM 2995 O O . TYR B 1 153 ? 8.102 -0.918 -7.191 1 97.69 153 TYR B O 1
ATOM 3003 N N . ARG B 1 154 ? 5.914 -0.938 -6.805 1 97.88 154 ARG B N 1
ATOM 3004 C CA . ARG B 1 154 ? 5.953 -2.006 -5.812 1 97.88 154 ARG B CA 1
ATOM 3005 C C . ARG B 1 154 ? 5.492 -3.33 -6.414 1 97.88 154 ARG B C 1
ATOM 3007 O O . ARG B 1 154 ? 4.328 -3.477 -6.789 1 97.88 154 ARG B O 1
ATOM 3014 N N . VAL B 1 155 ? 6.359 -4.254 -6.457 1 98.44 155 VAL B N 1
ATOM 3015 C CA . VAL B 1 155 ? 6.07 -5.52 -7.121 1 98.44 155 VAL B CA 1
ATOM 3016 C C . VAL B 1 155 ? 5.078 -6.328 -6.289 1 98.44 155 VAL B C 1
ATOM 3018 O O . VAL B 1 155 ? 5.199 -6.395 -5.062 1 98.44 155 VAL B O 1
ATOM 3021 N N . GLN B 1 156 ? 4.059 -6.797 -6.938 1 98.5 156 GLN B N 1
ATOM 3022 C CA . GLN B 1 156 ? 3.061 -7.691 -6.359 1 98.5 156 GLN B CA 1
ATOM 3023 C C . GLN B 1 156 ? 3.098 -9.062 -7.031 1 98.5 156 GLN B C 1
ATOM 3025 O O . GLN B 1 156 ? 4.02 -9.367 -7.789 1 98.5 156 GLN B O 1
ATOM 3030 N N . THR B 1 157 ? 2.348 -9.945 -6.574 1 98.69 157 THR B N 1
ATOM 3031 C CA . THR B 1 157 ? 1.997 -11.188 -7.262 1 98.69 157 THR B CA 1
ATOM 3032 C C . THR B 1 157 ? 0.51 -11.211 -7.605 1 98.69 157 THR B C 1
ATOM 3034 O O . THR B 1 157 ? -0.285 -10.492 -6.992 1 98.69 157 THR B O 1
ATOM 3037 N N . PRO B 1 158 ? 0.202 -11.93 -8.703 1 98.75 158 PRO B N 1
ATOM 3038 C CA . PRO B 1 158 ? 0.899 -13.031 -9.359 1 98.75 158 PRO B CA 1
ATOM 3039 C C . PRO B 1 158 ? 1.993 -12.562 -10.312 1 98.75 158 PRO B C 1
ATOM 3041 O O . PRO B 1 158 ? 2.025 -11.383 -10.688 1 98.75 158 PRO B O 1
ATOM 3044 N N . GLN B 1 159 ? 2.852 -13.422 -10.492 1 98.94 159 GLN B N 1
ATOM 3045 C CA . GLN B 1 159 ? 3.877 -13.328 -11.523 1 98.94 159 GLN B CA 1
ATOM 3046 C C . GLN B 1 159 ? 3.834 -14.539 -12.453 1 98.94 159 GLN B C 1
ATOM 3048 O O . GLN B 1 159 ? 3.609 -15.664 -12.008 1 98.94 159 GLN B O 1
ATOM 3053 N N . ALA B 1 160 ? 3.986 -14.297 -13.68 1 98.94 160 ALA B N 1
ATOM 3054 C CA . ALA B 1 160 ? 3.896 -15.398 -14.641 1 98.94 160 ALA B CA 1
ATOM 3055 C C . ALA B 1 160 ? 5.172 -15.508 -15.477 1 98.94 160 ALA B C 1
ATOM 3057 O O . ALA B 1 160 ? 5.75 -14.492 -15.867 1 98.94 160 ALA B O 1
ATOM 3058 N N . PHE B 1 161 ? 5.516 -16.734 -15.719 1 98.88 161 PHE B N 1
ATOM 3059 C CA . PHE B 1 161 ? 6.73 -17.047 -16.469 1 98.88 161 PHE B CA 1
ATOM 3060 C C . PHE B 1 161 ? 6.535 -18.281 -17.328 1 98.88 161 PHE B C 1
ATOM 3062 O O . PHE B 1 161 ? 5.785 -19.188 -16.969 1 98.88 161 PHE B O 1
ATOM 3069 N N . SER B 1 162 ? 7.223 -18.297 -18.516 1 98.75 162 SER B N 1
ATOM 3070 C CA . SER B 1 162 ? 7.391 -19.625 -19.094 1 98.75 162 SER B CA 1
ATOM 3071 C C . SER B 1 162 ? 8.094 -20.578 -18.125 1 98.75 162 SER B C 1
ATOM 3073 O O . SER B 1 162 ? 9.023 -20.172 -17.422 1 98.75 162 SER B O 1
ATOM 3075 N N . TYR B 1 163 ? 7.633 -21.812 -18.141 1 98.69 163 TYR B N 1
ATOM 3076 C CA . TYR B 1 163 ? 8.188 -22.797 -17.219 1 98.69 163 TYR B CA 1
ATOM 3077 C C . TYR B 1 163 ? 9.703 -22.891 -17.359 1 98.69 163 TYR B C 1
ATOM 3079 O O . TYR B 1 163 ? 10.438 -22.812 -16.375 1 98.69 163 TYR B O 1
ATOM 3087 N N . ASP B 1 164 ? 10.133 -22.969 -18.562 1 98.19 164 ASP B N 1
ATOM 3088 C CA . ASP B 1 164 ? 11.555 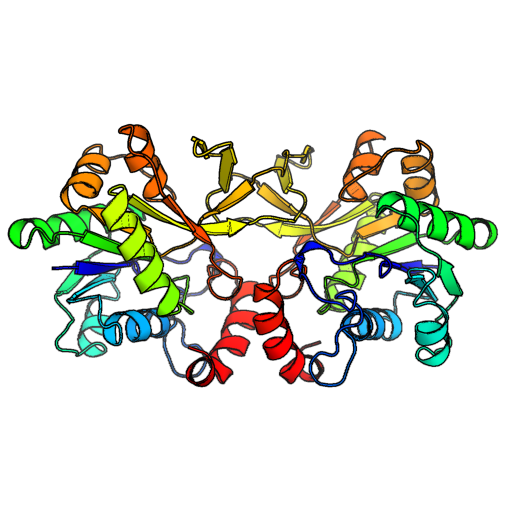-23.156 -18.844 1 98.19 164 ASP B CA 1
ATOM 3089 C C . ASP B 1 164 ? 12.375 -21.969 -18.359 1 98.19 164 ASP B C 1
ATOM 3091 O O . ASP B 1 164 ? 13.469 -22.125 -17.828 1 98.19 164 ASP B O 1
ATOM 3095 N N . LEU B 1 165 ? 11.82 -20.812 -18.562 1 98.19 165 LEU B N 1
ATOM 3096 C CA . LEU B 1 165 ? 12.516 -19.594 -18.172 1 98.19 165 LEU B CA 1
ATOM 3097 C C . LEU B 1 165 ? 12.68 -19.531 -16.656 1 98.19 165 LEU B C 1
ATOM 3099 O O . LEU B 1 165 ? 13.773 -19.234 -16.156 1 98.19 165 LEU B O 1
ATOM 3103 N N . LEU B 1 166 ? 11.602 -19.812 -15.914 1 98.69 166 LEU B N 1
ATOM 3104 C CA . LEU B 1 166 ? 11.68 -19.734 -14.461 1 98.69 166 LEU B CA 1
ATOM 3105 C C . LEU B 1 166 ? 12.602 -20.812 -13.914 1 98.69 166 LEU B C 1
ATOM 3107 O O . LEU B 1 166 ? 13.367 -20.578 -12.977 1 98.69 166 LEU B O 1
ATOM 3111 N N . LYS B 1 167 ? 12.508 -22 -14.492 1 98.38 167 LYS B N 1
ATOM 3112 C CA . LYS B 1 167 ? 13.391 -23.094 -14.086 1 98.38 167 LYS B CA 1
ATOM 3113 C C . LYS B 1 167 ? 14.852 -22.703 -14.266 1 98.38 167 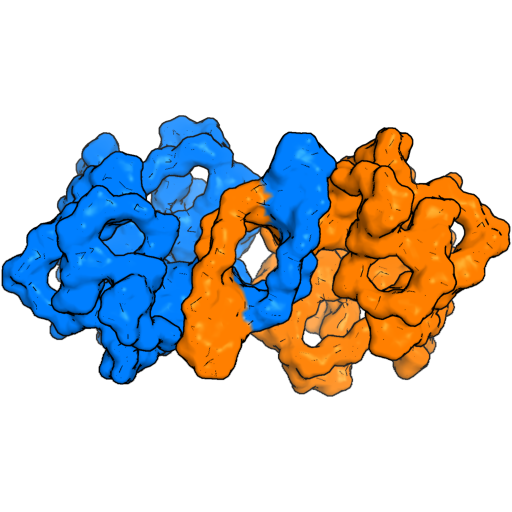LYS B C 1
ATOM 3115 O O . LYS B 1 167 ? 15.672 -22.906 -13.359 1 98.38 167 LYS B O 1
ATOM 3120 N N . ARG B 1 168 ? 15.156 -22.125 -15.367 1 97.94 168 ARG B N 1
ATOM 3121 C CA . ARG B 1 168 ? 16.516 -21.672 -15.633 1 97.94 168 ARG B CA 1
ATOM 3122 C C . ARG B 1 168 ? 16.938 -20.594 -14.641 1 97.94 168 ARG B C 1
ATOM 3124 O O . ARG B 1 168 ? 18.078 -20.625 -14.141 1 97.94 168 ARG B O 1
ATOM 3131 N N . ALA B 1 169 ? 16.047 -19.672 -14.375 1 98.12 169 ALA B N 1
ATOM 3132 C CA . ALA B 1 169 ? 16.344 -18.562 -13.469 1 98.12 169 ALA B CA 1
ATOM 3133 C C . ALA B 1 169 ? 16.672 -19.078 -12.062 1 98.12 169 ALA B C 1
ATOM 3135 O O . ALA B 1 169 ? 17.422 -18.438 -11.32 1 98.12 169 ALA B O 1
ATOM 3136 N N . HIS B 1 170 ? 16.094 -20.234 -11.695 1 97.69 170 HIS B N 1
ATOM 3137 C CA . HIS B 1 170 ? 16.281 -20.766 -10.352 1 97.69 170 HIS B CA 1
ATOM 3138 C C . HIS B 1 170 ? 17.328 -21.875 -10.336 1 97.69 170 HIS B C 1
ATOM 3140 O O . HIS B 1 170 ? 17.469 -22.594 -9.344 1 97.69 170 HIS B O 1
ATOM 3146 N N . SER B 1 171 ? 18 -21.984 -11.438 1 95 171 SER B N 1
ATOM 3147 C CA . SER B 1 171 ? 19.016 -23.031 -11.523 1 95 171 SER B CA 1
ATOM 3148 C C . SER B 1 171 ? 20.156 -22.766 -10.555 1 95 171 SER B C 1
ATOM 3150 O O . SER B 1 171 ? 20.75 -23.703 -10.016 1 95 171 SER B O 1
ATOM 3152 N N . GLU B 1 172 ? 20.344 -21.375 -10.391 1 86.31 172 GLU B N 1
ATOM 3153 C CA . GLU B 1 172 ? 21.312 -21.031 -9.359 1 86.31 172 GLU B CA 1
ATOM 3154 C C . GLU B 1 172 ? 20.641 -20.969 -7.984 1 86.31 172 GLU B C 1
ATOM 3156 O O . GLU B 1 172 ? 19.562 -20.406 -7.84 1 86.31 172 GLU B O 1
ATOM 3161 N N . GLU B 1 173 ? 21.125 -21.766 -7.047 1 90.5 173 GLU B N 1
ATOM 3162 C CA . GLU B 1 173 ? 20.547 -21.844 -5.719 1 90.5 173 GLU B CA 1
ATOM 3163 C C . GLU B 1 173 ? 20.828 -20.594 -4.906 1 90.5 173 GLU B C 1
ATOM 3165 O O . GLU B 1 173 ? 21.531 -20.641 -3.896 1 90.5 173 GLU B O 1
ATOM 3170 N N . LYS B 1 174 ? 20.203 -19.484 -5.371 1 94.31 174 LYS B N 1
ATOM 3171 C CA . LYS B 1 174 ? 20.234 -18.203 -4.672 1 94.31 174 LYS B CA 1
ATOM 3172 C C . LYS B 1 174 ? 18.859 -17.828 -4.148 1 94.31 174 LYS B C 1
ATOM 3174 O O . LYS B 1 174 ? 17.844 -18.406 -4.559 1 94.31 174 LYS B O 1
ATOM 3179 N N . GLU B 1 175 ? 18.859 -16.969 -3.211 1 95.69 175 GLU B N 1
ATOM 3180 C CA . GLU B 1 175 ? 17.609 -16.531 -2.588 1 95.69 175 GLU B CA 1
ATOM 3181 C C . GLU B 1 175 ? 17.172 -15.18 -3.123 1 95.69 175 GLU B C 1
ATOM 3183 O O . GLU B 1 175 ? 18 -14.273 -3.307 1 95.69 175 GLU B O 1
ATOM 3188 N N . TRP B 1 176 ? 15.922 -15.125 -3.457 1 93.94 176 TRP B N 1
ATOM 3189 C CA . TRP B 1 176 ? 15.344 -13.922 -4.031 1 93.94 176 TRP B CA 1
ATOM 3190 C C . TRP B 1 176 ? 14.047 -13.539 -3.318 1 93.94 176 TRP B C 1
ATOM 3192 O O . TRP B 1 176 ? 13.297 -14.414 -2.871 1 93.94 176 TRP B O 1
ATOM 3202 N N . ALA B 1 177 ? 13.734 -12.219 -3.209 1 90.31 177 ALA B N 1
ATOM 3203 C CA . ALA B 1 177 ? 12.492 -11.734 -2.611 1 90.31 177 ALA B CA 1
ATOM 3204 C C . ALA B 1 177 ? 11.32 -11.891 -3.58 1 90.31 177 ALA B C 1
ATOM 3206 O O . ALA B 1 177 ? 10.164 -11.938 -3.16 1 90.31 177 ALA B O 1
ATOM 3207 N N . ASP B 1 178 ? 11.664 -11.953 -4.812 1 92.19 178 ASP B N 1
ATOM 3208 C CA . ASP B 1 178 ? 10.695 -12.078 -5.898 1 92.19 178 ASP B CA 1
ATOM 3209 C C . ASP B 1 178 ? 11.297 -12.828 -7.086 1 92.19 178 ASP B C 1
ATOM 3211 O O . ASP B 1 178 ? 12.516 -12.867 -7.25 1 92.19 178 ASP B O 1
ATOM 3215 N N . ASP B 1 179 ? 10.406 -13.32 -7.898 1 98.06 179 ASP B N 1
ATOM 3216 C CA . ASP B 1 179 ? 10.914 -14.195 -8.953 1 98.06 179 ASP B CA 1
ATOM 3217 C C . ASP B 1 179 ? 11.312 -13.398 -10.188 1 98.06 179 ASP B C 1
ATOM 3219 O O . ASP B 1 179 ? 11.977 -13.922 -11.086 1 98.06 179 ASP B O 1
ATOM 3223 N N . THR B 1 180 ? 10.922 -12.148 -10.281 1 97.75 180 THR B N 1
ATOM 3224 C CA . THR B 1 180 ? 11.234 -11.367 -11.477 1 97.75 180 THR B CA 1
ATOM 3225 C C . THR B 1 180 ? 12.727 -11.047 -11.547 1 97.75 180 THR B C 1
ATOM 3227 O O . THR B 1 180 ? 13.297 -10.945 -12.633 1 97.75 180 THR B O 1
ATOM 3230 N N . GLU B 1 181 ? 13.375 -10.922 -10.375 1 96.44 181 GLU B N 1
ATOM 3231 C CA . GLU B 1 181 ? 14.766 -10.484 -10.352 1 96.44 181 GLU B CA 1
ATOM 3232 C C . GLU B 1 181 ? 15.688 -11.523 -10.984 1 96.44 181 GLU B C 1
ATOM 3234 O O . GLU B 1 181 ? 16.469 -11.203 -11.883 1 96.44 181 GLU B O 1
ATOM 3239 N N . PRO B 1 182 ? 15.625 -12.805 -10.562 1 97.19 182 PRO B N 1
ATOM 3240 C CA . PRO B 1 182 ? 16.484 -13.797 -11.219 1 97.19 182 PRO B CA 1
ATOM 3241 C C . PRO B 1 182 ? 16.172 -13.953 -12.703 1 97.19 182 PRO B C 1
ATOM 3243 O O . PRO B 1 182 ? 17.078 -14.227 -13.5 1 97.19 182 PRO B O 1
ATOM 3246 N N . VAL B 1 183 ? 14.93 -13.812 -13.141 1 97.88 183 VAL B N 1
ATOM 3247 C CA . VAL B 1 183 ? 14.57 -13.898 -14.555 1 97.88 183 VAL B CA 1
ATOM 3248 C C . VAL B 1 183 ? 15.141 -12.703 -15.312 1 97.88 183 VAL B C 1
ATOM 3250 O O . VAL B 1 183 ? 15.688 -12.852 -16.406 1 97.88 183 VAL B O 1
ATOM 3253 N N . HIS B 1 184 ? 15 -11.539 -14.695 1 96.88 184 HIS B N 1
ATOM 3254 C CA . HIS B 1 184 ? 15.555 -10.32 -15.273 1 96.88 184 HIS B CA 1
ATOM 3255 C C . HIS B 1 184 ? 17.062 -10.445 -15.484 1 96.88 184 HIS B C 1
ATOM 3257 O O . HIS B 1 184 ? 17.594 -9.953 -16.484 1 96.88 184 HIS B O 1
ATOM 3263 N N . ARG B 1 185 ? 17.75 -11.062 -14.617 1 94.88 185 ARG B N 1
ATOM 3264 C CA . ARG B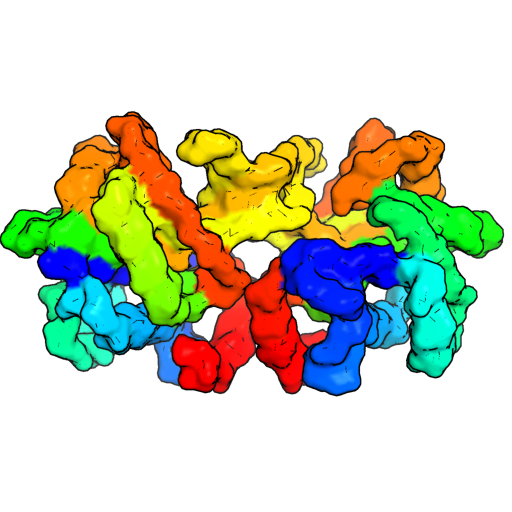 1 185 ? 19.203 -11.219 -14.664 1 94.88 185 ARG B CA 1
ATOM 3265 C C . ARG B 1 185 ? 19.625 -12.094 -15.844 1 94.88 185 ARG B C 1
ATOM 3267 O O . ARG B 1 185 ? 20.781 -12.055 -16.266 1 94.88 185 ARG B O 1
ATOM 3274 N N . LEU B 1 186 ? 18.703 -12.867 -16.391 1 95.75 186 LEU B N 1
ATOM 3275 C CA . LEU B 1 186 ? 18.953 -13.68 -17.562 1 95.75 186 LEU B CA 1
ATOM 3276 C C . LEU B 1 186 ? 18.859 -12.844 -18.844 1 95.75 186 LEU B C 1
ATOM 3278 O O . LEU B 1 186 ? 19.016 -13.367 -19.938 1 95.75 186 LEU B O 1
ATOM 3282 N N . GLY B 1 187 ? 18.5 -11.602 -18.688 1 94.81 187 GLY B N 1
ATOM 3283 C CA . GLY B 1 187 ? 18.375 -10.719 -19.844 1 94.81 187 GLY B CA 1
ATOM 3284 C C . GLY B 1 187 ? 16.969 -10.68 -20.422 1 94.81 187 GLY B C 1
ATOM 3285 O O . GLY B 1 187 ? 16.766 -10.172 -21.531 1 94.81 187 GLY B O 1
ATOM 3286 N N . VAL B 1 188 ? 16.031 -11.211 -19.688 1 95.31 188 VAL B N 1
ATOM 3287 C CA . VAL B 1 188 ? 14.656 -11.289 -20.172 1 95.31 188 VAL B CA 1
ATOM 3288 C C . VAL B 1 188 ? 13.898 -10.023 -19.766 1 95.31 188 VAL B C 1
ATOM 3290 O O . VAL B 1 188 ? 14.039 -9.539 -18.641 1 95.31 188 VAL B O 1
ATOM 3293 N N . LYS B 1 189 ? 13.164 -9.492 -20.719 1 95.25 189 LYS B N 1
ATOM 3294 C CA . LYS B 1 189 ? 12.289 -8.359 -20.422 1 95.25 189 LYS B CA 1
ATOM 3295 C C . LYS B 1 189 ? 11.102 -8.781 -19.562 1 95.25 189 LYS B C 1
ATOM 3297 O O . LYS B 1 189 ? 10.422 -9.758 -19.891 1 95.25 189 LYS B O 1
ATOM 3302 N N . ILE B 1 190 ? 10.922 -8.055 -18.484 1 97.62 190 ILE B N 1
ATOM 3303 C CA . ILE B 1 190 ? 9.781 -8.32 -17.609 1 97.62 190 ILE B CA 1
ATOM 3304 C C . ILE B 1 190 ? 8.633 -7.367 -17.953 1 97.62 190 ILE B C 1
ATOM 3306 O O . ILE B 1 190 ? 8.789 -6.148 -17.859 1 97.62 190 ILE B O 1
ATOM 3310 N N . SER B 1 191 ? 7.52 -7.859 -18.391 1 97.62 191 SER B N 1
ATOM 3311 C CA . SER B 1 191 ? 6.332 -7.039 -18.578 1 97.62 191 SER B CA 1
ATOM 3312 C C . SER B 1 191 ? 5.68 -6.691 -17.25 1 97.62 191 SER B C 1
ATOM 3314 O O . SER B 1 191 ? 5.602 -7.535 -16.344 1 97.62 191 SER B O 1
ATOM 3316 N N . VAL B 1 192 ? 5.281 -5.441 -17.125 1 97.81 192 VAL B N 1
ATOM 3317 C CA . VAL B 1 192 ? 4.66 -4.992 -15.875 1 97.81 192 VAL B CA 1
ATOM 3318 C C . VAL B 1 192 ? 3.178 -4.715 -16.109 1 97.81 192 VAL B C 1
ATOM 3320 O O . VAL B 1 192 ? 2.816 -3.93 -16.984 1 97.81 192 VAL B O 1
ATOM 3323 N N . VAL B 1 193 ? 2.357 -5.426 -15.398 1 98 193 VAL B N 1
ATOM 3324 C CA . VAL B 1 193 ? 0.912 -5.23 -15.398 1 98 193 VAL B CA 1
ATOM 3325 C C . VAL B 1 193 ? 0.499 -4.418 -14.172 1 98 193 VAL B C 1
ATOM 3327 O O . VAL B 1 193 ? 0.938 -4.703 -13.055 1 98 193 VAL B O 1
ATOM 3330 N N . GLU B 1 194 ? -0.305 -3.41 -14.344 1 96.75 194 GLU B N 1
ATOM 3331 C CA . GLU B 1 194 ? -0.714 -2.551 -13.242 1 96.75 194 GLU B CA 1
ATOM 3332 C C . GLU B 1 194 ? -1.665 -3.283 -12.297 1 96.75 194 GLU B C 1
ATOM 3334 O O . GLU B 1 194 ? -2.695 -3.805 -12.727 1 96.75 194 GLU B O 1
ATOM 3339 N N . GLY B 1 195 ? -1.254 -3.375 -11.023 1 97.25 195 GLY B N 1
ATOM 3340 C CA . GLY B 1 195 ? -2.098 -3.947 -9.992 1 97.25 195 GLY B CA 1
ATOM 3341 C C . GLY B 1 195 ? -2.922 -2.912 -9.25 1 97.25 195 GLY B C 1
ATOM 3342 O O . GLY B 1 195 ? -3.199 -1.835 -9.781 1 97.25 195 GLY B O 1
ATOM 3343 N N . ASP B 1 196 ? -3.455 -3.309 -8.125 1 96 196 ASP B N 1
ATOM 3344 C CA . ASP B 1 196 ? -4.25 -2.385 -7.32 1 96 196 ASP B CA 1
ATOM 3345 C C . ASP B 1 196 ? -4.02 -2.615 -5.828 1 96 196 ASP B C 1
ATOM 3347 O O . ASP B 1 196 ? -3.254 -3.502 -5.441 1 96 196 ASP B O 1
ATOM 3351 N N . LEU B 1 197 ? -4.668 -1.837 -5.035 1 96.88 197 LEU B N 1
ATOM 3352 C CA . LEU B 1 197 ? -4.398 -1.799 -3.602 1 96.88 197 LEU B CA 1
ATOM 3353 C C . LEU B 1 197 ? -4.992 -3.018 -2.904 1 96.88 197 LEU B C 1
ATOM 3355 O O . LEU B 1 197 ? -4.633 -3.322 -1.765 1 96.88 197 LEU B O 1
ATOM 3359 N N . PHE B 1 198 ? -5.895 -3.752 -3.549 1 96.5 198 PHE B N 1
ATOM 3360 C CA . PHE B 1 198 ? -6.453 -4.953 -2.936 1 96.5 198 PHE B CA 1
ATOM 3361 C C . PHE B 1 198 ? -5.387 -6.035 -2.799 1 96.5 198 PHE B C 1
ATOM 3363 O O . PHE B 1 198 ? -5.406 -6.812 -1.844 1 96.5 198 PHE B O 1
ATOM 3370 N N . CYS B 1 199 ? -4.473 -6 -3.689 1 97.06 199 CYS B N 1
ATOM 3371 C CA . CYS B 1 199 ? -3.504 -7.09 -3.775 1 97.06 199 CYS B CA 1
ATOM 3372 C C . CYS B 1 199 ? -2.301 -6.82 -2.881 1 97.06 199 CYS B C 1
ATOM 3374 O O . CYS B 1 199 ? -1.162 -7.086 -3.27 1 97.06 199 CYS B O 1
ATOM 3376 N N . PHE B 1 200 ? -2.545 -6.188 -1.685 1 97.31 200 PHE B N 1
ATOM 3377 C CA . PHE B 1 200 ? -1.475 -5.965 -0.72 1 97.31 200 PHE B CA 1
ATOM 3378 C C . PHE B 1 200 ? -1.059 -7.277 -0.062 1 97.31 200 PHE B C 1
ATOM 3380 O O . PHE B 1 200 ? -1.807 -8.258 -0.093 1 97.31 200 PHE B O 1
ATOM 3387 N N . LYS B 1 201 ? 0.14 -7.375 0.397 1 97 201 LYS B N 1
ATOM 3388 C CA . LYS B 1 201 ? 0.663 -8.523 1.134 1 97 201 LYS B CA 1
ATOM 3389 C C . LYS B 1 201 ? 0.393 -8.383 2.629 1 97 201 LYS B C 1
ATOM 3391 O O . LYS B 1 201 ? 0.697 -7.352 3.227 1 97 201 LYS B O 1
ATOM 3396 N N . VAL B 1 202 ? -0.267 -9.312 3.242 1 96.94 202 VAL B N 1
ATOM 3397 C CA . VAL B 1 202 ? -0.376 -9.344 4.695 1 96.94 202 VAL B CA 1
ATOM 3398 C C . VAL B 1 202 ? 0.97 -9.727 5.309 1 96.94 202 VAL B C 1
ATOM 3400 O O . VAL B 1 202 ? 1.393 -10.883 5.219 1 96.94 202 VAL B O 1
ATOM 3403 N N . THR B 1 203 ? 1.638 -8.766 5.879 1 93.5 203 THR B N 1
ATOM 3404 C CA . THR B 1 203 ? 2.984 -8.984 6.398 1 93.5 203 THR B CA 1
ATOM 3405 C C . THR B 1 203 ? 3.045 -8.672 7.891 1 93.5 203 THR B C 1
ATOM 3407 O O . THR B 1 203 ? 3.686 -9.391 8.656 1 93.5 203 THR B O 1
ATOM 3410 N N . PHE B 1 204 ? 2.332 -7.586 8.266 1 90.56 204 PHE B N 1
ATOM 3411 C CA . PHE B 1 204 ? 2.34 -7.137 9.648 1 90.56 204 PHE B CA 1
ATOM 3412 C C . PHE B 1 204 ? 0.966 -7.316 10.289 1 90.56 204 PHE B C 1
ATOM 3414 O O . PHE B 1 204 ? -0.037 -7.449 9.578 1 90.56 204 PHE B O 1
ATOM 3421 N N . LYS B 1 205 ? 0.966 -7.344 11.594 1 89.62 205 LYS B N 1
ATOM 3422 C CA . LYS B 1 205 ? -0.271 -7.578 12.336 1 89.62 205 LYS B CA 1
ATOM 3423 C C . LYS B 1 205 ? -1.337 -6.551 11.961 1 89.62 205 LYS B C 1
ATOM 3425 O O . LYS B 1 205 ? -2.514 -6.895 11.812 1 89.62 205 LYS B O 1
ATOM 3430 N N . SER B 1 206 ? -0.9 -5.379 11.734 1 90.81 206 SER B N 1
ATOM 3431 C CA . SER B 1 206 ? -1.829 -4.297 11.422 1 90.81 206 SER B CA 1
ATOM 3432 C C . SER B 1 206 ? -2.508 -4.523 10.07 1 90.81 206 SER B C 1
ATOM 3434 O O . SER B 1 206 ? -3.594 -3.994 9.82 1 90.81 206 SER B O 1
ATOM 3436 N N . ASP B 1 207 ? -1.919 -5.332 9.219 1 95.25 207 ASP B N 1
ATOM 3437 C CA . ASP B 1 207 ? -2.473 -5.578 7.895 1 95.25 207 ASP B CA 1
ATOM 3438 C C . ASP B 1 207 ? -3.75 -6.414 7.98 1 95.25 207 ASP B C 1
ATOM 3440 O O . ASP B 1 207 ? -4.594 -6.363 7.082 1 95.25 207 ASP B O 1
ATOM 3444 N N . LEU B 1 208 ? -3.848 -7.18 9.094 1 95 208 LEU B N 1
ATOM 3445 C CA . LEU B 1 208 ? -4.953 -8.125 9.242 1 95 208 LEU B CA 1
ATOM 3446 C C . LEU B 1 208 ? -6.277 -7.387 9.406 1 95 208 LEU B C 1
ATOM 3448 O O . LEU B 1 208 ? -7.324 -7.887 8.992 1 95 208 LEU B O 1
ATOM 3452 N N . GLU B 1 209 ? -6.184 -6.238 9.977 1 94.25 209 GLU B N 1
ATOM 3453 C CA . GLU B 1 209 ? -7.414 -5.473 10.164 1 94.25 209 GLU B CA 1
ATOM 3454 C C . GLU B 1 209 ? -8.055 -5.117 8.828 1 94.25 209 GLU B C 1
ATOM 3456 O O . GLU B 1 209 ? -9.258 -5.301 8.641 1 94.25 209 GLU B O 1
ATOM 3461 N N . LEU B 1 210 ? -7.25 -4.656 7.938 1 96.38 210 LEU B N 1
ATOM 3462 C CA . LEU B 1 210 ? -7.766 -4.336 6.609 1 96.38 210 LEU B CA 1
ATOM 3463 C C . LEU B 1 210 ? -8.211 -5.602 5.883 1 96.38 210 LEU B C 1
ATOM 3465 O O . LEU B 1 210 ? -9.25 -5.609 5.223 1 96.38 210 LEU B O 1
ATOM 3469 N N . ALA B 1 211 ? -7.441 -6.668 6.035 1 96.94 211 ALA B N 1
ATOM 3470 C CA . ALA B 1 211 ? -7.785 -7.934 5.395 1 96.94 211 ALA B CA 1
ATOM 3471 C C . ALA B 1 211 ? -9.156 -8.422 5.844 1 96.94 211 ALA B C 1
ATOM 3473 O O . ALA B 1 211 ? -9.961 -8.875 5.023 1 96.94 211 ALA B O 1
ATOM 3474 N N . ARG B 1 212 ? -9.414 -8.305 7.133 1 95.81 212 ARG B N 1
ATOM 3475 C CA . ARG B 1 212 ? -10.695 -8.727 7.676 1 95.81 212 ARG B CA 1
ATOM 3476 C C . ARG B 1 212 ? -11.836 -7.898 7.102 1 95.81 212 ARG B C 1
ATOM 3478 O O . ARG B 1 212 ? -12.898 -8.438 6.77 1 95.81 212 ARG B O 1
ATOM 3485 N N . LEU B 1 213 ? -11.594 -6.664 6.98 1 95.62 213 LEU B N 1
ATOM 3486 C CA . LEU B 1 213 ? -12.617 -5.773 6.445 1 95.62 213 LEU B CA 1
ATOM 3487 C C . LEU B 1 213 ? -12.938 -6.125 4.996 1 95.62 213 LEU B C 1
ATOM 3489 O O . LEU B 1 213 ? -14.109 -6.211 4.621 1 95.62 213 LEU B O 1
ATOM 3493 N N . ILE B 1 214 ? -11.922 -6.324 4.168 1 96.81 214 ILE B N 1
ATOM 3494 C CA . ILE B 1 214 ? -12.109 -6.637 2.754 1 96.81 214 ILE B CA 1
ATOM 3495 C C . ILE B 1 214 ? -12.773 -8 2.611 1 96.81 214 ILE B C 1
ATOM 3497 O O . ILE B 1 214 ? -13.672 -8.18 1.781 1 96.81 214 ILE B O 1
ATOM 3501 N N . ALA B 1 215 ? -12.367 -8.93 3.459 1 96.94 215 ALA B N 1
ATOM 3502 C CA . ALA B 1 215 ? -12.859 -10.305 3.398 1 96.94 215 ALA B CA 1
ATOM 3503 C C . ALA B 1 215 ? -14.375 -10.352 3.561 1 96.94 215 ALA B C 1
ATOM 3505 O O . ALA B 1 215 ? -15.047 -11.172 2.939 1 96.94 215 ALA B O 1
ATOM 3506 N N . LYS B 1 216 ? -14.883 -9.414 4.309 1 93.94 216 LYS B N 1
ATOM 3507 C CA . LYS B 1 216 ? -16.328 -9.359 4.562 1 93.94 216 LYS B CA 1
ATOM 3508 C C . LYS B 1 216 ? -17.094 -9.133 3.27 1 93.94 216 LYS B C 1
ATOM 3510 O O . LYS B 1 216 ? -18.25 -9.586 3.141 1 93.94 216 LYS B O 1
ATOM 3515 N N . GLU B 1 217 ? -16.469 -8.477 2.297 1 92.88 217 GLU B N 1
ATOM 3516 C CA . GLU B 1 217 ? -17.156 -8.07 1.078 1 92.88 217 GLU B CA 1
ATOM 3517 C C . GLU B 1 217 ? -16.547 -8.734 -0.152 1 92.88 217 GLU B C 1
ATOM 3519 O O . GLU B 1 217 ? -16.938 -8.438 -1.282 1 92.88 217 GLU B O 1
ATOM 3524 N N . TRP B 1 218 ? -15.617 -9.602 0.008 1 92.06 218 TRP B N 1
ATOM 3525 C CA . TRP B 1 218 ? -14.766 -10.07 -1.084 1 92.06 218 TRP B CA 1
ATOM 3526 C C . TRP B 1 218 ? -15.578 -10.891 -2.086 1 92.06 218 TRP B C 1
ATOM 3528 O O . TRP B 1 218 ? -15.352 -10.805 -3.295 1 92.06 218 TRP B O 1
ATOM 3538 N N . GLU B 1 219 ? -16.562 -11.602 -1.597 1 86.31 219 GLU B N 1
ATOM 3539 C CA . GLU B 1 219 ? -17.375 -12.406 -2.512 1 86.31 219 GLU B CA 1
ATOM 3540 C C . GLU B 1 219 ? -18.141 -11.516 -3.484 1 86.31 219 GLU B C 1
ATOM 3542 O O . GLU B 1 219 ? -18.422 -11.93 -4.613 1 86.31 219 GLU B O 1
ATOM 3547 N N . ARG B 1 220 ? -18.312 -10.289 -3.031 1 81.94 220 ARG B N 1
ATOM 3548 C CA . ARG B 1 220 ? -19.078 -9.359 -3.85 1 81.94 220 ARG B CA 1
ATOM 3549 C C . ARG B 1 220 ? -18.172 -8.609 -4.82 1 81.94 220 ARG B C 1
ATOM 3551 O O . ARG B 1 220 ? -18.641 -8.133 -5.859 1 81.94 220 ARG B O 1
ATOM 3558 N N . ILE B 1 221 ? -16.938 -8.539 -4.52 1 79.62 221 ILE B N 1
ATOM 3559 C CA . ILE B 1 221 ? -16.016 -7.684 -5.254 1 79.62 221 ILE B CA 1
ATOM 3560 C C . ILE B 1 221 ? -15.18 -8.523 -6.219 1 79.62 221 ILE B C 1
ATOM 3562 O O . ILE B 1 221 ? -14.82 -8.062 -7.305 1 79.62 221 ILE B O 1
ATOM 3566 N N . ALA B 1 222 ? -14.805 -9.703 -5.863 1 74.62 222 ALA B N 1
ATOM 3567 C CA . ALA B 1 222 ? -13.844 -10.555 -6.559 1 74.62 222 ALA B CA 1
ATOM 3568 C C . ALA B 1 222 ? -14.336 -10.906 -7.961 1 74.62 222 ALA B C 1
ATOM 3570 O O . ALA B 1 222 ? -15.539 -11 -8.195 1 74.62 222 ALA B O 1
#

Radius of gyration: 23.13 Å; Cα contacts (8 Å, |Δi|>4): 961; chains: 2; bounding box: 44×70×47 Å

Sequence (444 aa):
MNVAILLAAGKGERLGEKVPKQFLEVEGRMLFEYPLKALLDSNVIDAVVIVVSRDWMDRVVEKVKHEKILGIVEGGKTRSQSVRNALKFLENIKPSYVLVHDAARPFLRKKHIEEVLKKAQETGAATLALKNSDTLIRLDDSRIEYVPREGIYRVQTPQAFSYDLLKRAHSEEKEWADDTEPVHRLGVKISVVEGDLFCFKVTFKSDLELARLIAKEWERIAMNVAILLAAGKGERLGEKVPKQFLEVEGRMLFEYPLKALLDSNVIDAVVIVVSRDWMDRVVEKVKHEKILGIVEGGKTRSQSVRNALKFLENIKPSYVLVHDAARPFLRKKHIEEVLKKAQETGAATLALKNSDTLIRLDDSRIEYVPREGIYRVQTPQAFSYDLLKRAHSEEKEWADDTEPVHRLGVKISVVEGDLFCFKVTFKSDLELARLIAKEWERIA

Organism: Thermotoga neapolitana (strain ATCC 49049 / DSM 4359 / NBRC 107923 / NS-E) (NCBI:txid309803)

Foldseek 3Di:
DEEEEEEAADQLVQAVDPHRQQQDDFPHDRLLVQVVVLLQPAPVHQAYEYEHAPVCQVVCVVVDDDPRYPYYWYADPAPLRRVLRVLVVCVVVQDQKYWYAYSLQRQDHNVLVVVQQVVCVVFQKEFEKAQDDDWDWDDDPNDTDTDDRPPDIGTFDTMMGGSVLQNVLSVDVDHDPDSVVSSVVVVTDYHYDYDDPSRDGNNYNVVSVVVNVCVVCSVVVD/DEEEEEEAADQLVQAVDPHRQQQDDFPHGRLLVQVVVLLQPAPVHQAYEYEHAPVCQVVCVVVDDDPRYPYYWYADPAPLRRVLRVLVVCVVVQDQKYWYAYSLQRQDHNVLVVVQQVVCVVFQKEFEKAQDDDWDWDDDPNDTDTDDRPPDIGTFDTMMGGSVLQNVLSVPVDHDPDSVVSSVVVVTDYHYDYDDPSRDGNNYNVVSVVVNVCVVCSVVVD

pLDDT: mean 95.47, std 4.96, range [73.19, 98.94]